Protein AF-A0A6H5K2M9-F1 (afdb_monomer)

Mean predicted aligned error: 20.46 Å

Nearest PDB structures (foldseek):
  9gaw-assembly1_K  TM=9.039E-01  e=2.861E-03  Homo sapiens
  6qdl-assembly1_A  TM=3.894E-01  e=7.149E-05  Caenorhabditis elegans
  7rqf-assembly1_A  TM=7.660E-01  e=2.054E-01  Pseudomonas aeruginosa PAO1
  5gap-assembly1_J  TM=7.281E-01  e=2.248E-01  Saccharomyces cerevisiae
  4hnw-assembly1_A  TM=2.781E-01  e=7.299E-02  Saccharomyces cerevisiae S288C

Secondary structure (DSSP, 8-state):
--HHHHHHHHHHHHHHHHHHHHHHHHHHHHHHHHHHHTT-HHHHHHHHHHHHHH-TT-HHHHHHHHHHHHHHSTTHHHHHHHHHHHHHH-TT-HHHHHHHHHHHHHTT-HHHHHHHHHHHHHH-TT-HHHHHHHHHHHHHHHHHHHHHHHHHHHHHHHHHHHHHHHHHHHHHHHHHHHHHHHHHHHHHHTT--------HHHHHHHHHHT------HHHHHHHHHHHHHS-----HHHHHHHHTSTTHHHHTTSHHHHHT--TT--HHHHHHHHHHHHHHS-GGG-TT-TTHHHHHHHHHHHHHHHHSHHHHHHHHHHHHHHHHHHHHHHHHHHHTT--HHHHHHHH-SHHHHHHHHHHHHHHHHHHHHHHHHHHHHHHHHHHHHHHHHHHHHHHHHHHHHHHHHHHS-HHHHS--HHHHSS----------THHHHHHHTTSPPTT---TTGGGTS--

Solvent-accessible surface area (backbone atoms only — not comparable to full-atom values): 25141 Å² total; per-residue (Å²): 124,72,69,67,50,56,55,52,51,49,55,50,49,56,53,49,54,57,49,50,53,50,54,50,23,50,49,27,39,48,53,10,50,54,26,47,75,72,68,37,31,66,59,13,36,51,22,19,46,57,15,32,76,68,42,80,76,50,39,66,40,32,46,51,32,18,53,27,24,51,74,60,62,84,34,35,72,59,11,30,53,27,11,50,50,13,32,73,67,34,78,84,42,40,66,25,25,49,44,30,17,52,23,29,44,75,67,69,37,23,72,60,14,36,53,33,22,52,54,18,35,72,70,39,75,84,41,65,70,41,53,54,48,31,53,54,26,49,54,52,37,52,51,54,51,52,50,52,52,53,51,52,50,53,52,49,54,53,49,53,51,50,51,52,54,52,51,51,51,52,52,49,55,51,49,55,52,48,52,54,48,50,55,52,52,53,56,53,65,78,68,56,91,80,91,80,79,87,67,71,62,61,61,53,57,54,57,59,66,71,67,70,73,77,72,57,66,77,56,55,56,53,55,57,49,54,63,66,69,73,53,84,75,76,50,51,66,59,46,41,55,61,55,63,33,91,63,26,86,42,56,49,64,43,32,44,67,61,63,71,48,63,84,85,57,48,76,65,53,52,52,52,41,44,54,54,53,43,62,55,31,27,39,89,82,33,76,92,41,86,63,22,50,61,38,30,48,52,54,49,51,25,49,58,48,56,70,38,64,68,54,34,51,53,50,42,51,50,47,50,53,43,41,52,49,50,51,52,56,50,49,53,41,44,77,69,67,47,53,67,70,58,51,35,70,75,54,40,54,73,67,56,36,38,52,53,50,40,36,51,52,49,41,52,53,53,52,53,50,52,50,53,51,52,52,51,51,52,47,52,53,50,53,53,52,50,52,50,52,48,52,50,48,52,50,51,50,54,51,49,51,51,52,45,54,65,64,62,36,73,77,68,71,53,64,60,76,74,57,67,74,56,84,71,90,73,84,85,80,80,77,60,70,69,65,61,54,56,68,62,69,68,62,74,58,92,88,62,74,61,83,73,59,76,66,66,82,73,119

Radius of gyration: 38.92 Å; Cα contacts (8 Å, |Δi|>4): 322; chains: 1; bounding box: 116×56×134 Å

pLDDT: mean 80.07, std 18.25, range [35.28, 97.56]

Structure (mmCIF, N/CA/C/O backbone):
data_AF-A0A6H5K2M9-F1
#
_entry.id   AF-A0A6H5K2M9-F1
#
loop_
_atom_site.group_PDB
_atom_site.id
_atom_site.type_symbol
_atom_site.label_atom_id
_atom_site.label_alt_id
_atom_site.label_comp_id
_atom_site.label_asym_id
_atom_site.label_entity_id
_atom_site.label_seq_id
_atom_site.pdbx_PDB_ins_code
_atom_site.Cartn_x
_atom_site.Cartn_y
_atom_site.Cartn_z
_atom_site.occupancy
_atom_site.B_iso_or_equiv
_atom_site.auth_seq_id
_atom_site.auth_comp_id
_atom_site.auth_asym_id
_atom_site.auth_atom_id
_atom_site.pdbx_PDB_model_num
ATOM 1 N N . MET A 1 1 ? 2.531 6.004 -72.373 1.00 50.94 1 MET A N 1
ATOM 2 C CA . MET A 1 1 ? 3.819 5.418 -71.935 1.00 50.94 1 MET A CA 1
ATOM 3 C C . MET A 1 1 ? 4.512 6.198 -70.810 1.00 50.94 1 MET A C 1
ATOM 5 O O . MET A 1 1 ? 5.384 5.616 -70.188 1.00 50.94 1 MET A O 1
ATOM 9 N N . ALA A 1 2 ? 4.120 7.441 -70.482 1.00 52.97 2 ALA A N 1
ATOM 10 C CA . ALA A 1 2 ? 4.729 8.203 -69.376 1.00 52.97 2 ALA A CA 1
ATOM 11 C C . ALA A 1 2 ? 4.325 7.725 -67.958 1.00 52.97 2 ALA A C 1
ATOM 13 O O . ALA A 1 2 ? 5.111 7.839 -67.027 1.00 52.97 2 ALA A O 1
ATOM 14 N N . ASP A 1 3 ? 3.137 7.133 -67.802 1.00 53.03 3 ASP A N 1
ATOM 15 C CA . ASP A 1 3 ? 2.572 6.749 -66.493 1.00 53.03 3 ASP A CA 1
ATOM 16 C C . ASP A 1 3 ? 3.224 5.487 -65.875 1.00 53.03 3 ASP A C 1
ATOM 18 O O . ASP A 1 3 ? 3.414 5.373 -64.669 1.00 53.03 3 ASP A O 1
ATOM 22 N N . ALA A 1 4 ? 3.691 4.557 -66.717 1.00 50.91 4 ALA A N 1
ATOM 23 C C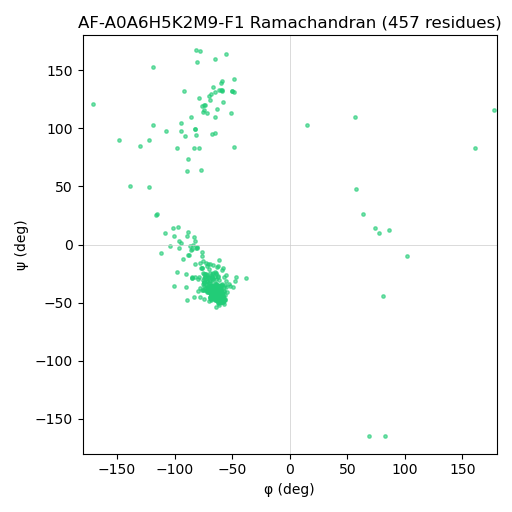A . ALA A 1 4 ? 4.359 3.330 -66.266 1.00 50.91 4 ALA A CA 1
ATOM 24 C C . ALA A 1 4 ? 5.821 3.544 -65.812 1.00 50.91 4 ALA A C 1
ATOM 26 O O . ALA A 1 4 ? 6.365 2.703 -65.097 1.00 50.91 4 ALA A O 1
ATOM 27 N N . GLY A 1 5 ? 6.460 4.644 -66.232 1.00 51.28 5 GLY A N 1
ATOM 28 C CA . GLY A 1 5 ? 7.820 5.017 -65.818 1.00 51.28 5 GLY A CA 1
ATOM 29 C C . GLY A 1 5 ? 7.846 5.634 -64.420 1.00 51.28 5 GLY A C 1
ATOM 30 O O . GLY A 1 5 ? 8.619 5.191 -63.577 1.00 51.28 5 GLY A O 1
ATOM 31 N N . ALA A 1 6 ? 6.916 6.555 -64.142 1.00 53.44 6 ALA A N 1
ATOM 32 C CA . ALA A 1 6 ? 6.783 7.205 -62.837 1.00 53.44 6 ALA A CA 1
ATOM 33 C C . ALA A 1 6 ? 6.387 6.219 -61.722 1.00 53.44 6 ALA A C 1
ATOM 35 O O . ALA A 1 6 ? 6.895 6.311 -60.609 1.00 53.44 6 ALA A O 1
ATOM 36 N N . ALA A 1 7 ? 5.535 5.230 -62.021 1.00 49.75 7 ALA A N 1
ATOM 37 C CA . ALA A 1 7 ? 5.186 4.180 -61.064 1.00 49.75 7 ALA A CA 1
ATOM 38 C C . ALA A 1 7 ? 6.372 3.248 -60.742 1.00 49.75 7 ALA A C 1
ATOM 40 O O . ALA A 1 7 ? 6.510 2.821 -59.601 1.00 49.75 7 ALA A O 1
ATOM 41 N N . LYS A 1 8 ? 7.251 2.954 -61.713 1.00 52.47 8 LYS A N 1
ATOM 42 C CA . LYS A 1 8 ? 8.466 2.146 -61.492 1.00 52.47 8 LYS A CA 1
ATOM 43 C C . LYS A 1 8 ? 9.564 2.907 -60.746 1.00 52.47 8 LYS A C 1
ATOM 45 O O . LYS A 1 8 ? 10.218 2.307 -59.901 1.00 52.47 8 LYS A O 1
ATOM 50 N N . GLU A 1 9 ? 9.757 4.194 -61.033 1.00 53.84 9 GLU A N 1
ATOM 51 C CA . GLU A 1 9 ? 10.714 5.043 -60.305 1.00 53.84 9 GLU A CA 1
ATOM 52 C C . GLU A 1 9 ? 10.271 5.285 -58.862 1.00 53.84 9 GLU A C 1
ATOM 54 O O . GLU A 1 9 ? 11.082 5.133 -57.954 1.00 53.84 9 GLU A O 1
ATOM 59 N N . LYS A 1 10 ? 8.980 5.556 -58.632 1.00 51.28 10 LYS A N 1
ATOM 60 C CA . LYS A 1 10 ? 8.435 5.724 -57.282 1.00 51.28 10 LYS A CA 1
ATOM 61 C C . LYS A 1 10 ? 8.529 4.436 -56.460 1.00 51.28 10 LYS A C 1
ATOM 63 O O . LYS A 1 10 ? 8.989 4.471 -55.331 1.00 51.28 10 LYS A O 1
ATOM 68 N N . HIS A 1 11 ? 8.208 3.282 -57.052 1.00 50.12 11 HIS A N 1
ATOM 69 C CA . HIS A 1 11 ? 8.329 1.995 -56.359 1.00 50.12 11 HIS A CA 1
ATOM 70 C C . HIS A 1 11 ? 9.792 1.607 -56.070 1.00 50.12 11 HIS A C 1
ATOM 72 O O . HIS A 1 11 ? 10.055 0.916 -55.089 1.00 50.12 11 HIS A O 1
ATOM 78 N N . GLY A 1 12 ? 10.739 2.058 -56.904 1.00 52.81 12 GLY A N 1
ATOM 79 C CA . GLY A 1 12 ? 12.177 1.917 -56.667 1.00 52.81 12 GLY A CA 1
ATOM 80 C C . GLY A 1 12 ? 12.707 2.848 -55.572 1.00 52.81 12 GLY A C 1
ATOM 81 O O . GLY A 1 12 ? 13.534 2.416 -54.781 1.00 52.81 12 GLY A O 1
ATOM 82 N N . GLN A 1 13 ? 12.202 4.083 -55.487 1.00 52.25 13 GLN A N 1
ATOM 83 C CA . GLN A 1 13 ? 12.522 5.031 -54.411 1.00 52.25 13 GLN A CA 1
ATOM 84 C C . GLN A 1 13 ? 11.943 4.579 -53.066 1.00 52.25 13 GLN A C 1
ATOM 86 O O . GLN A 1 13 ? 12.682 4.534 -52.090 1.00 52.25 13 GLN A O 1
ATOM 91 N N . ASP A 1 14 ? 10.683 4.138 -53.036 1.00 54.62 14 ASP A N 1
ATOM 92 C CA . ASP A 1 14 ? 10.033 3.610 -51.830 1.00 54.62 14 ASP A CA 1
ATOM 93 C C . ASP A 1 14 ? 10.766 2.353 -51.305 1.00 54.62 14 ASP A C 1
ATOM 95 O O . ASP A 1 14 ? 10.969 2.202 -50.104 1.00 54.62 14 ASP A O 1
ATOM 99 N N . ALA A 1 15 ? 11.245 1.473 -52.198 1.00 61.53 15 ALA A N 1
ATOM 100 C CA . ALA A 1 15 ? 12.040 0.300 -51.817 1.00 61.53 15 ALA A CA 1
ATOM 101 C C . ALA A 1 15 ? 13.441 0.662 -51.288 1.00 61.53 15 ALA A C 1
ATOM 103 O O . ALA A 1 15 ? 13.988 -0.040 -50.441 1.00 61.53 15 ALA A O 1
ATOM 104 N N . GLN A 1 16 ? 14.029 1.748 -51.787 1.00 60.28 16 GLN A N 1
ATOM 105 C CA . GLN A 1 16 ? 15.359 2.205 -51.390 1.00 60.28 16 GLN A CA 1
ATOM 106 C C . GLN A 1 16 ? 15.312 2.960 -50.052 1.00 60.28 16 GLN A C 1
ATOM 108 O O . GLN A 1 16 ? 16.133 2.698 -49.176 1.00 60.28 16 GLN A O 1
ATOM 113 N N . GLU A 1 17 ? 14.282 3.783 -49.837 1.00 61.97 17 GLU A N 1
ATOM 114 C CA . GLU A 1 17 ? 13.967 4.370 -48.530 1.00 61.97 17 GLU A CA 1
ATOM 115 C C . GLU A 1 17 ? 13.640 3.285 -47.490 1.00 61.97 17 GLU A C 1
ATOM 117 O O . GLU A 1 17 ? 14.037 3.406 -46.329 1.00 61.97 17 GLU A O 1
ATOM 122 N N . GLU A 1 18 ? 12.982 2.190 -47.902 1.00 62.75 18 GLU A N 1
ATOM 123 C CA . GLU A 1 18 ? 12.722 1.033 -47.039 1.00 62.75 18 GLU A CA 1
ATOM 124 C C . GLU A 1 18 ? 13.985 0.280 -46.583 1.00 62.75 18 GLU A C 1
ATOM 126 O O . GLU A 1 18 ? 14.025 -0.289 -45.485 1.00 62.75 18 GLU A O 1
ATOM 131 N N . GLU A 1 19 ? 15.013 0.243 -47.425 1.00 73.38 19 GLU A N 1
ATOM 132 C CA . GLU A 1 19 ? 16.305 -0.370 -47.114 1.00 73.38 19 GLU A CA 1
ATOM 133 C C . GLU A 1 19 ? 17.124 0.544 -46.179 1.00 73.38 19 GLU A C 1
ATOM 135 O O . GLU A 1 19 ? 17.738 0.075 -45.215 1.00 73.38 19 GLU A O 1
ATOM 140 N N . ASP A 1 20 ? 17.064 1.860 -46.402 1.00 80.19 20 ASP A N 1
ATOM 141 C CA . ASP A 1 20 ? 17.838 2.862 -45.665 1.00 80.19 20 ASP A CA 1
ATOM 142 C C . ASP A 1 20 ? 17.450 2.943 -44.177 1.00 80.19 20 ASP A C 1
ATOM 144 O O . ASP A 1 20 ? 18.329 2.985 -43.306 1.00 80.19 20 ASP A O 1
ATOM 148 N N . TRP A 1 21 ? 16.153 2.892 -43.839 1.00 82.38 21 TRP A N 1
ATOM 149 C CA . TRP A 1 21 ? 15.736 2.910 -42.427 1.00 82.38 21 TRP A CA 1
ATOM 150 C C . TRP A 1 21 ? 16.118 1.623 -41.688 1.00 82.38 21 TRP A C 1
ATOM 152 O O . TRP A 1 21 ? 16.478 1.672 -40.508 1.00 82.38 21 TRP A O 1
ATOM 162 N N . LYS A 1 22 ? 16.111 0.467 -42.368 1.00 87.44 22 LYS A N 1
ATOM 163 C CA . LYS A 1 22 ? 16.558 -0.807 -41.779 1.00 87.44 22 LYS A CA 1
ATOM 164 C C . LYS A 1 22 ? 18.046 -0.762 -41.468 1.00 87.44 22 LYS A C 1
ATOM 166 O O . LYS A 1 22 ? 18.442 -1.121 -40.359 1.00 87.44 22 LYS A O 1
ATOM 171 N N . ILE A 1 23 ? 18.861 -0.262 -42.399 1.00 90.50 23 ILE A N 1
ATOM 172 C CA . ILE A 1 23 ? 20.302 -0.055 -42.190 1.00 90.50 23 ILE A CA 1
ATOM 173 C C . ILE A 1 23 ? 20.536 0.874 -40.991 1.00 90.50 23 ILE A C 1
ATOM 175 O O . ILE A 1 23 ? 21.396 0.605 -40.147 1.00 90.50 23 ILE A O 1
ATOM 179 N N . GLN A 1 24 ? 19.739 1.936 -40.866 1.00 89.31 24 GLN A N 1
ATOM 180 C CA . GLN A 1 24 ? 19.823 2.858 -39.739 1.00 89.31 24 GLN A CA 1
ATOM 181 C C . GLN A 1 24 ? 19.464 2.189 -38.398 1.00 89.31 24 GLN A C 1
ATOM 183 O O . GLN A 1 24 ? 20.194 2.347 -37.415 1.00 89.31 24 GLN A O 1
ATOM 188 N N . ALA A 1 25 ? 18.388 1.400 -38.345 1.00 91.19 25 ALA A N 1
ATOM 189 C CA . ALA A 1 25 ? 18.011 0.640 -37.151 1.00 91.19 25 ALA A CA 1
ATOM 190 C C . ALA A 1 25 ? 19.091 -0.388 -36.760 1.00 91.19 25 ALA A C 1
ATOM 192 O O . ALA A 1 25 ? 19.443 -0.534 -35.583 1.00 91.19 25 ALA A O 1
ATOM 193 N N . GLU A 1 26 ? 19.690 -1.056 -37.749 1.00 92.38 26 GLU A N 1
ATOM 194 C CA . GLU A 1 26 ? 20.808 -1.975 -37.546 1.00 92.38 26 GLU A CA 1
ATOM 195 C C . GLU A 1 26 ? 22.058 -1.279 -36.997 1.00 92.38 26 GLU A C 1
ATOM 197 O O . GLU A 1 26 ? 22.736 -1.839 -36.127 1.00 92.38 26 GLU A O 1
ATOM 202 N N . ALA A 1 27 ? 22.354 -0.063 -37.462 1.00 93.44 27 ALA A N 1
ATOM 203 C CA . ALA A 1 27 ? 23.459 0.742 -36.956 1.00 93.44 27 ALA A CA 1
ATOM 204 C C . ALA A 1 27 ? 23.268 1.076 -35.467 1.00 93.44 27 ALA A C 1
ATOM 206 O O . ALA A 1 27 ? 24.182 0.851 -34.671 1.00 93.44 27 ALA A O 1
ATOM 207 N N . PHE A 1 28 ? 22.063 1.494 -35.060 1.00 94.94 28 PHE A N 1
ATOM 208 C CA . PHE A 1 28 ? 21.746 1.752 -33.649 1.00 94.94 28 PHE A CA 1
ATOM 209 C C . PHE A 1 28 ? 21.779 0.485 -32.782 1.00 94.94 28 PHE A C 1
ATOM 211 O O . PHE A 1 28 ? 22.274 0.513 -31.652 1.00 94.94 28 PHE A O 1
ATOM 218 N N . LYS A 1 29 ? 21.334 -0.664 -33.313 1.00 95.56 29 LYS A N 1
ATOM 219 C CA . LYS A 1 29 ? 21.529 -1.973 -32.662 1.00 95.56 29 LYS A CA 1
ATOM 220 C C . LYS A 1 29 ? 23.018 -2.252 -32.436 1.00 95.56 29 LYS A C 1
ATOM 222 O O . LYS A 1 29 ? 23.388 -2.728 -31.363 1.00 95.56 29 LYS A O 1
ATOM 227 N N . ASN A 1 30 ? 23.867 -2.000 -33.430 1.00 95.75 30 ASN A N 1
ATOM 228 C CA . ASN A 1 30 ? 25.304 -2.257 -33.333 1.00 95.75 30 ASN A CA 1
ATOM 229 C C . ASN A 1 30 ? 25.984 -1.322 -32.325 1.00 95.75 30 ASN A C 1
ATOM 231 O O . ASN A 1 30 ? 26.759 -1.803 -31.501 1.00 95.75 30 ASN A O 1
ATOM 235 N N . GLU A 1 31 ? 25.625 -0.037 -32.308 1.00 94.12 31 GLU A N 1
ATOM 236 C CA . GLU A 1 31 ? 26.043 0.912 -31.267 1.00 94.12 31 GLU A CA 1
ATOM 237 C C . GLU A 1 31 ? 25.650 0.403 -29.870 1.00 94.12 31 GLU A C 1
ATOM 239 O O . GLU A 1 31 ? 26.486 0.317 -28.966 1.00 94.12 31 GLU A O 1
ATOM 244 N N . GLY A 1 32 ? 24.399 -0.046 -29.716 1.00 95.75 32 GLY A N 1
ATOM 245 C CA . GLY A 1 32 ? 23.910 -0.641 -28.475 1.00 95.75 32 GLY A CA 1
ATOM 246 C C . GLY A 1 32 ? 24.673 -1.908 -28.065 1.00 95.75 32 GLY A C 1
ATOM 247 O O . GLY A 1 32 ? 24.964 -2.102 -26.883 1.00 95.75 32 GLY A O 1
ATOM 248 N N . ASN A 1 33 ? 25.049 -2.757 -29.027 1.00 96.81 33 ASN A N 1
ATOM 249 C CA . ASN A 1 33 ? 25.846 -3.964 -28.785 1.00 96.81 33 ASN A CA 1
ATOM 250 C C . ASN A 1 33 ? 27.268 -3.624 -28.308 1.00 96.81 33 ASN A C 1
ATOM 252 O O . ASN A 1 33 ? 27.768 -4.274 -27.388 1.00 96.81 33 ASN A O 1
ATOM 256 N N . GLU A 1 34 ? 27.918 -2.619 -28.896 1.00 97.12 34 GLU A N 1
ATOM 257 C CA . GLU A 1 34 ? 29.253 -2.170 -28.475 1.00 97.12 34 GLU A CA 1
ATOM 258 C C . GLU A 1 34 ? 29.221 -1.540 -27.074 1.00 97.12 34 GLU A C 1
ATOM 260 O O . GLU A 1 34 ? 30.037 -1.878 -26.207 1.00 97.12 34 GLU A O 1
ATOM 265 N N . ALA A 1 35 ? 28.211 -0.714 -26.789 1.00 95.69 35 ALA A N 1
ATOM 266 C CA . ALA A 1 35 ? 27.967 -0.198 -25.444 1.00 95.69 35 ALA A CA 1
ATOM 267 C C . ALA A 1 35 ? 27.703 -1.333 -24.433 1.00 95.69 35 ALA A C 1
ATOM 269 O O . ALA A 1 35 ? 28.209 -1.315 -23.309 1.00 95.69 35 ALA A O 1
ATOM 270 N N . PHE A 1 36 ? 26.969 -2.376 -24.835 1.00 95.62 36 PHE A N 1
ATOM 271 C CA . PHE A 1 36 ? 26.707 -3.540 -23.989 1.00 95.62 36 PHE A CA 1
ATOM 272 C C . PHE A 1 36 ? 27.989 -4.330 -23.685 1.00 95.62 36 PHE A C 1
ATOM 274 O O . PHE A 1 36 ? 28.224 -4.698 -22.535 1.00 95.62 36 PHE A O 1
ATOM 281 N N . LYS A 1 37 ? 28.852 -4.563 -24.682 1.00 96.12 37 LYS A N 1
ATOM 282 C CA . LYS A 1 37 ? 30.144 -5.250 -24.487 1.00 96.12 37 LYS A CA 1
ATOM 283 C C . LYS A 1 37 ? 31.078 -4.478 -23.556 1.00 96.12 37 LYS A C 1
ATOM 285 O O . LYS A 1 37 ? 31.783 -5.087 -22.758 1.00 96.12 37 LYS A O 1
ATOM 290 N N . THR A 1 38 ? 31.058 -3.149 -23.634 1.00 95.56 38 THR A N 1
ATOM 291 C CA . THR A 1 38 ? 31.886 -2.260 -22.800 1.00 95.56 38 THR A CA 1
ATOM 292 C C . THR A 1 38 ? 31.300 -2.001 -21.406 1.00 95.56 38 THR A C 1
ATOM 294 O O . THR A 1 38 ? 31.877 -1.248 -20.625 1.00 95.56 38 THR A O 1
ATOM 297 N N . GLY A 1 39 ? 30.174 -2.635 -21.056 1.00 93.50 39 GLY A N 1
ATOM 298 C CA . GLY A 1 39 ? 29.541 -2.512 -19.739 1.00 93.50 39 GLY A CA 1
ATOM 299 C C . GLY A 1 39 ? 28.745 -1.222 -19.534 1.00 93.50 39 GLY A C 1
ATOM 300 O O . GLY A 1 39 ? 28.301 -0.925 -18.424 1.00 93.50 39 GLY A O 1
ATOM 301 N N . LYS A 1 40 ? 28.531 -0.445 -20.596 1.00 95.50 40 LYS A N 1
ATOM 302 C CA . LYS A 1 40 ? 27.784 0.810 -20.566 1.00 95.50 40 LYS A CA 1
ATOM 303 C C . LYS A 1 40 ? 26.296 0.558 -20.798 1.00 95.50 40 LYS A C 1
ATOM 305 O O . LYS A 1 40 ? 25.734 0.837 -21.854 1.00 95.50 40 LYS A O 1
ATOM 310 N N . TRP A 1 41 ? 25.632 0.018 -19.779 1.00 95.06 41 TRP A N 1
ATOM 311 C CA . TRP A 1 41 ? 24.258 -0.486 -19.903 1.00 95.06 41 TRP A CA 1
ATOM 312 C C . TRP A 1 41 ? 23.230 0.580 -20.303 1.00 95.06 41 TRP A C 1
ATOM 314 O O . TRP A 1 41 ? 22.305 0.272 -21.047 1.00 95.06 41 TRP A O 1
ATOM 324 N N . LYS A 1 42 ? 23.382 1.828 -19.837 1.00 94.94 42 LYS A N 1
ATOM 325 C CA . LYS A 1 42 ? 22.472 2.937 -20.183 1.00 94.94 42 LYS A CA 1
ATOM 326 C C . LYS A 1 42 ? 22.589 3.337 -21.656 1.00 94.94 42 LYS A C 1
ATOM 328 O O . LYS A 1 42 ? 21.572 3.390 -22.335 1.00 94.94 42 LYS A O 1
ATOM 333 N N . GLU A 1 43 ? 23.815 3.513 -22.149 1.00 94.62 43 GLU A N 1
ATOM 334 C CA . GLU A 1 43 ? 24.091 3.787 -23.569 1.00 94.62 43 GLU A CA 1
ATOM 335 C C . GLU A 1 43 ? 23.574 2.636 -24.452 1.00 94.62 43 GLU A C 1
ATOM 337 O O . GLU A 1 43 ? 22.939 2.870 -25.476 1.00 94.62 43 GLU A O 1
ATOM 342 N N . ALA A 1 44 ? 23.730 1.382 -24.005 1.00 96.38 44 ALA A N 1
ATOM 343 C CA . ALA A 1 44 ? 23.176 0.227 -24.707 1.00 96.38 44 ALA A CA 1
ATOM 344 C C . ALA A 1 44 ? 21.643 0.292 -24.827 1.00 96.38 44 ALA A C 1
ATOM 346 O O . ALA A 1 44 ? 21.087 0.052 -25.896 1.00 96.38 44 ALA A O 1
ATOM 347 N N . ILE A 1 45 ? 20.953 0.643 -23.737 1.00 96.50 45 ILE A N 1
ATOM 348 C CA . ILE A 1 45 ? 19.493 0.813 -23.721 1.00 96.50 45 ILE A CA 1
ATOM 349 C C . ILE A 1 45 ? 19.056 1.922 -24.681 1.00 96.50 45 ILE A C 1
ATOM 351 O O . ILE A 1 45 ? 18.050 1.751 -25.369 1.00 96.50 45 ILE A O 1
ATOM 355 N N . GLU A 1 46 ? 19.783 3.038 -24.731 1.00 95.69 46 GLU A N 1
ATOM 356 C CA . GLU A 1 46 ? 19.494 4.147 -25.644 1.00 95.69 46 GLU A CA 1
ATOM 357 C C . GLU A 1 46 ? 19.647 3.720 -27.106 1.00 95.69 46 GLU A C 1
ATOM 359 O O . GLU A 1 46 ? 18.718 3.925 -27.886 1.00 95.69 46 GLU A O 1
ATOM 364 N N . GLY A 1 47 ? 20.745 3.040 -27.455 1.00 94.56 47 GLY A N 1
ATOM 365 C CA . GLY A 1 47 ? 20.963 2.500 -28.801 1.00 94.56 47 GLY A CA 1
ATOM 366 C C . GLY A 1 47 ? 19.847 1.545 -29.235 1.00 94.56 47 GLY A C 1
ATOM 367 O O . GLY A 1 47 ? 19.254 1.717 -30.297 1.00 94.56 47 GLY A O 1
ATOM 368 N N . TYR A 1 48 ? 19.458 0.595 -28.377 1.00 96.81 48 TYR A N 1
ATOM 369 C CA . TYR A 1 48 ? 18.335 -0.294 -28.699 1.00 96.81 48 TYR A CA 1
ATOM 370 C C . TYR A 1 48 ? 16.985 0.423 -28.743 1.00 96.81 48 TYR A C 1
ATOM 372 O O . TYR A 1 48 ? 16.111 0.006 -29.491 1.00 96.81 48 TYR A O 1
ATOM 380 N N . THR A 1 49 ? 16.788 1.480 -27.954 1.00 96.19 49 THR A N 1
ATOM 381 C CA . THR A 1 49 ? 15.540 2.256 -27.990 1.00 96.19 49 THR A CA 1
ATOM 382 C C . THR A 1 49 ? 15.405 2.993 -29.313 1.00 96.19 49 THR A C 1
ATOM 384 O O . THR A 1 49 ? 14.365 2.866 -29.940 1.00 96.19 49 THR A O 1
ATOM 387 N N . ARG A 1 50 ? 16.477 3.628 -29.803 1.00 93.25 50 ARG A N 1
ATOM 388 C CA . ARG A 1 50 ? 16.484 4.242 -31.140 1.00 93.25 50 ARG A CA 1
ATOM 389 C C . ARG A 1 50 ? 16.231 3.220 -32.246 1.00 93.25 50 ARG A C 1
ATOM 391 O O . ARG A 1 50 ? 15.507 3.514 -33.185 1.00 93.25 50 ARG A O 1
ATOM 398 N N . ALA A 1 51 ? 16.787 2.013 -32.122 1.00 93.38 51 ALA A N 1
ATOM 399 C CA . ALA A 1 51 ? 16.516 0.935 -33.071 1.00 93.38 51 ALA A CA 1
ATOM 400 C C . ALA A 1 51 ? 15.032 0.511 -33.062 1.00 93.38 51 ALA A C 1
ATOM 402 O O . ALA A 1 51 ? 14.464 0.278 -34.122 1.00 93.38 51 ALA A O 1
ATOM 403 N N . ILE A 1 52 ? 14.398 0.455 -31.885 1.00 95.12 52 ILE A N 1
ATOM 404 C CA . ILE A 1 52 ? 12.967 0.129 -31.720 1.00 95.12 52 ILE A CA 1
ATOM 405 C C . ILE A 1 52 ? 12.058 1.252 -32.228 1.00 95.12 52 ILE A C 1
ATOM 407 O O . ILE A 1 52 ? 10.999 0.965 -32.775 1.00 95.12 52 ILE A O 1
ATOM 411 N N . ASP A 1 53 ? 12.452 2.514 -32.052 1.00 92.50 53 ASP A N 1
ATOM 412 C CA . ASP A 1 53 ? 11.682 3.661 -32.546 1.00 92.50 53 ASP A CA 1
ATOM 413 C C . ASP A 1 53 ? 11.606 3.676 -34.084 1.00 92.50 53 ASP A C 1
ATOM 415 O O . ASP A 1 53 ? 10.656 4.217 -34.646 1.00 92.50 53 ASP A O 1
ATOM 419 N N . ILE A 1 54 ? 12.591 3.066 -34.755 1.00 91.31 54 ILE A N 1
ATOM 420 C CA . ILE A 1 54 ? 12.629 2.906 -36.212 1.00 91.31 54 ILE A CA 1
ATOM 421 C C . ILE A 1 54 ? 11.938 1.603 -36.645 1.00 91.31 54 ILE A C 1
ATOM 423 O O . ILE A 1 54 ? 11.107 1.632 -37.547 1.00 91.31 54 ILE A O 1
ATOM 427 N N . ASP A 1 55 ? 12.255 0.475 -36.000 1.00 90.62 55 ASP A N 1
ATOM 428 C CA . ASP A 1 55 ? 11.663 -0.842 -36.276 1.00 90.62 55 ASP A CA 1
ATOM 429 C C . ASP A 1 55 ? 11.010 -1.432 -35.008 1.00 90.62 55 ASP A C 1
ATOM 431 O O . ASP A 1 55 ? 11.660 -2.146 -34.223 1.00 90.62 55 ASP A O 1
ATOM 435 N N . PRO A 1 56 ? 9.717 -1.153 -34.772 1.00 90.12 56 PRO A N 1
ATOM 436 C CA . PRO A 1 56 ? 9.020 -1.594 -33.566 1.00 90.12 56 PRO A CA 1
ATOM 437 C C . PRO A 1 56 ? 8.635 -3.081 -33.579 1.00 90.12 56 PRO A C 1
ATOM 439 O O . PRO A 1 56 ? 8.177 -3.593 -32.551 1.00 90.12 56 PRO A O 1
ATOM 442 N N . ASP A 1 57 ? 8.830 -3.788 -34.696 1.00 91.69 57 ASP A N 1
ATOM 443 C CA . ASP A 1 57 ? 8.441 -5.193 -34.859 1.00 91.69 57 ASP A CA 1
ATOM 444 C C . ASP A 1 57 ? 9.641 -6.153 -34.782 1.00 91.69 57 ASP A C 1
ATOM 446 O O . ASP A 1 57 ? 9.497 -7.383 -34.780 1.00 91.69 57 ASP A O 1
ATOM 450 N N . ASN A 1 58 ? 10.853 -5.619 -34.610 1.00 92.81 58 ASN A N 1
ATOM 451 C CA . ASN A 1 58 ? 12.050 -6.434 -34.477 1.00 92.81 58 ASN A CA 1
ATOM 452 C C . ASN A 1 58 ? 12.269 -6.966 -33.055 1.00 92.81 58 ASN A C 1
ATOM 454 O O . ASN A 1 58 ? 12.879 -6.335 -32.184 1.00 92.81 58 ASN A O 1
ATOM 458 N N . LYS A 1 59 ? 11.877 -8.224 -32.847 1.00 94.75 59 LYS A N 1
ATOM 459 C CA . LYS A 1 59 ? 12.113 -8.996 -31.611 1.00 94.75 59 LYS A CA 1
ATOM 460 C C . LYS A 1 59 ? 13.547 -8.942 -31.061 1.00 94.75 59 LYS A C 1
ATOM 462 O O . LYS A 1 59 ? 13.744 -9.044 -29.849 1.00 94.75 59 LYS A O 1
ATOM 467 N N . VAL A 1 60 ? 14.571 -8.814 -31.913 1.00 95.50 60 VAL A N 1
ATOM 468 C CA . VAL A 1 60 ? 15.977 -8.852 -31.474 1.00 95.50 60 VAL A CA 1
ATOM 469 C C . VAL A 1 60 ? 16.308 -7.627 -30.628 1.00 95.50 60 VAL A C 1
ATOM 471 O O . VAL A 1 60 ? 17.031 -7.750 -29.635 1.00 95.50 60 VAL A O 1
ATOM 474 N N . TYR A 1 61 ? 15.750 -6.467 -30.977 1.00 95.62 61 TYR A N 1
ATOM 475 C CA . TYR A 1 61 ? 16.041 -5.210 -30.294 1.00 95.62 61 TYR A CA 1
ATOM 476 C C . TYR A 1 61 ? 15.462 -5.219 -28.880 1.00 95.62 61 TYR A C 1
ATOM 478 O O . TYR A 1 61 ? 16.183 -4.945 -27.919 1.00 95.62 61 TYR A O 1
ATOM 486 N N . PHE A 1 62 ? 14.216 -5.674 -28.730 1.00 96.62 62 PHE A N 1
ATOM 487 C CA . PHE A 1 62 ? 13.605 -5.908 -27.420 1.00 96.62 62 PHE A CA 1
ATOM 488 C C . PHE A 1 62 ? 14.391 -6.940 -26.598 1.00 96.62 62 PHE A C 1
ATOM 490 O O . PHE A 1 62 ? 14.648 -6.720 -25.415 1.00 96.62 62 PHE A O 1
ATOM 497 N N . SER A 1 63 ? 14.865 -8.032 -27.212 1.00 96.94 63 SER A N 1
ATOM 498 C CA . SER A 1 63 ? 15.647 -9.062 -26.506 1.00 96.94 63 SER A CA 1
ATOM 499 C C . SER A 1 63 ? 16.957 -8.495 -25.952 1.00 96.94 63 SER A C 1
ATOM 501 O O . SER A 1 63 ? 17.372 -8.833 -24.836 1.00 96.94 63 SER A O 1
ATOM 503 N N . ASN A 1 64 ? 17.633 -7.648 -26.728 1.00 96.38 64 ASN A N 1
ATOM 504 C CA . ASN A 1 64 ? 18.903 -7.054 -26.329 1.00 96.38 64 ASN A CA 1
ATOM 505 C C . ASN A 1 64 ? 18.706 -5.934 -25.297 1.00 96.38 64 ASN A C 1
ATOM 507 O O . ASN A 1 64 ? 19.449 -5.880 -24.312 1.00 96.38 64 ASN A O 1
ATOM 511 N N . ARG A 1 65 ? 17.656 -5.115 -25.444 1.00 96.69 65 ARG A N 1
ATOM 512 C CA . ARG A 1 65 ? 17.289 -4.092 -24.454 1.00 96.69 65 ARG A CA 1
ATOM 513 C C . ARG A 1 65 ? 16.858 -4.707 -23.125 1.00 96.69 65 ARG A C 1
ATOM 515 O O . ARG A 1 65 ? 17.319 -4.260 -22.076 1.00 96.69 65 ARG A O 1
ATOM 522 N N . SER A 1 66 ? 16.097 -5.802 -23.160 1.00 96.62 66 SER A N 1
ATOM 523 C CA . SER A 1 66 ? 15.749 -6.592 -21.973 1.00 96.62 66 SER A CA 1
ATOM 524 C C . SER A 1 66 ? 16.999 -7.074 -21.229 1.00 96.62 66 SER A C 1
ATOM 526 O O . SER A 1 66 ? 17.125 -6.881 -20.017 1.00 96.62 66 SER A O 1
ATOM 528 N N . ALA A 1 67 ? 17.985 -7.620 -21.949 1.00 95.75 67 ALA A N 1
ATOM 529 C CA . ALA A 1 67 ? 19.250 -8.041 -21.349 1.00 95.75 67 ALA A CA 1
ATOM 530 C C . ALA A 1 67 ? 20.030 -6.867 -20.730 1.00 95.75 67 ALA A C 1
ATOM 532 O O . ALA A 1 67 ? 20.583 -7.010 -19.637 1.00 95.75 67 ALA A O 1
ATOM 533 N N . ALA A 1 68 ? 20.052 -5.706 -21.392 1.00 96.19 68 ALA A N 1
ATOM 534 C CA . ALA A 1 68 ? 20.689 -4.496 -20.872 1.00 96.19 68 ALA A CA 1
ATOM 535 C C . ALA A 1 68 ? 20.001 -3.986 -19.596 1.00 96.19 68 ALA A C 1
ATOM 537 O O . ALA A 1 68 ? 20.678 -3.670 -18.616 1.00 96.19 68 ALA A O 1
ATOM 538 N N . TYR A 1 69 ? 18.665 -4.005 -19.547 1.00 96.44 69 TYR A N 1
ATOM 539 C CA . TYR A 1 69 ? 17.905 -3.666 -18.344 1.00 96.44 69 TYR A CA 1
ATOM 540 C C . TYR A 1 69 ? 18.176 -4.618 -17.173 1.00 96.44 69 TYR A C 1
ATOM 542 O O . TYR A 1 69 ? 18.250 -4.162 -16.030 1.00 96.44 69 TYR A O 1
ATOM 550 N N . LEU A 1 70 ? 18.370 -5.916 -17.430 1.00 94.81 70 LEU A N 1
ATOM 551 C CA . LEU A 1 70 ? 18.744 -6.873 -16.381 1.00 94.81 70 LEU A CA 1
ATOM 552 C C . LEU A 1 70 ? 20.145 -6.611 -15.829 1.00 94.81 70 LEU A C 1
ATOM 554 O O . LEU A 1 70 ? 20.345 -6.705 -14.620 1.00 94.81 70 LEU A O 1
ATOM 558 N N . LYS A 1 71 ? 21.103 -6.245 -16.689 1.00 94.81 71 LYS A N 1
ATOM 559 C CA . LYS A 1 71 ? 22.466 -5.888 -16.264 1.00 94.81 71 LYS A CA 1
ATOM 560 C C . LYS A 1 71 ? 22.531 -4.564 -15.507 1.00 94.81 71 LYS A C 1
ATOM 562 O O . LYS A 1 71 ? 23.378 -4.421 -14.633 1.00 94.81 71 LYS A O 1
ATOM 567 N N . LEU A 1 72 ? 21.612 -3.639 -15.785 1.00 92.12 72 LEU A N 1
ATOM 568 C CA . LEU A 1 72 ? 21.490 -2.381 -15.048 1.00 92.12 72 LEU A CA 1
ATOM 569 C C . LEU A 1 72 ? 20.974 -2.572 -13.604 1.00 92.12 72 LEU A C 1
ATOM 571 O O . LEU A 1 72 ? 21.187 -1.700 -12.771 1.00 92.12 72 LEU A O 1
ATOM 575 N N . GLY A 1 73 ? 20.309 -3.690 -13.288 1.00 80.38 73 GLY A N 1
ATOM 576 C CA . GLY A 1 73 ? 19.879 -4.050 -11.927 1.00 80.38 73 GLY A CA 1
ATOM 577 C C . GLY A 1 73 ? 18.586 -3.374 -11.449 1.00 80.38 73 GLY A C 1
ATOM 578 O O . GLY A 1 73 ? 17.694 -4.064 -10.955 1.00 80.38 73 GLY A O 1
ATOM 579 N N . ASP A 1 74 ? 18.432 -2.068 -11.680 1.00 79.94 74 ASP A N 1
ATOM 580 C CA . ASP A 1 74 ? 17.277 -1.273 -11.210 1.00 79.94 74 ASP A CA 1
ATOM 581 C C . ASP A 1 74 ? 16.063 -1.301 -12.158 1.00 79.94 74 ASP A C 1
ATOM 583 O O . ASP A 1 74 ? 14.999 -0.761 -11.856 1.00 79.94 74 ASP A O 1
ATOM 587 N N . ALA A 1 75 ? 16.189 -1.939 -13.325 1.00 82.50 75 ALA A N 1
ATOM 588 C CA . ALA A 1 75 ? 15.192 -1.883 -14.398 1.00 82.50 75 ALA A CA 1
ATOM 589 C C . ALA A 1 75 ? 14.531 -3.238 -14.713 1.00 82.50 75 ALA A C 1
ATOM 591 O O . ALA A 1 75 ? 14.027 -3.452 -15.816 1.00 82.50 75 ALA A O 1
ATOM 592 N N . LYS A 1 76 ? 14.484 -4.156 -13.743 1.00 88.31 76 LYS A N 1
ATOM 593 C CA . LYS A 1 76 ? 13.956 -5.525 -13.918 1.00 88.31 76 LYS A CA 1
ATOM 594 C C . LYS A 1 76 ? 12.511 -5.575 -14.439 1.00 88.31 76 LYS A C 1
ATOM 596 O O . LYS A 1 76 ? 12.168 -6.449 -15.227 1.00 88.31 76 LYS A O 1
ATOM 601 N N . SER A 1 77 ? 11.663 -4.621 -14.050 1.00 92.00 77 SER A N 1
ATOM 602 C CA . SER A 1 77 ? 10.282 -4.519 -14.547 1.00 92.00 77 SER A CA 1
ATOM 603 C C . SER A 1 77 ? 10.201 -4.081 -16.013 1.00 92.00 77 SER A C 1
ATOM 605 O O . SER A 1 77 ? 9.314 -4.532 -16.732 1.00 92.00 77 SER A O 1
ATOM 607 N N . LYS A 1 78 ? 11.134 -3.239 -16.478 1.00 94.19 78 LYS A N 1
ATOM 608 C CA . LYS A 1 78 ? 11.249 -2.861 -17.895 1.00 94.19 78 LYS A CA 1
ATOM 609 C C . LYS A 1 78 ? 11.793 -4.023 -18.725 1.00 94.19 78 LYS A C 1
ATOM 611 O O . LYS A 1 78 ? 11.259 -4.296 -19.793 1.00 94.19 78 LYS A O 1
ATOM 616 N N . ALA A 1 79 ? 12.771 -4.758 -18.188 1.00 95.69 79 ALA A N 1
ATOM 617 C CA . ALA A 1 79 ? 13.272 -5.981 -18.812 1.00 95.69 79 ALA A CA 1
ATOM 618 C C . ALA A 1 79 ? 12.169 -7.017 -19.048 1.00 95.69 79 ALA A C 1
ATOM 620 O O . ALA A 1 79 ? 12.162 -7.659 -20.097 1.00 95.69 79 ALA A O 1
ATOM 621 N N . LEU A 1 80 ? 11.248 -7.165 -18.087 1.00 96.50 80 LEU A N 1
ATOM 622 C CA . LEU A 1 80 ? 10.107 -8.067 -18.213 1.00 96.50 80 LEU A CA 1
ATOM 623 C C . LEU A 1 80 ? 9.208 -7.673 -19.388 1.00 96.50 80 LEU A C 1
ATOM 625 O O . LEU A 1 80 ? 8.946 -8.519 -20.231 1.00 96.50 80 LEU A O 1
ATOM 629 N N . LYS A 1 81 ? 8.811 -6.398 -19.483 1.00 96.44 81 LYS A N 1
ATOM 630 C CA . LYS A 1 81 ? 7.955 -5.907 -20.577 1.00 96.44 81 LYS A CA 1
ATOM 631 C C . LYS A 1 81 ? 8.578 -6.138 -21.953 1.00 96.44 81 LYS A C 1
ATOM 633 O O . LYS A 1 81 ? 7.908 -6.605 -22.865 1.00 96.44 81 LYS A O 1
ATOM 638 N N . ASP A 1 82 ? 9.870 -5.845 -22.093 1.00 95.81 82 ASP A N 1
ATOM 639 C CA . ASP A 1 82 ? 10.582 -6.083 -23.352 1.00 95.81 82 ASP A CA 1
ATOM 640 C C . ASP A 1 82 ? 10.671 -7.582 -23.677 1.00 95.81 82 ASP A C 1
ATOM 642 O O . ASP A 1 82 ? 10.559 -7.978 -24.834 1.00 95.81 82 ASP A O 1
ATOM 646 N N . ALA A 1 83 ? 10.850 -8.435 -22.666 1.00 96.00 83 ALA A N 1
ATOM 647 C CA . ALA A 1 83 ? 10.882 -9.878 -22.868 1.00 96.00 83 ALA A CA 1
ATOM 648 C C . ALA A 1 83 ? 9.502 -10.464 -23.216 1.00 96.00 83 ALA A C 1
ATOM 650 O O . ALA A 1 83 ? 9.427 -11.355 -24.058 1.00 96.00 83 ALA A O 1
ATOM 651 N N . GLU A 1 84 ? 8.421 -9.953 -22.621 1.00 96.94 84 GLU A N 1
ATOM 652 C CA . GLU A 1 84 ? 7.037 -10.285 -22.995 1.00 96.94 84 GLU A CA 1
ATOM 653 C C . GLU A 1 84 ? 6.784 -9.900 -24.457 1.00 96.94 84 GLU A C 1
ATOM 655 O O . GLU A 1 84 ? 6.357 -10.742 -25.246 1.00 96.94 84 GLU A O 1
ATOM 660 N N . ARG A 1 85 ? 7.199 -8.692 -24.863 1.00 95.62 85 ARG A N 1
ATOM 661 C CA . ARG A 1 85 ? 7.103 -8.246 -26.258 1.00 95.62 85 ARG A CA 1
ATOM 662 C C . ARG A 1 85 ? 7.890 -9.136 -27.227 1.00 95.62 85 ARG A C 1
ATOM 664 O O . ARG A 1 85 ? 7.431 -9.381 -28.337 1.00 95.62 85 ARG A O 1
ATOM 671 N N . CYS A 1 86 ? 9.044 -9.674 -26.823 1.00 94.06 86 CYS A N 1
ATOM 672 C CA . CYS A 1 86 ? 9.786 -10.641 -27.647 1.00 94.06 86 CYS A CA 1
ATOM 673 C C . CYS A 1 86 ? 9.002 -11.933 -27.896 1.00 94.06 86 CYS A C 1
ATOM 675 O O . CYS A 1 86 ? 9.077 -12.488 -28.991 1.00 94.06 86 CYS A O 1
ATOM 677 N N . VAL A 1 87 ? 8.303 -12.434 -26.873 1.00 95.69 87 VAL A N 1
ATOM 678 C CA . VAL A 1 87 ? 7.483 -13.648 -26.980 1.00 95.69 87 VAL A CA 1
ATOM 679 C C . VAL A 1 87 ? 6.247 -13.379 -27.839 1.00 95.69 87 VAL A C 1
ATOM 681 O O . VAL A 1 87 ? 5.903 -14.221 -28.660 1.00 95.69 87 VAL A O 1
ATOM 684 N N . GLU A 1 88 ? 5.633 -12.198 -27.719 1.00 95.56 88 GLU A N 1
ATOM 685 C CA . GLU A 1 88 ? 4.530 -11.770 -28.593 1.00 95.56 88 GLU A CA 1
ATOM 686 C C . GLU A 1 88 ? 4.950 -11.695 -30.069 1.00 95.56 88 GLU A C 1
ATOM 688 O O . GLU A 1 88 ? 4.239 -12.192 -30.936 1.00 95.56 88 GLU A O 1
ATOM 693 N N . LEU A 1 89 ? 6.110 -11.090 -30.355 1.00 93.81 89 LEU A N 1
ATOM 694 C CA . LEU A 1 89 ? 6.613 -10.907 -31.722 1.00 93.81 89 LEU A CA 1
ATOM 695 C C . LEU A 1 89 ? 7.145 -12.205 -32.349 1.00 93.81 89 LEU A C 1
ATOM 697 O O . LEU A 1 89 ? 7.144 -12.346 -33.570 1.00 93.81 89 LEU A O 1
ATOM 701 N N . ALA A 1 90 ? 7.642 -13.147 -31.544 1.00 92.88 90 ALA A N 1
ATOM 702 C CA . ALA A 1 90 ? 8.083 -14.454 -32.025 1.00 92.88 90 ALA A CA 1
ATOM 703 C C . ALA A 1 90 ? 7.863 -15.558 -30.983 1.00 92.88 90 ALA A C 1
ATOM 705 O O . ALA A 1 90 ? 8.779 -15.869 -30.207 1.00 92.88 90 ALA A O 1
ATOM 706 N N . PRO A 1 91 ? 6.686 -16.202 -31.015 1.00 92.88 91 PRO A N 1
ATOM 707 C CA . PRO A 1 91 ? 6.338 -17.269 -30.082 1.00 92.88 91 PRO A CA 1
ATOM 708 C C . PRO A 1 91 ? 7.113 -18.571 -30.327 1.00 92.88 91 PRO A C 1
ATOM 710 O O . PRO A 1 91 ? 7.176 -19.408 -29.438 1.00 92.88 91 PRO A O 1
ATOM 713 N N . GLU A 1 92 ? 7.739 -18.741 -31.494 1.00 93.50 92 GLU A N 1
ATOM 714 C CA . GLU A 1 92 ? 8.556 -19.921 -31.829 1.00 93.50 92 GLU A CA 1
ATOM 715 C C . GLU A 1 92 ? 10.058 -19.701 -31.582 1.00 93.50 92 GLU A C 1
ATOM 717 O O . GLU A 1 92 ? 10.887 -20.561 -31.871 1.00 93.50 92 GLU A O 1
ATOM 722 N N . TRP A 1 93 ? 10.453 -18.540 -31.048 1.00 94.25 93 TRP A N 1
ATOM 723 C CA . TRP A 1 93 ? 11.862 -18.239 -30.811 1.00 94.25 93 TRP A CA 1
ATOM 724 C C . TRP A 1 93 ? 12.268 -18.583 -29.377 1.00 94.25 93 TRP A C 1
ATOM 726 O O . TRP A 1 93 ? 11.990 -17.834 -28.439 1.00 94.25 93 TRP A O 1
ATOM 736 N N . SER A 1 94 ? 12.992 -19.693 -29.198 1.00 93.19 94 SER A N 1
ATOM 737 C CA . SER A 1 94 ? 13.414 -20.195 -27.875 1.00 93.19 94 SER A CA 1
ATOM 738 C C . SER A 1 94 ? 14.144 -19.143 -27.020 1.00 93.19 94 SER A C 1
ATOM 740 O O . SER A 1 94 ? 13.937 -19.060 -25.806 1.00 93.19 94 SER A O 1
ATOM 742 N N . LYS A 1 95 ? 14.924 -18.253 -27.652 1.00 93.44 95 LYS A N 1
ATOM 743 C CA . LYS A 1 95 ? 15.640 -17.159 -26.974 1.00 93.44 95 LYS A CA 1
ATOM 744 C C . LYS A 1 95 ? 14.706 -16.129 -26.324 1.00 93.44 95 LYS A C 1
ATOM 746 O O . LYS A 1 95 ? 15.085 -15.561 -25.297 1.00 93.44 95 LYS A O 1
ATOM 751 N N . SER A 1 96 ? 13.497 -15.910 -26.854 1.00 94.31 96 SER A N 1
ATOM 752 C CA . SER A 1 96 ? 12.485 -15.048 -26.220 1.00 94.31 96 SER A CA 1
ATOM 753 C C . SER A 1 96 ? 12.104 -15.581 -24.838 1.00 94.31 96 SER A C 1
ATOM 755 O O . SER A 1 96 ? 12.100 -14.832 -23.861 1.00 94.31 96 SER A O 1
ATOM 757 N N . PHE A 1 97 ? 11.891 -16.895 -24.724 1.00 96.38 97 PHE A N 1
ATOM 758 C CA . PHE A 1 97 ? 11.588 -17.555 -23.451 1.00 96.38 97 PHE A CA 1
ATOM 759 C C . PHE A 1 97 ? 12.776 -17.517 -22.492 1.00 96.38 97 PHE A C 1
ATOM 761 O O . PHE A 1 97 ? 12.585 -17.305 -21.295 1.00 96.38 97 PHE A O 1
ATOM 768 N N . SER A 1 98 ? 14.012 -17.625 -22.998 1.00 95.56 98 SER A N 1
ATOM 769 C CA . SER A 1 98 ? 15.203 -17.423 -22.163 1.00 95.56 98 SER A CA 1
ATOM 770 C C . SER A 1 98 ? 15.233 -16.019 -21.547 1.00 95.56 98 SER A C 1
ATOM 772 O O . SER A 1 98 ? 15.574 -15.868 -20.375 1.00 95.56 98 SER A O 1
ATOM 774 N N . ARG A 1 99 ? 14.866 -14.980 -22.314 1.00 95.81 99 ARG A N 1
ATOM 775 C CA . ARG A 1 99 ? 14.800 -13.592 -21.820 1.00 95.81 99 ARG A CA 1
ATOM 776 C C . ARG A 1 99 ? 13.670 -13.395 -20.817 1.00 95.81 99 ARG A C 1
ATOM 778 O O . ARG A 1 99 ? 13.907 -12.807 -19.763 1.00 95.81 99 ARG A O 1
ATOM 785 N N . LEU A 1 100 ? 12.483 -13.922 -21.110 1.00 96.69 100 LEU A N 1
ATOM 786 C CA . LEU A 1 100 ? 11.318 -13.795 -20.237 1.00 96.69 100 LEU A CA 1
ATOM 787 C C . LEU A 1 100 ? 11.543 -14.509 -18.902 1.00 96.69 100 LEU A C 1
ATOM 789 O O . LEU A 1 100 ? 11.355 -13.906 -17.844 1.00 96.69 100 LEU A O 1
ATOM 793 N N . GLY A 1 101 ? 12.039 -15.746 -18.941 1.00 96.50 101 GLY A N 1
ATOM 794 C CA . GLY A 1 101 ? 12.361 -16.506 -17.738 1.00 96.50 101 GLY A CA 1
ATOM 795 C C . GLY A 1 101 ? 13.460 -15.833 -16.914 1.00 96.50 101 GLY A C 1
ATOM 796 O O . GLY A 1 101 ? 13.328 -15.724 -15.697 1.00 96.50 101 GLY A O 1
ATOM 797 N N . ALA A 1 102 ? 14.501 -15.284 -17.554 1.00 95.56 102 ALA A N 1
ATOM 798 C CA . ALA A 1 102 ? 15.555 -14.545 -16.853 1.00 95.56 102 ALA A CA 1
ATOM 799 C C . ALA A 1 102 ? 15.027 -13.269 -16.172 1.00 95.56 102 ALA A C 1
ATOM 801 O O . ALA A 1 102 ? 15.422 -12.961 -15.045 1.00 95.56 102 ALA A O 1
ATOM 802 N N . ALA A 1 103 ? 14.110 -12.541 -16.816 1.00 96.44 103 ALA A N 1
ATOM 803 C CA . ALA A 1 103 ? 13.492 -11.356 -16.229 1.00 96.44 103 ALA A CA 1
ATOM 804 C C . ALA A 1 103 ? 12.561 -11.700 -15.055 1.00 96.44 103 ALA A C 1
ATOM 806 O O . ALA A 1 103 ? 12.615 -11.045 -14.012 1.00 96.44 103 ALA A O 1
ATOM 807 N N . GLN A 1 104 ? 11.757 -12.759 -15.183 1.00 96.75 104 GLN A N 1
ATOM 808 C CA . GLN A 1 104 ? 10.917 -13.276 -14.099 1.00 96.75 104 GLN A CA 1
ATOM 809 C C . GLN A 1 104 ? 11.762 -13.759 -12.913 1.00 96.75 104 GLN A C 1
ATOM 811 O O . GLN A 1 104 ? 11.468 -13.408 -11.770 1.00 96.75 104 GLN A O 1
ATOM 816 N N . HIS A 1 105 ? 12.854 -14.478 -13.184 1.00 95.12 105 HIS A N 1
ATOM 817 C CA . HIS A 1 105 ? 13.807 -14.925 -12.171 1.00 95.12 105 HIS A CA 1
ATOM 818 C C . HIS A 1 105 ? 14.440 -13.740 -11.429 1.00 95.12 105 HIS A C 1
ATOM 820 O O . HIS A 1 105 ? 14.465 -13.712 -10.202 1.00 95.12 105 HIS A O 1
ATOM 826 N N . ALA A 1 106 ? 14.894 -12.709 -12.150 1.00 94.56 106 ALA A N 1
ATOM 827 C CA . ALA A 1 106 ? 15.477 -11.514 -11.538 1.00 94.56 106 ALA A CA 1
ATOM 828 C C . ALA A 1 106 ? 14.485 -10.737 -10.649 1.00 94.56 106 ALA A C 1
ATOM 830 O O . ALA A 1 106 ? 14.913 -10.059 -9.708 1.00 94.56 106 ALA A O 1
ATOM 831 N N . LEU A 1 107 ? 13.182 -10.829 -10.941 1.00 94.12 107 LEU A N 1
ATOM 832 C CA . LEU A 1 107 ? 12.081 -10.253 -10.160 1.00 94.12 107 LEU A CA 1
ATOM 833 C C . LEU A 1 107 ? 11.629 -11.128 -8.975 1.00 94.12 107 LEU A C 1
ATOM 835 O O . LEU A 1 107 ? 10.694 -10.735 -8.280 1.00 94.12 107 LEU A O 1
ATOM 839 N N . GLY A 1 108 ? 12.237 -12.298 -8.753 1.00 93.38 108 GLY A N 1
ATOM 840 C CA . GLY A 1 108 ? 11.819 -13.242 -7.708 1.00 93.38 108 GLY A CA 1
ATOM 841 C C . GLY A 1 108 ? 10.526 -14.001 -8.030 1.00 93.38 108 GLY A C 1
ATOM 842 O O . GLY A 1 108 ? 9.914 -14.602 -7.152 1.00 93.38 108 GLY A O 1
ATOM 843 N N . ARG A 1 109 ? 10.071 -13.977 -9.289 1.00 95.25 109 ARG A N 1
ATOM 844 C CA . ARG A 1 109 ? 8.871 -14.695 -9.753 1.00 95.25 109 ARG A CA 1
ATOM 845 C C . ARG A 1 109 ? 9.251 -16.102 -10.217 1.00 95.25 109 ARG A C 1
ATOM 847 O O . ARG A 1 109 ? 9.130 -16.426 -11.399 1.00 95.25 109 ARG A O 1
ATOM 854 N N . PHE A 1 110 ? 9.748 -16.919 -9.291 1.00 95.19 110 PHE A N 1
ATOM 855 C CA . PHE A 1 110 ? 10.364 -18.211 -9.609 1.00 95.19 110 PHE A CA 1
ATOM 856 C C . PHE A 1 110 ? 9.385 -19.222 -10.223 1.00 95.19 110 PHE A C 1
ATOM 858 O O . PHE A 1 110 ? 9.739 -19.880 -11.198 1.00 95.19 110 PHE A O 1
ATOM 865 N N . ASP A 1 111 ? 8.134 -19.281 -9.748 1.00 94.19 111 ASP A N 1
ATOM 866 C CA . ASP A 1 111 ? 7.102 -20.164 -10.322 1.00 94.19 111 ASP A CA 1
ATOM 867 C C . ASP A 1 111 ? 6.871 -19.886 -11.816 1.00 94.19 111 ASP A C 1
ATOM 869 O O . ASP A 1 111 ? 6.852 -20.804 -12.639 1.00 94.19 111 ASP A O 1
ATOM 873 N N . GLY A 1 112 ? 6.743 -18.601 -12.168 1.00 94.56 112 GLY A N 1
ATOM 874 C CA . GLY A 1 112 ? 6.585 -18.159 -13.552 1.00 94.56 112 GLY A CA 1
ATOM 875 C C . GLY A 1 112 ? 7.827 -18.459 -14.387 1.00 94.56 112 GLY A C 1
ATOM 876 O O . GLY A 1 112 ? 7.707 -19.003 -15.482 1.00 94.56 112 GLY A O 1
ATOM 877 N N . ALA A 1 113 ? 9.022 -18.197 -13.845 1.00 96.69 113 ALA A N 1
ATOM 878 C CA . ALA A 1 113 ? 10.282 -18.466 -14.537 1.00 96.69 113 ALA A CA 1
ATOM 879 C C . ALA A 1 113 ? 10.432 -19.954 -14.900 1.00 96.69 113 ALA A C 1
ATOM 881 O O . ALA A 1 113 ? 10.781 -20.278 -16.035 1.00 96.69 113 ALA A O 1
ATOM 882 N N . VAL A 1 114 ? 10.101 -20.864 -13.976 1.00 97.56 114 VAL A N 1
ATOM 883 C CA . VAL A 1 114 ? 10.125 -22.317 -14.214 1.00 97.56 114 VAL A CA 1
ATOM 884 C C . VAL A 1 114 ? 9.185 -22.715 -15.355 1.00 97.56 114 VAL A C 1
ATOM 886 O O . VAL A 1 114 ? 9.568 -23.518 -16.207 1.00 97.56 114 VAL A O 1
ATOM 889 N N . GLN A 1 115 ? 7.966 -22.171 -15.397 1.00 97.06 115 GLN A N 1
ATOM 890 C CA . GLN A 1 115 ? 7.014 -22.453 -16.478 1.00 97.06 115 GLN A CA 1
ATOM 891 C C . GLN A 1 115 ? 7.512 -21.914 -17.822 1.00 97.06 115 GLN A C 1
ATOM 893 O O . GLN A 1 115 ? 7.492 -22.634 -18.819 1.00 97.06 115 GLN A O 1
ATOM 898 N N . THR A 1 116 ? 8.031 -20.688 -17.837 1.00 96.69 116 THR A N 1
ATOM 899 C CA . THR A 1 116 ? 8.562 -20.049 -19.044 1.00 96.69 116 THR A CA 1
ATOM 900 C C . THR A 1 116 ? 9.760 -20.808 -19.614 1.00 96.69 116 THR A C 1
ATOM 902 O O . THR A 1 116 ? 9.812 -21.054 -20.817 1.00 96.69 116 THR A O 1
ATOM 905 N N . PHE A 1 117 ? 10.713 -21.231 -18.777 1.00 97.31 117 PHE A N 1
ATOM 906 C CA . PHE A 1 117 ? 11.859 -22.012 -19.251 1.00 97.31 117 PHE A CA 1
ATOM 907 C C . PHE A 1 117 ? 11.444 -23.390 -19.776 1.00 97.31 117 PHE A C 1
ATOM 909 O O . PHE A 1 117 ? 11.979 -23.832 -20.790 1.00 97.31 117 PHE A O 1
ATOM 916 N N . LYS A 1 118 ? 10.449 -24.043 -19.155 1.00 97.19 118 LYS A N 1
ATOM 917 C CA . LYS A 1 118 ? 9.859 -25.282 -19.691 1.00 97.19 118 LYS A CA 1
ATOM 918 C C . LYS A 1 118 ? 9.208 -25.065 -21.058 1.00 97.19 118 LYS A C 1
ATOM 920 O O . LYS A 1 118 ? 9.395 -25.897 -21.937 1.00 97.19 118 LYS A O 1
ATOM 925 N N . ALA A 1 119 ? 8.484 -23.962 -21.247 1.00 95.50 119 ALA A N 1
ATOM 926 C CA . ALA A 1 119 ? 7.905 -23.614 -22.544 1.00 95.50 119 ALA A CA 1
ATOM 927 C C . ALA A 1 119 ? 8.995 -23.371 -23.605 1.00 95.50 119 ALA A C 1
ATOM 929 O O . ALA A 1 119 ? 8.887 -23.872 -24.718 1.00 95.50 119 ALA A O 1
ATOM 930 N N . GLY A 1 120 ? 10.091 -22.697 -23.241 1.00 95.19 120 GLY A N 1
ATOM 931 C CA . GLY A 1 120 ? 11.250 -22.533 -24.123 1.00 95.19 120 GLY A CA 1
ATOM 932 C C . GLY A 1 120 ? 11.906 -23.862 -24.518 1.00 95.19 120 GLY A C 1
ATOM 933 O O . GLY A 1 120 ? 12.242 -24.048 -25.684 1.00 95.19 120 GLY A O 1
ATOM 934 N N . LEU A 1 121 ? 12.050 -24.800 -23.574 1.00 96.12 121 LEU A N 1
ATOM 935 C CA . LEU A 1 121 ? 12.574 -26.147 -23.844 1.00 96.12 121 LEU A CA 1
ATOM 936 C C . LEU A 1 121 ? 11.612 -27.010 -24.667 1.00 96.12 121 LEU A C 1
ATOM 938 O O . LEU A 1 121 ? 12.056 -27.922 -25.350 1.00 96.12 121 LEU A O 1
ATOM 942 N N . ALA A 1 122 ? 10.305 -26.740 -24.634 1.00 96.06 122 ALA A N 1
ATOM 943 C CA . ALA A 1 122 ? 9.362 -27.416 -25.523 1.00 96.06 122 ALA A CA 1
ATOM 944 C C . ALA A 1 122 ? 9.581 -27.026 -26.997 1.00 96.06 122 ALA A C 1
ATOM 946 O O . ALA A 1 122 ? 9.305 -27.827 -27.884 1.00 96.06 122 ALA A O 1
ATOM 947 N N . ILE A 1 123 ? 10.095 -25.816 -27.246 1.00 94.44 123 ILE A N 1
ATOM 948 C CA . ILE A 1 123 ? 10.443 -25.317 -28.584 1.00 94.44 123 ILE A CA 1
ATOM 949 C C . ILE A 1 123 ? 11.835 -25.804 -29.001 1.00 94.44 123 ILE A C 1
ATOM 951 O O . ILE A 1 123 ? 12.022 -26.253 -30.127 1.00 94.44 123 ILE A O 1
ATOM 955 N N . ASP A 1 124 ? 12.814 -25.719 -28.097 1.00 94.06 124 ASP A N 1
ATOM 956 C CA . ASP A 1 124 ? 14.203 -26.119 -28.340 1.00 94.06 124 ASP A CA 1
ATOM 957 C C . ASP A 1 124 ? 14.703 -27.041 -27.210 1.00 94.06 124 ASP A C 1
ATOM 959 O O . ASP A 1 124 ? 15.306 -26.567 -26.237 1.00 94.06 124 ASP A O 1
ATOM 963 N N . PRO A 1 125 ? 14.436 -28.361 -27.306 1.00 94.25 125 PRO A N 1
ATOM 964 C CA . PRO A 1 125 ? 14.725 -29.316 -26.233 1.00 94.25 125 PRO A CA 1
ATOM 965 C C . PRO A 1 125 ? 16.209 -29.489 -25.906 1.00 94.25 125 PRO A C 1
ATOM 967 O O . PRO A 1 125 ? 16.540 -29.870 -24.788 1.00 94.25 125 PRO A O 1
ATOM 970 N N . ASN A 1 126 ? 17.105 -29.195 -26.853 1.00 93.75 126 ASN A N 1
ATOM 971 C CA . ASN A 1 126 ? 18.550 -29.401 -26.704 1.00 93.75 126 ASN A CA 1
ATOM 972 C C . ASN A 1 126 ? 19.292 -28.123 -26.273 1.00 93.75 126 ASN A C 1
ATOM 974 O O . ASN A 1 126 ? 20.519 -28.033 -26.369 1.00 93.75 126 ASN A O 1
ATOM 978 N N . ASN A 1 127 ? 18.563 -27.113 -25.797 1.00 94.00 127 ASN A N 1
ATOM 979 C CA . ASN A 1 127 ? 19.142 -25.846 -25.384 1.00 94.00 127 ASN A CA 1
ATOM 980 C C . ASN A 1 127 ? 19.723 -25.914 -23.962 1.00 94.00 127 ASN A C 1
ATOM 982 O O . ASN A 1 127 ? 19.038 -25.642 -22.973 1.00 94.00 127 ASN A O 1
ATOM 986 N N . ALA A 1 128 ? 21.025 -26.192 -23.863 1.00 94.44 128 ALA A N 1
ATOM 987 C CA . ALA A 1 128 ? 21.741 -26.274 -22.585 1.00 94.44 128 ALA A CA 1
ATOM 988 C C . ALA A 1 128 ? 21.615 -24.999 -21.719 1.00 94.44 128 ALA A C 1
ATOM 990 O O . ALA A 1 128 ? 21.601 -25.068 -20.489 1.00 94.44 128 ALA A O 1
ATOM 991 N N . GLY A 1 129 ? 21.492 -23.820 -22.342 1.00 93.31 129 GLY A N 1
ATOM 992 C CA . GLY A 1 129 ? 21.315 -22.556 -21.623 1.00 93.31 129 GLY A CA 1
ATOM 993 C C . GLY A 1 129 ? 19.955 -22.456 -20.926 1.00 93.31 129 GLY A C 1
ATOM 994 O O . GLY A 1 129 ? 19.876 -22.008 -19.779 1.00 93.31 129 GLY A O 1
ATOM 995 N N . LEU A 1 130 ? 18.888 -22.900 -21.596 1.00 94.19 130 LEU A N 1
ATOM 996 C CA . LEU A 1 130 ? 17.546 -22.979 -21.014 1.00 94.19 130 LEU A CA 1
ATOM 997 C C . LEU A 1 130 ? 17.457 -24.054 -19.929 1.00 94.19 130 LEU A C 1
ATOM 999 O O . LEU A 1 130 ? 16.842 -23.806 -18.894 1.00 94.19 130 LEU A O 1
ATOM 1003 N N . GLU A 1 131 ? 18.096 -25.207 -20.126 1.00 96.19 131 GLU A N 1
ATOM 1004 C CA . GLU A 1 131 ? 18.139 -26.279 -19.127 1.00 96.19 131 GLU A CA 1
ATOM 1005 C C . GLU A 1 131 ? 18.839 -25.823 -17.839 1.00 96.19 131 GLU A C 1
ATOM 1007 O O . GLU A 1 131 ? 18.283 -25.949 -16.745 1.00 96.19 131 GLU A O 1
ATOM 1012 N N . SER A 1 132 ? 20.010 -25.191 -17.969 1.00 96.75 132 SER A N 1
ATOM 1013 C CA . SER A 1 132 ? 20.731 -24.601 -16.836 1.00 96.75 132 SER A CA 1
ATOM 1014 C C . SER A 1 132 ? 19.900 -23.521 -16.131 1.00 96.75 132 SER A C 1
ATOM 1016 O O . SER A 1 132 ? 19.817 -23.499 -14.901 1.00 96.75 132 SER A O 1
ATOM 1018 N N . SER A 1 133 ? 19.210 -22.667 -16.895 1.00 95.44 133 SER A N 1
ATOM 1019 C CA . SER A 1 133 ? 18.344 -21.620 -16.335 1.00 95.44 133 SER A CA 1
ATOM 1020 C C . SER A 1 133 ? 17.114 -22.193 -15.618 1.00 95.44 133 SER A C 1
ATOM 1022 O O . SER A 1 133 ? 16.698 -21.662 -14.589 1.00 95.44 133 SER A O 1
ATOM 1024 N N . LEU A 1 134 ? 16.549 -23.296 -16.119 1.00 96.75 134 LEU A N 1
ATOM 1025 C CA . LEU A 1 134 ? 15.457 -24.018 -15.468 1.00 96.75 134 LEU A CA 1
ATOM 1026 C C . LEU A 1 134 ? 15.908 -24.640 -14.142 1.00 96.75 134 LEU A C 1
ATOM 1028 O O . LEU A 1 134 ? 15.164 -24.573 -13.164 1.00 96.75 134 LEU A O 1
ATOM 1032 N N . ALA A 1 135 ? 17.100 -25.240 -14.102 1.00 96.62 135 ALA A N 1
ATOM 1033 C CA . ALA A 1 135 ? 17.668 -25.795 -12.876 1.00 96.62 135 ALA A CA 1
ATOM 1034 C C . ALA A 1 135 ? 17.865 -24.701 -11.814 1.00 96.62 135 ALA A C 1
ATOM 1036 O O . ALA A 1 135 ? 17.353 -24.837 -10.704 1.00 96.62 135 ALA A O 1
ATOM 1037 N N . ALA A 1 136 ? 18.484 -23.576 -12.192 1.00 95.56 136 ALA A N 1
ATOM 1038 C CA . ALA A 1 136 ? 18.661 -22.424 -11.308 1.00 95.56 136 ALA A CA 1
ATOM 1039 C C . ALA A 1 136 ? 17.319 -21.864 -10.801 1.00 95.56 136 ALA A C 1
ATOM 1041 O O . ALA A 1 136 ? 17.170 -21.565 -9.618 1.00 95.56 136 ALA A O 1
ATOM 1042 N N . ALA A 1 137 ? 16.307 -21.780 -11.672 1.00 96.00 137 ALA A N 1
ATOM 1043 C CA . ALA A 1 137 ? 14.982 -21.303 -11.286 1.00 96.00 137 ALA A CA 1
ATOM 1044 C C . ALA A 1 137 ? 14.257 -22.242 -10.312 1.00 96.00 137 ALA A C 1
ATOM 1046 O O . ALA A 1 137 ? 13.557 -21.757 -9.427 1.00 96.00 137 ALA A O 1
ATOM 1047 N N . LYS A 1 138 ? 14.418 -23.565 -10.453 1.00 97.19 138 LYS A N 1
ATOM 1048 C CA . LYS A 1 13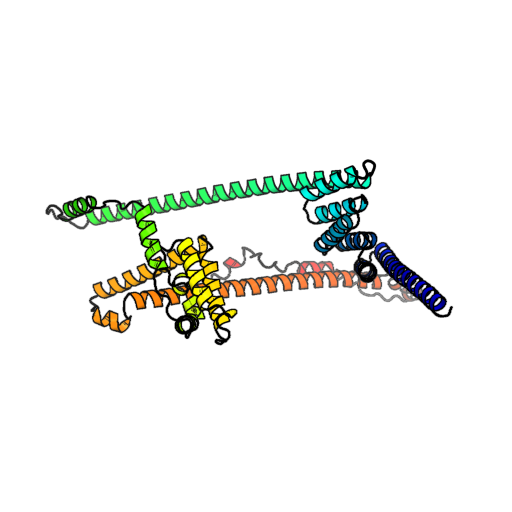8 ? 13.860 -24.546 -9.507 1.00 97.19 138 LYS A CA 1
ATOM 1049 C C . LYS A 1 138 ? 14.544 -24.468 -8.146 1.00 97.19 138 LYS A C 1
ATOM 1051 O O . LYS A 1 138 ? 13.857 -24.468 -7.133 1.00 97.19 138 LYS A O 1
ATOM 1056 N N . GLU A 1 139 ? 15.869 -24.349 -8.121 1.00 96.50 139 GLU A N 1
ATOM 1057 C CA . GLU A 1 139 ? 16.612 -24.170 -6.872 1.00 96.50 139 GLU A CA 1
ATOM 1058 C C . GLU A 1 139 ? 16.158 -22.892 -6.150 1.00 96.50 139 GLU A C 1
ATOM 1060 O O . GLU A 1 139 ? 15.803 -22.938 -4.974 1.00 96.50 139 GLU A O 1
ATOM 1065 N N . ALA A 1 140 ? 16.056 -21.773 -6.875 1.00 94.38 140 ALA A N 1
ATOM 1066 C CA . ALA A 1 140 ? 15.571 -20.509 -6.324 1.00 94.38 140 ALA A CA 1
ATOM 1067 C C . ALA A 1 140 ? 14.099 -20.569 -5.860 1.00 94.38 140 ALA A C 1
ATOM 1069 O O . ALA A 1 140 ? 13.721 -19.951 -4.866 1.00 94.38 140 ALA A O 1
ATOM 1070 N N . GLN A 1 141 ? 13.255 -21.339 -6.553 1.00 95.44 141 GLN A N 1
ATOM 1071 C CA . GLN A 1 141 ? 11.870 -21.594 -6.148 1.00 95.44 141 GLN A CA 1
ATOM 1072 C C . GLN A 1 141 ? 11.800 -22.374 -4.826 1.00 95.44 141 GLN A C 1
ATOM 1074 O O . GLN A 1 141 ? 10.965 -22.081 -3.968 1.00 95.44 141 GLN A O 1
ATOM 1079 N N . GLU A 1 142 ? 12.648 -23.388 -4.657 1.00 94.56 142 GLU A N 1
ATOM 1080 C CA . GLU A 1 142 ? 12.700 -24.194 -3.438 1.00 94.56 142 GLU A CA 1
ATOM 1081 C C . GLU A 1 142 ? 13.250 -23.403 -2.249 1.00 94.56 142 GLU A C 1
ATOM 1083 O O . GLU A 1 142 ? 12.714 -23.521 -1.142 1.00 94.56 142 GLU A O 1
ATOM 1088 N N . THR A 1 143 ? 14.269 -22.565 -2.463 1.00 94.69 143 THR A N 1
ATOM 1089 C CA . THR A 1 143 ? 14.808 -21.690 -1.414 1.00 94.69 143 THR A CA 1
ATOM 1090 C C . THR A 1 143 ? 13.784 -20.646 -0.971 1.00 94.69 143 THR A C 1
ATOM 1092 O O . THR A 1 143 ? 13.518 -20.569 0.228 1.00 94.69 143 THR A O 1
ATOM 1095 N N . ASP A 1 144 ? 13.118 -19.943 -1.896 1.00 93.19 144 ASP A N 1
ATOM 1096 C CA . ASP A 1 144 ? 12.033 -18.995 -1.574 1.00 93.19 144 ASP A CA 1
ATOM 1097 C C . ASP A 1 144 ? 10.883 -19.685 -0.827 1.00 93.19 144 ASP A C 1
ATOM 1099 O O . ASP A 1 144 ? 10.418 -19.195 0.204 1.00 93.19 144 ASP A O 1
ATOM 1103 N N . ARG A 1 145 ? 10.468 -20.884 -1.260 1.00 93.56 145 ARG A N 1
ATOM 1104 C CA . ARG A 1 145 ? 9.438 -21.664 -0.552 1.00 93.56 145 ARG A CA 1
ATOM 1105 C C . ARG A 1 145 ? 9.866 -22.014 0.873 1.00 93.56 145 ARG A C 1
ATOM 1107 O O . ARG A 1 145 ? 9.058 -21.922 1.799 1.00 93.56 145 ARG A O 1
ATOM 1114 N N . ARG A 1 146 ? 11.122 -22.426 1.059 1.00 94.38 146 ARG A N 1
ATOM 1115 C CA . ARG A 1 146 ? 11.676 -22.780 2.372 1.00 94.38 146 ARG A CA 1
ATOM 1116 C C . ARG A 1 146 ? 11.765 -21.564 3.289 1.00 94.38 146 ARG A C 1
ATOM 1118 O O . ARG A 1 146 ? 11.448 -21.684 4.471 1.00 94.38 146 ARG A O 1
ATOM 1125 N N . GLU A 1 147 ? 12.178 -20.415 2.767 1.00 93.12 147 GLU A N 1
ATOM 1126 C CA . GLU A 1 147 ? 12.238 -19.157 3.514 1.00 93.12 147 GLU A CA 1
ATOM 1127 C C . GLU A 1 147 ? 10.845 -18.680 3.921 1.00 93.12 147 GLU A C 1
ATOM 1129 O O . GLU A 1 147 ? 10.627 -18.401 5.099 1.00 93.12 147 GLU A O 1
ATOM 1134 N N . ARG A 1 148 ? 9.870 -18.708 3.006 1.00 91.94 148 ARG A N 1
ATOM 1135 C CA . ARG A 1 148 ? 8.469 -18.390 3.325 1.00 91.94 148 ARG A CA 1
ATOM 1136 C C . ARG A 1 148 ? 7.898 -19.303 4.401 1.00 91.94 148 ARG A C 1
ATOM 1138 O O . ARG A 1 148 ? 7.225 -18.826 5.307 1.00 91.94 148 ARG A O 1
ATOM 1145 N N . TRP A 1 149 ? 8.186 -20.603 4.333 1.00 90.56 149 TRP A N 1
ATOM 1146 C CA . TRP A 1 149 ? 7.747 -21.552 5.355 1.00 90.56 149 TRP A CA 1
ATOM 1147 C C . TRP A 1 149 ? 8.379 -21.266 6.725 1.00 90.56 149 TRP A C 1
ATOM 1149 O O . TRP A 1 149 ? 7.674 -21.260 7.732 1.00 90.56 149 TRP A O 1
ATOM 1159 N N . ARG A 1 150 ? 9.685 -20.958 6.770 1.00 94.44 150 ARG A N 1
ATOM 1160 C CA . ARG A 1 150 ? 10.364 -20.534 8.008 1.00 94.44 150 ARG A CA 1
ATOM 1161 C C . ARG A 1 150 ? 9.758 -19.253 8.576 1.00 94.44 150 ARG A C 1
ATOM 1163 O O . ARG A 1 150 ? 9.533 -19.173 9.778 1.00 94.44 150 ARG A O 1
ATOM 1170 N N . GLN A 1 151 ? 9.486 -18.268 7.726 1.00 91.62 151 GLN A N 1
ATOM 1171 C CA . GLN A 1 151 ? 8.945 -16.984 8.155 1.00 91.62 151 GLN A CA 1
ATOM 1172 C C . GLN A 1 151 ? 7.513 -17.116 8.685 1.00 91.62 151 GLN A C 1
ATOM 1174 O O . GLN A 1 151 ? 7.213 -16.588 9.750 1.00 91.62 151 GLN A O 1
ATOM 1179 N N . ALA A 1 152 ? 6.674 -17.916 8.023 1.00 92.94 152 ALA A N 1
ATOM 1180 C CA . ALA A 1 152 ? 5.332 -18.240 8.502 1.00 92.94 152 ALA A CA 1
ATOM 1181 C C . ALA A 1 152 ? 5.341 -18.994 9.846 1.00 92.94 152 ALA A C 1
ATOM 1183 O O . ALA A 1 152 ? 4.466 -18.768 10.679 1.00 92.94 152 ALA A O 1
ATOM 1184 N N . ALA A 1 153 ? 6.329 -19.865 10.086 1.00 94.62 153 ALA A N 1
ATOM 1185 C CA . ALA A 1 153 ? 6.487 -20.528 11.380 1.00 94.62 153 ALA A CA 1
ATOM 1186 C C . ALA A 1 153 ? 6.812 -19.521 12.498 1.00 94.62 153 ALA A C 1
ATOM 1188 O O . A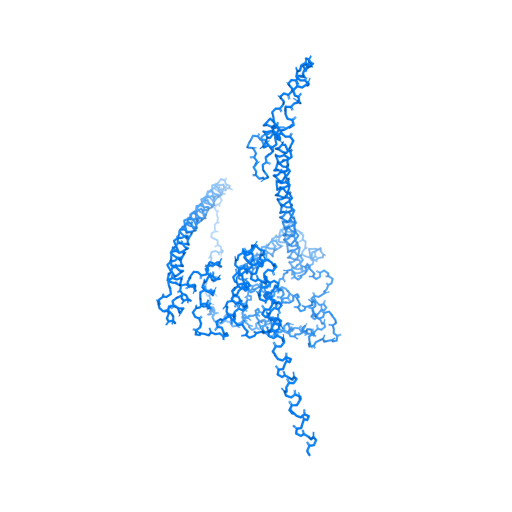LA A 1 153 ? 6.150 -19.531 13.531 1.00 94.62 153 ALA A O 1
ATOM 1189 N N . ILE A 1 154 ? 7.752 -18.597 12.258 1.00 92.94 154 ILE A N 1
ATOM 1190 C CA . ILE A 1 154 ? 8.089 -17.523 13.209 1.00 92.94 154 ILE A CA 1
ATOM 1191 C C . ILE A 1 154 ? 6.867 -16.640 13.495 1.00 92.94 154 ILE A C 1
ATOM 1193 O O . ILE A 1 154 ? 6.597 -16.308 14.646 1.00 92.94 154 ILE A O 1
ATOM 1197 N N . GLU A 1 155 ? 6.111 -16.260 12.462 1.00 92.19 155 GLU A N 1
ATOM 1198 C CA . GLU A 1 155 ? 4.898 -15.450 12.623 1.00 92.19 155 GLU A CA 1
ATOM 1199 C C . GLU A 1 155 ? 3.829 -16.161 13.458 1.00 92.19 155 GLU A C 1
ATOM 1201 O O . GLU A 1 155 ? 3.195 -15.528 14.303 1.00 92.19 155 GLU A O 1
ATOM 1206 N N . ARG A 1 156 ? 3.659 -17.475 13.271 1.00 93.56 156 ARG A N 1
ATOM 1207 C CA . ARG A 1 156 ? 2.747 -18.282 14.086 1.00 93.56 156 ARG A CA 1
ATOM 1208 C C . ARG A 1 156 ? 3.176 -18.293 15.552 1.00 93.56 156 ARG A C 1
ATOM 1210 O O . ARG A 1 156 ? 2.340 -18.039 16.413 1.00 93.56 156 ARG A O 1
ATOM 1217 N N . ASP A 1 157 ? 4.457 -18.522 15.826 1.00 94.31 157 ASP A N 1
ATOM 1218 C CA . ASP A 1 157 ? 4.981 -18.563 17.194 1.00 94.31 157 ASP A CA 1
ATOM 1219 C C . ASP A 1 157 ? 4.834 -17.186 17.888 1.00 94.31 157 ASP A C 1
ATOM 1221 O O . ASP A 1 157 ? 4.425 -17.099 19.048 1.00 94.31 157 ASP A O 1
ATOM 1225 N N . ILE A 1 158 ? 5.067 -16.083 17.159 1.00 92.50 158 ILE A N 1
ATOM 1226 C CA . ILE A 1 158 ? 4.815 -14.714 17.649 1.00 92.50 158 ILE A CA 1
ATOM 1227 C C . ILE A 1 158 ? 3.333 -14.510 17.986 1.00 92.50 158 ILE A C 1
ATOM 1229 O O . ILE A 1 158 ? 3.008 -13.894 19.004 1.00 92.50 158 ILE A O 1
ATOM 1233 N N . GLU A 1 159 ? 2.420 -14.979 17.139 1.00 93.12 159 GLU A N 1
ATOM 1234 C CA . GLU A 1 159 ? 0.986 -14.805 17.369 1.00 93.12 159 GLU A CA 1
ATOM 1235 C C . GLU A 1 159 ? 0.485 -15.663 18.542 1.00 93.12 159 GLU A C 1
ATOM 1237 O O . GLU A 1 159 ? -0.302 -15.177 19.357 1.00 93.12 159 GLU A O 1
ATOM 1242 N N . GLU A 1 160 ? 1.006 -16.883 18.705 1.00 93.81 160 GLU A N 1
ATOM 1243 C CA . GLU A 1 160 ? 0.757 -17.730 19.879 1.00 93.81 160 GLU A CA 1
ATOM 1244 C C . GLU A 1 160 ? 1.203 -17.034 21.176 1.00 93.81 160 GLU A C 1
ATOM 1246 O O . GLU A 1 160 ? 0.435 -16.958 22.143 1.00 93.81 160 GLU A O 1
ATOM 1251 N N . GLU A 1 161 ? 2.393 -16.422 21.193 1.00 93.31 161 GLU A N 1
ATOM 1252 C CA . GLU A 1 161 ? 2.841 -15.616 22.332 1.00 93.31 161 GLU A CA 1
ATOM 1253 C C . GLU A 1 161 ? 1.938 -14.405 22.602 1.00 93.31 161 GLU A C 1
ATOM 1255 O O . GLU A 1 161 ? 1.678 -14.063 23.761 1.00 93.31 161 GLU A O 1
ATOM 1260 N N . ARG A 1 162 ? 1.476 -13.710 21.554 1.00 93.12 162 ARG A N 1
ATOM 1261 C CA . ARG A 1 162 ? 0.585 -12.546 21.698 1.00 93.12 162 ARG A CA 1
ATOM 1262 C C . ARG A 1 162 ? -0.762 -12.951 22.276 1.00 93.12 162 ARG A C 1
ATOM 1264 O O . ARG A 1 162 ? -1.278 -12.238 23.142 1.00 93.12 162 ARG A O 1
ATOM 1271 N N . LEU A 1 163 ? -1.311 -14.081 21.835 1.00 91.75 163 LEU A N 1
ATOM 1272 C CA . LEU A 1 163 ? -2.561 -14.620 22.357 1.00 91.75 163 LEU A CA 1
ATOM 1273 C C . LEU A 1 163 ? -2.402 -15.029 23.827 1.00 91.75 163 LEU A C 1
ATOM 1275 O O . LEU A 1 163 ? -3.186 -14.588 24.666 1.00 91.75 163 LEU A O 1
ATOM 1279 N N . SER A 1 164 ? -1.317 -15.735 24.158 1.00 94.56 164 SER A N 1
ATOM 1280 C CA . SER A 1 164 ? -0.966 -16.100 25.536 1.00 94.56 164 SER A CA 1
ATOM 1281 C C . SER A 1 164 ? -0.836 -14.872 26.452 1.00 94.56 164 SER A C 1
ATOM 1283 O O . SER A 1 164 ? -1.466 -14.801 27.509 1.00 94.56 164 SER A O 1
ATOM 1285 N N . LYS A 1 165 ? -0.113 -13.829 26.017 1.00 93.38 165 LYS A N 1
ATOM 1286 C CA . LYS A 1 165 ? 0.009 -12.554 26.754 1.00 93.38 165 LYS A CA 1
ATOM 1287 C C . LYS A 1 165 ? -1.349 -11.867 26.942 1.00 93.38 165 LYS A C 1
ATOM 1289 O O . LYS A 1 165 ? -1.626 -11.332 28.016 1.00 93.38 165 LYS A O 1
ATOM 1294 N N . LYS A 1 166 ? -2.210 -11.880 25.920 1.00 93.00 166 LYS A N 1
ATOM 1295 C CA . LYS A 1 166 ? -3.562 -11.303 25.984 1.00 93.00 166 LYS A CA 1
ATOM 1296 C C . LYS A 1 166 ? -4.442 -12.038 26.994 1.00 93.00 166 LYS A C 1
ATOM 1298 O O . LYS A 1 166 ? -5.166 -11.385 27.747 1.00 93.00 166 LYS A O 1
ATOM 1303 N N . ASP A 1 167 ? -4.372 -13.363 27.033 1.00 92.81 167 ASP A N 1
ATOM 1304 C CA . ASP A 1 167 ? -5.147 -14.171 27.972 1.00 92.81 167 ASP A CA 1
ATOM 1305 C C . ASP A 1 167 ? -4.621 -14.038 29.409 1.00 92.81 167 ASP A C 1
ATOM 1307 O O . ASP A 1 167 ? -5.423 -13.890 30.334 1.00 92.81 167 ASP A O 1
ATOM 1311 N N . ALA A 1 168 ? -3.302 -13.929 29.601 1.00 90.50 168 ALA A N 1
ATOM 1312 C CA . ALA A 1 168 ? -2.699 -13.615 30.898 1.00 90.50 168 ALA A CA 1
ATOM 1313 C C . ALA A 1 168 ? -3.146 -12.242 31.439 1.00 90.50 168 ALA A C 1
ATOM 1315 O O . ALA A 1 168 ? -3.509 -12.121 32.610 1.00 90.50 168 ALA A O 1
ATOM 1316 N N . LEU A 1 169 ? -3.190 -11.208 30.589 1.00 91.25 169 LEU A N 1
ATOM 1317 C CA . LEU A 1 169 ? -3.679 -9.878 30.978 1.00 91.25 169 LEU A CA 1
ATOM 1318 C C . LEU A 1 169 ? -5.166 -9.889 31.350 1.00 91.25 169 LEU A C 1
ATOM 1320 O O . LEU A 1 169 ? -5.555 -9.254 32.329 1.00 91.25 169 LEU A O 1
ATOM 1324 N N . LYS A 1 170 ? -6.000 -10.629 30.607 1.00 91.88 170 LYS A N 1
ATOM 1325 C CA . LYS A 1 170 ? -7.419 -10.808 30.956 1.00 91.88 170 LYS A CA 1
ATOM 1326 C C . LYS A 1 170 ? -7.589 -11.528 32.292 1.00 91.88 170 LYS A C 1
ATOM 1328 O O . LYS A 1 170 ? -8.428 -11.117 33.089 1.00 91.88 170 LYS A O 1
ATOM 1333 N N . ALA A 1 171 ? -6.812 -12.583 32.538 1.00 90.62 171 ALA A N 1
ATOM 1334 C CA . ALA A 1 171 ? -6.844 -13.311 33.803 1.00 90.62 171 ALA A CA 1
ATOM 1335 C C . ALA A 1 171 ? -6.432 -12.406 34.972 1.00 90.62 171 ALA A C 1
ATOM 1337 O O . ALA A 1 171 ? -7.120 -12.380 35.991 1.00 90.62 171 ALA A O 1
ATOM 1338 N N . LYS A 1 172 ? -5.382 -11.596 34.787 1.00 90.94 172 LYS A N 1
ATOM 1339 C CA . LYS A 1 172 ? -4.938 -10.612 35.779 1.00 90.94 172 LYS A CA 1
ATOM 1340 C C . LYS A 1 172 ? -6.018 -9.570 36.080 1.00 90.94 172 LYS A C 1
ATOM 1342 O O . LYS A 1 172 ? -6.359 -9.375 37.238 1.00 90.94 172 LYS A O 1
ATOM 1347 N N . ALA A 1 173 ? -6.622 -8.976 35.050 1.00 90.62 173 ALA A N 1
ATOM 1348 C CA . ALA A 1 173 ? -7.707 -8.009 35.223 1.00 90.62 173 ALA A CA 1
ATOM 1349 C C . ALA A 1 173 ? -8.934 -8.621 35.925 1.00 90.62 173 ALA A C 1
ATOM 1351 O O . ALA A 1 173 ? -9.588 -7.962 36.730 1.00 90.62 173 ALA A O 1
ATOM 1352 N N . LYS A 1 174 ? -9.245 -9.895 35.644 1.00 90.75 174 LYS A N 1
ATOM 1353 C CA . LYS A 1 174 ? -10.324 -10.624 36.323 1.00 90.75 174 LYS A CA 1
ATOM 1354 C C . LYS A 1 174 ? -10.010 -10.860 37.805 1.00 90.75 174 LYS A C 1
ATOM 1356 O O . LYS A 1 174 ? -10.915 -10.731 38.623 1.00 90.75 174 LYS A O 1
ATOM 1361 N N . ALA A 1 175 ? -8.763 -11.190 38.143 1.00 87.12 175 ALA A N 1
ATOM 1362 C CA . ALA A 1 175 ? -8.324 -11.363 39.527 1.00 87.12 175 ALA A CA 1
ATOM 1363 C C . ALA A 1 175 ? -8.375 -10.039 40.308 1.00 87.12 175 ALA A C 1
ATOM 1365 O O . ALA A 1 175 ? -8.987 -9.992 41.369 1.00 87.12 175 ALA A O 1
ATOM 1366 N N . GLU A 1 176 ? -7.848 -8.950 39.735 1.00 89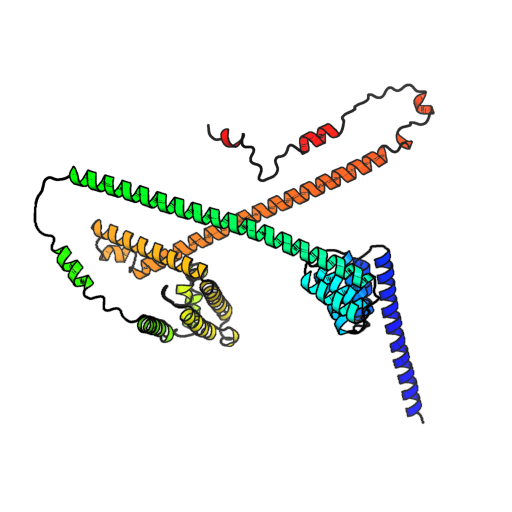.00 176 GLU A N 1
ATOM 1367 C CA . GLU A 1 176 ? -7.901 -7.606 40.337 1.00 89.00 176 GLU A CA 1
ATOM 1368 C C . GLU A 1 176 ? -9.354 -7.138 40.563 1.00 89.00 176 GLU A C 1
ATOM 1370 O O . GLU A 1 176 ? -9.675 -6.544 41.591 1.00 89.00 176 GLU A O 1
ATOM 1375 N N . ALA A 1 177 ? -10.268 -7.442 39.634 1.00 83.25 177 ALA A N 1
ATOM 1376 C CA . ALA A 1 177 ? -11.687 -7.128 39.792 1.00 83.25 177 ALA A CA 1
ATOM 1377 C C . ALA A 1 177 ? -12.372 -7.955 40.896 1.00 83.25 177 ALA A C 1
ATOM 1379 O O . ALA A 1 177 ? -13.260 -7.438 41.575 1.00 83.25 177 ALA A O 1
ATOM 1380 N N . ALA A 1 178 ? -11.981 -9.222 41.071 1.00 83.44 178 ALA A N 1
ATOM 1381 C CA . ALA A 1 178 ? -12.500 -10.079 42.135 1.00 83.44 178 ALA A CA 1
ATOM 1382 C C . ALA A 1 178 ? -12.027 -9.600 43.516 1.00 83.44 178 ALA A C 1
ATOM 1384 O O . ALA A 1 178 ? -12.847 -9.448 44.416 1.00 83.44 178 ALA A O 1
ATOM 1385 N N . GLU A 1 179 ? -10.743 -9.262 43.647 1.00 85.00 179 GLU A N 1
ATOM 1386 C CA . GLU A 1 179 ? -10.166 -8.712 44.880 1.00 85.00 179 GLU A CA 1
ATOM 1387 C C . GLU A 1 179 ? -10.806 -7.363 45.249 1.00 85.00 179 GLU A C 1
ATOM 1389 O O . GLU A 1 179 ? -11.197 -7.138 46.394 1.00 85.00 179 GLU A O 1
ATOM 1394 N N . ALA A 1 180 ? -11.025 -6.484 44.265 1.00 78.44 180 ALA A N 1
ATOM 1395 C CA . ALA A 1 180 ? -11.730 -5.222 44.483 1.00 78.44 180 ALA A CA 1
ATOM 1396 C C . ALA A 1 180 ? -13.197 -5.423 44.911 1.00 78.44 180 ALA A C 1
ATOM 1398 O O . ALA A 1 180 ? -13.727 -4.624 45.686 1.00 78.44 180 ALA A O 1
ATOM 1399 N N . ALA A 1 181 ? -13.869 -6.465 44.410 1.00 78.00 181 ALA A N 1
ATOM 1400 C CA . ALA A 1 181 ? -15.232 -6.800 44.812 1.00 78.00 181 ALA A CA 1
ATOM 1401 C C . ALA A 1 181 ? -15.284 -7.353 46.244 1.00 78.00 181 ALA A C 1
ATOM 1403 O O . ALA A 1 181 ? -16.167 -6.966 47.009 1.00 78.00 181 ALA A O 1
ATOM 1404 N N . GLU A 1 182 ? -14.322 -8.195 46.620 1.00 78.25 182 GLU A N 1
ATOM 1405 C CA . GLU A 1 182 ? -14.201 -8.754 47.967 1.00 78.25 182 GLU A CA 1
ATOM 1406 C C . GLU A 1 182 ? -13.870 -7.670 49.003 1.00 78.25 182 GLU A C 1
ATOM 1408 O O . GLU A 1 182 ? -14.558 -7.562 50.016 1.00 78.25 182 GLU A O 1
ATOM 1413 N N . ALA A 1 183 ? -12.925 -6.772 48.705 1.00 76.19 183 ALA A N 1
ATOM 1414 C CA . ALA A 1 183 ? -12.621 -5.619 49.556 1.00 76.19 183 ALA A CA 1
ATOM 1415 C C . ALA A 1 183 ? -13.840 -4.699 49.749 1.00 76.19 183 ALA A C 1
ATOM 1417 O O . ALA A 1 183 ? -14.076 -4.168 50.835 1.00 76.19 183 ALA A O 1
ATOM 1418 N N . LYS A 1 184 ? -14.657 -4.532 48.701 1.00 75.44 184 LYS A N 1
ATOM 1419 C CA . LYS A 1 184 ? -15.886 -3.734 48.761 1.00 75.44 184 LYS A CA 1
ATOM 1420 C C . LYS A 1 184 ? -16.995 -4.426 49.560 1.00 75.44 184 LYS A C 1
ATOM 1422 O O . LYS A 1 184 ? -17.753 -3.741 50.239 1.00 75.44 184 LYS A O 1
ATOM 1427 N N . ALA A 1 185 ? -17.081 -5.755 49.498 1.00 69.62 185 ALA A N 1
ATOM 1428 C CA . ALA A 1 185 ? -17.995 -6.543 50.321 1.00 69.62 185 ALA A CA 1
ATOM 1429 C C . ALA A 1 185 ? -17.588 -6.506 51.803 1.00 69.62 185 ALA A C 1
ATOM 1431 O O . ALA A 1 185 ? -18.442 -6.281 52.654 1.00 69.62 185 ALA A O 1
ATOM 1432 N N . ALA A 1 186 ? -16.293 -6.621 52.112 1.00 69.44 186 ALA A N 1
ATOM 1433 C CA . ALA A 1 186 ? -15.775 -6.494 53.475 1.00 69.44 186 ALA A CA 1
ATOM 1434 C C . ALA A 1 186 ? -16.046 -5.098 54.072 1.00 69.44 186 ALA A C 1
ATOM 1436 O O . ALA A 1 186 ? -16.551 -4.992 55.188 1.00 69.44 186 ALA A O 1
ATOM 1437 N N . ALA A 1 187 ? -15.827 -4.030 53.297 1.00 63.38 187 ALA A N 1
ATOM 1438 C CA . ALA A 1 187 ? -16.141 -2.662 53.719 1.00 63.38 187 ALA A CA 1
ATOM 1439 C C . ALA A 1 187 ? -17.650 -2.415 53.929 1.00 63.38 187 ALA A C 1
ATOM 1441 O O . ALA A 1 187 ? -18.029 -1.570 54.735 1.00 63.38 187 ALA A O 1
ATOM 1442 N N . ALA A 1 188 ? -18.522 -3.143 53.222 1.00 56.62 188 ALA A N 1
ATOM 1443 C CA . ALA A 1 188 ? -19.969 -3.069 53.428 1.00 56.62 188 ALA A CA 1
ATOM 1444 C C . ALA A 1 188 ? -20.419 -3.781 54.717 1.00 56.62 188 ALA A C 1
ATOM 1446 O O . ALA A 1 188 ? -21.399 -3.361 55.325 1.00 56.62 188 ALA A O 1
ATOM 1447 N N . VAL A 1 189 ? -19.693 -4.817 55.155 1.00 57.91 189 VAL A N 1
ATOM 1448 C CA . VAL A 1 189 ? -19.959 -5.535 56.414 1.00 57.91 189 VAL A CA 1
ATOM 1449 C C . VAL A 1 189 ? -19.523 -4.716 57.637 1.00 57.91 189 VAL A C 1
ATOM 1451 O O . VAL A 1 189 ? -20.194 -4.763 58.662 1.00 57.91 189 VAL A O 1
ATOM 1454 N N . GLU A 1 190 ? -18.471 -3.898 57.530 1.00 55.62 190 GLU A N 1
ATOM 1455 C CA . GLU A 1 190 ? -18.085 -2.950 58.594 1.00 55.62 190 GLU A CA 1
ATOM 1456 C C . GLU A 1 190 ? -18.998 -1.707 58.686 1.00 55.62 190 GLU A C 1
ATOM 1458 O O . GLU A 1 190 ? -18.963 -0.997 59.689 1.00 55.62 190 GLU A O 1
ATOM 1463 N N . ALA A 1 191 ? -19.834 -1.436 57.675 1.00 47.72 191 ALA A N 1
ATOM 1464 C CA . ALA A 1 191 ? -20.603 -0.193 57.560 1.00 47.72 191 ALA A CA 1
ATOM 1465 C C . ALA A 1 191 ? -22.087 -0.266 57.988 1.00 47.72 191 ALA A C 1
ATOM 1467 O O . ALA A 1 191 ? -22.795 0.728 57.816 1.00 47.72 191 ALA A O 1
ATOM 1468 N N . GLY A 1 192 ? -22.592 -1.365 58.567 1.00 39.59 192 GLY A N 1
ATOM 1469 C CA . GLY A 1 192 ? -23.959 -1.336 59.109 1.00 39.59 192 GLY A CA 1
ATOM 1470 C C . GLY A 1 192 ? -24.519 -2.625 59.712 1.00 39.59 192 GLY A C 1
ATOM 1471 O O . GLY A 1 192 ? -24.838 -3.572 58.997 1.00 39.59 192 GLY A O 1
ATOM 1472 N N . GLU A 1 193 ? -24.785 -2.581 61.022 1.00 43.12 193 GLU A N 1
ATOM 1473 C CA . GLU A 1 193 ? -25.987 -3.180 61.615 1.00 43.12 193 GLU A CA 1
ATOM 1474 C C . GLU A 1 193 ? -27.234 -2.523 60.988 1.00 43.12 193 GLU A C 1
ATOM 1476 O O . GLU A 1 193 ? -27.311 -1.297 60.906 1.00 43.12 193 GLU A O 1
ATOM 1481 N N . GLY A 1 194 ? -28.230 -3.307 60.559 1.00 35.28 194 GLY A N 1
ATOM 1482 C CA . GLY A 1 194 ? -29.490 -2.741 60.059 1.00 35.28 194 GLY A CA 1
ATOM 1483 C C . GLY A 1 194 ? -30.320 -3.689 59.202 1.00 35.28 194 GLY A C 1
ATOM 1484 O O . GLY A 1 194 ? -30.278 -3.650 57.979 1.00 35.28 194 GLY A O 1
ATOM 1485 N N . ASN A 1 195 ? -31.098 -4.536 59.865 1.00 43.31 195 ASN A N 1
ATOM 1486 C CA . ASN A 1 195 ? -32.106 -5.416 59.282 1.00 43.31 195 ASN A CA 1
ATOM 1487 C C . ASN A 1 195 ? -33.301 -4.598 58.741 1.00 43.31 195 ASN A C 1
ATOM 1489 O O . ASN A 1 195 ? -33.904 -3.879 59.533 1.00 43.31 195 ASN A O 1
ATOM 1493 N N . ALA A 1 196 ? -33.687 -4.731 57.462 1.00 35.84 196 ALA A N 1
ATOM 1494 C CA . ALA A 1 196 ? -35.059 -4.456 56.999 1.00 35.84 196 ALA A CA 1
ATOM 1495 C C . ALA A 1 196 ? -35.326 -4.897 55.543 1.00 35.84 196 ALA A C 1
ATOM 1497 O O . ALA A 1 196 ? -34.737 -4.386 54.597 1.00 35.84 196 ALA A O 1
ATOM 1498 N N . SER A 1 197 ? -36.317 -5.785 55.418 1.00 40.81 197 SER A N 1
ATOM 1499 C CA . SER A 1 197 ? -37.346 -5.869 54.367 1.00 40.81 197 SER A CA 1
ATOM 1500 C C . SER A 1 197 ? -36.948 -5.989 52.887 1.00 40.81 197 SER A C 1
ATOM 1502 O O . SER A 1 197 ? -36.573 -5.018 52.240 1.00 40.81 197 SER A O 1
ATOM 1504 N N . GLY A 1 198 ? -37.221 -7.192 52.363 1.00 50.38 198 GLY A N 1
ATOM 1505 C CA . GLY A 1 198 ? -37.739 -7.511 51.025 1.00 50.38 198 GLY A CA 1
ATOM 1506 C C . GLY A 1 198 ? -37.686 -6.413 49.966 1.00 50.38 198 GLY A C 1
ATOM 1507 O O . GLY A 1 198 ? -38.548 -5.539 49.923 1.00 50.38 198 GLY A O 1
ATOM 1508 N N . ASP A 1 199 ? -36.704 -6.544 49.080 1.00 50.03 199 ASP A N 1
ATOM 1509 C CA . ASP A 1 199 ? -36.425 -5.638 47.974 1.00 50.03 199 ASP A CA 1
ATOM 1510 C C . ASP A 1 199 ? -37.488 -5.745 46.849 1.00 50.03 199 ASP A C 1
ATOM 1512 O O . ASP A 1 199 ? -37.549 -6.774 46.154 1.00 50.03 199 ASP A O 1
ATOM 1516 N N . PRO A 1 200 ? -38.308 -4.695 46.618 1.00 54.50 200 PRO A N 1
ATOM 1517 C CA . PRO A 1 200 ? -39.312 -4.655 45.551 1.00 54.50 200 PRO A CA 1
ATOM 1518 C C . PRO A 1 200 ? -38.696 -4.721 44.144 1.00 54.50 200 PRO A C 1
ATOM 1520 O O . PRO A 1 200 ? -39.386 -5.082 43.187 1.00 54.50 200 PRO A O 1
ATOM 1523 N N . LEU A 1 201 ? -37.397 -4.420 44.002 1.00 52.72 201 LEU A N 1
ATOM 1524 C CA . LEU A 1 201 ? -36.693 -4.427 42.718 1.00 52.72 201 LEU A CA 1
ATOM 1525 C C . LEU A 1 201 ? -36.465 -5.840 42.171 1.00 52.72 201 LEU A C 1
ATOM 1527 O O . LEU A 1 201 ? -36.397 -6.012 40.956 1.00 52.72 201 LEU A O 1
ATOM 1531 N N . SER A 1 202 ? -36.401 -6.864 43.026 1.00 53.22 202 SER A N 1
ATOM 1532 C CA . SER A 1 202 ? -36.214 -8.253 42.577 1.00 53.22 202 SER A CA 1
ATOM 1533 C C . SER A 1 202 ? -37.431 -8.793 41.811 1.00 53.22 202 SER A C 1
ATOM 1535 O O . SER A 1 202 ? -37.270 -9.474 40.796 1.00 53.22 202 SER A O 1
ATOM 1537 N N . SER A 1 203 ? -38.645 -8.413 42.230 1.00 50.69 203 SER A N 1
ATOM 1538 C CA . SER A 1 203 ? -39.884 -8.732 41.508 1.00 50.69 203 SER A CA 1
ATOM 1539 C C . SER A 1 203 ? -39.988 -7.959 40.188 1.00 50.69 203 SER A C 1
ATOM 1541 O O . SER A 1 203 ? -40.339 -8.533 39.160 1.00 50.69 203 SER A O 1
ATOM 1543 N N . PHE A 1 204 ? -39.537 -6.700 40.177 1.00 50.69 204 PHE A N 1
ATOM 1544 C CA . PHE A 1 204 ? -39.517 -5.847 38.989 1.00 50.69 204 PHE A CA 1
ATOM 1545 C C . PHE A 1 204 ? -38.520 -6.333 37.920 1.00 50.69 204 PHE A C 1
ATOM 1547 O O . PHE A 1 204 ? -38.836 -6.357 36.732 1.00 50.69 204 PHE A O 1
ATOM 1554 N N . PHE A 1 205 ? -37.328 -6.795 38.318 1.00 47.06 205 PHE A N 1
ATOM 1555 C CA . PHE A 1 205 ? -36.349 -7.363 37.381 1.00 47.06 205 PHE A CA 1
ATOM 1556 C C . PHE A 1 205 ? -36.746 -8.749 36.851 1.00 47.06 205 PHE A C 1
ATOM 1558 O O . PHE A 1 205 ? -36.344 -9.102 35.741 1.00 47.06 205 PHE A O 1
ATOM 1565 N N . SER A 1 206 ? -37.561 -9.512 37.588 1.00 53.09 206 SER A N 1
ATOM 1566 C CA . SER A 1 206 ? -38.111 -10.785 37.105 1.00 53.09 206 SER A CA 1
ATOM 1567 C C . SER A 1 206 ? -39.243 -10.573 36.088 1.00 53.09 206 SER A C 1
ATOM 1569 O O . SER A 1 206 ? -39.323 -11.299 35.098 1.00 53.09 206 SER A O 1
ATOM 1571 N N . GLU A 1 207 ? -40.042 -9.514 36.250 1.00 41.38 207 GLU A N 1
ATOM 1572 C CA . GLU A 1 207 ? -41.118 -9.145 35.320 1.00 41.38 207 GLU A CA 1
ATOM 1573 C C . GLU A 1 207 ? -40.584 -8.527 34.010 1.00 41.38 207 GLU A C 1
ATOM 1575 O O . GLU A 1 207 ? -41.091 -8.822 32.929 1.00 41.38 207 GLU A O 1
ATOM 1580 N N . ILE A 1 208 ? -39.456 -7.804 34.056 1.00 50.56 208 ILE A N 1
ATOM 1581 C CA . ILE A 1 208 ? -38.760 -7.309 32.848 1.00 50.56 208 ILE A CA 1
ATOM 1582 C C . ILE A 1 208 ? -38.074 -8.439 32.057 1.00 50.56 208 ILE A C 1
ATOM 1584 O O . ILE A 1 208 ? -37.949 -8.358 30.831 1.00 50.56 208 ILE A O 1
ATOM 1588 N N . GLN A 1 209 ? -37.657 -9.526 32.716 1.00 37.69 209 GLN A N 1
ATOM 1589 C CA . GLN A 1 209 ? -37.112 -10.702 32.025 1.00 37.69 209 GLN A CA 1
ATOM 1590 C C . GLN A 1 209 ? -38.187 -11.503 31.265 1.00 37.69 209 GLN A C 1
ATOM 1592 O O . GLN A 1 209 ? -37.844 -12.232 30.333 1.00 37.69 209 GLN A O 1
ATOM 1597 N N . GLY A 1 210 ? -39.474 -11.319 31.588 1.00 39.78 210 GLY A N 1
ATOM 1598 C CA . GLY A 1 210 ? -40.608 -11.946 30.897 1.00 39.78 210 GLY A CA 1
ATOM 1599 C C . GLY A 1 210 ? -41.002 -11.302 29.559 1.00 39.78 210 GLY A C 1
ATOM 1600 O O . GLY A 1 210 ? -41.687 -11.939 28.758 1.00 39.78 210 GLY A O 1
ATOM 1601 N N . GLU A 1 211 ? -40.548 -10.078 29.262 1.00 37.06 211 GLU A N 1
ATOM 1602 C CA . GLU A 1 211 ? -40.978 -9.317 28.072 1.00 37.06 211 GLU A CA 1
ATOM 1603 C C . GLU A 1 211 ? -39.926 -9.170 26.960 1.00 37.06 211 GLU A C 1
ATOM 1605 O O . GLU A 1 211 ? -40.162 -8.499 25.953 1.00 37.06 211 GLU A O 1
ATOM 1610 N N . GLN A 1 212 ? -38.798 -9.880 27.033 1.00 38.56 212 GLN A N 1
ATOM 1611 C CA . GLN A 1 212 ? -37.878 -10.015 25.895 1.00 38.56 212 GLN A CA 1
ATOM 1612 C C . GLN A 1 212 ? -38.431 -11.027 24.871 1.00 38.56 212 GLN A C 1
ATOM 1614 O O . GLN A 1 212 ? -37.844 -12.078 24.605 1.00 38.56 212 GLN A O 1
ATOM 1619 N N . LYS A 1 213 ? -39.576 -10.712 24.250 1.00 41.38 213 LYS A N 1
ATOM 1620 C CA . LYS A 1 213 ? -39.999 -11.371 23.006 1.00 41.38 213 LYS A CA 1
ATOM 1621 C C . LYS A 1 213 ? -38.987 -11.010 21.924 1.00 41.38 213 LYS A C 1
ATOM 1623 O O . LYS A 1 213 ? -39.060 -9.947 21.311 1.00 41.38 213 LYS A O 1
ATOM 1628 N N . SER A 1 214 ? -38.024 -11.906 21.721 1.00 44.41 214 SER A N 1
ATOM 1629 C CA . SER A 1 214 ? -37.015 -11.800 20.671 1.00 44.41 214 SER A CA 1
ATOM 1630 C C . SER A 1 214 ? -37.677 -11.546 19.312 1.00 44.41 214 SER A C 1
ATOM 1632 O O . SER A 1 214 ? -38.404 -12.373 18.760 1.00 44.41 214 SER A O 1
ATOM 1634 N N . VAL A 1 215 ? -37.447 -10.354 18.763 1.00 44.38 215 VAL A N 1
ATOM 1635 C CA . VAL A 1 215 ? -37.764 -10.070 17.365 1.00 44.38 215 VAL A CA 1
ATOM 1636 C C . VAL A 1 215 ? -36.763 -10.874 16.527 1.00 44.38 215 VAL A C 1
ATOM 1638 O O . VAL A 1 215 ? -35.560 -10.763 16.766 1.00 44.38 215 VAL A O 1
ATOM 1641 N N . PRO A 1 216 ? -37.200 -11.693 15.553 1.00 45.25 216 PRO A N 1
ATOM 1642 C CA . PRO A 1 216 ? -36.276 -12.497 14.760 1.00 45.25 216 PRO A CA 1
ATOM 1643 C C . PRO A 1 216 ? -35.266 -11.587 14.045 1.00 45.25 216 PRO A C 1
ATOM 1645 O O . PRO A 1 216 ? -35.665 -10.604 13.420 1.00 45.25 216 PRO A O 1
ATOM 1648 N N . ALA A 1 217 ? -33.971 -11.916 14.106 1.00 49.50 217 ALA A N 1
ATOM 1649 C CA . ALA A 1 217 ? -32.865 -11.082 13.607 1.00 49.50 217 ALA A CA 1
ATOM 1650 C C . ALA A 1 217 ? -33.069 -10.567 12.164 1.00 49.50 217 ALA A C 1
ATOM 1652 O O . ALA A 1 217 ? -32.809 -9.404 11.873 1.00 49.50 217 ALA A O 1
ATOM 1653 N N . LYS A 1 218 ? -33.678 -11.381 11.286 1.00 44.06 218 LYS A N 1
ATOM 1654 C CA . LYS A 1 218 ? -34.037 -11.012 9.897 1.00 44.06 218 LYS A CA 1
ATOM 1655 C C . LYS A 1 218 ? -35.117 -9.927 9.765 1.00 44.06 218 LYS A C 1
ATOM 1657 O O . LYS A 1 218 ? -35.319 -9.397 8.671 1.00 44.06 218 LYS A O 1
ATOM 1662 N N . LYS A 1 219 ? -35.888 -9.658 10.821 1.00 43.53 219 LYS A N 1
ATOM 1663 C CA . LYS A 1 219 ? -36.881 -8.575 10.885 1.00 43.53 219 LYS A CA 1
ATOM 1664 C C . LYS A 1 219 ? -36.234 -7.294 11.419 1.00 43.53 219 LYS A C 1
ATOM 1666 O O . LYS A 1 219 ? -36.531 -6.234 10.890 1.00 43.53 219 LYS A O 1
ATOM 1671 N N . VAL A 1 220 ? -35.298 -7.396 12.368 1.00 53.03 220 VAL A N 1
ATOM 1672 C CA . VAL A 1 220 ? -34.507 -6.253 12.868 1.00 53.03 220 VAL A CA 1
ATOM 1673 C C . VAL A 1 220 ? -33.583 -5.700 11.778 1.00 53.03 220 VAL A C 1
ATOM 1675 O O . VAL A 1 220 ? -33.579 -4.500 11.535 1.00 53.03 220 VAL A O 1
ATOM 1678 N N . GLU A 1 221 ? -32.881 -6.572 11.051 1.00 50.09 221 GLU A N 1
ATOM 1679 C CA . GLU A 1 221 ? -31.991 -6.183 9.947 1.00 50.09 221 GLU A CA 1
ATOM 1680 C C . GLU A 1 221 ? -32.760 -5.519 8.786 1.00 50.09 221 GLU A C 1
ATOM 1682 O O . GLU A 1 221 ? -32.312 -4.513 8.241 1.00 50.09 221 GLU A O 1
ATOM 1687 N N . ARG A 1 222 ? -33.979 -5.997 8.476 1.00 50.53 222 ARG A N 1
ATOM 1688 C CA . ARG A 1 222 ? -34.881 -5.352 7.499 1.00 50.53 222 ARG A CA 1
ATOM 1689 C C . ARG A 1 222 ? -35.390 -3.982 7.957 1.00 50.53 222 ARG A C 1
ATOM 1691 O O . ARG A 1 222 ? -35.425 -3.059 7.155 1.00 50.53 222 ARG A O 1
ATOM 1698 N N . VAL A 1 223 ? -35.746 -3.832 9.234 1.00 54.88 223 VAL A N 1
ATOM 1699 C CA . VAL A 1 223 ? -36.217 -2.551 9.798 1.00 54.88 223 VAL A CA 1
ATOM 1700 C C . VAL A 1 223 ? -35.092 -1.507 9.849 1.00 54.88 223 VAL A C 1
ATOM 1702 O O . VAL A 1 223 ? -35.339 -0.327 9.608 1.00 54.88 223 VAL A O 1
ATOM 1705 N N . LEU A 1 224 ? -33.851 -1.924 10.117 1.00 53.66 224 LEU A N 1
ATOM 1706 C CA . LEU A 1 224 ? -32.676 -1.045 10.069 1.00 53.66 224 LEU A CA 1
ATOM 1707 C C . LEU A 1 224 ? -32.331 -0.614 8.635 1.00 53.66 224 LEU A C 1
ATOM 1709 O O . LEU A 1 224 ? -32.003 0.552 8.420 1.00 53.66 224 LEU A O 1
ATOM 1713 N N . HIS A 1 225 ? -32.474 -1.513 7.656 1.00 56.16 225 HIS A N 1
ATOM 1714 C CA . HIS A 1 225 ? -32.263 -1.202 6.240 1.00 56.16 225 HIS A CA 1
ATOM 1715 C C . HIS A 1 225 ? -33.241 -0.126 5.724 1.00 56.16 225 HIS A C 1
ATOM 1717 O O . HIS A 1 225 ? -32.833 0.811 5.035 1.00 56.16 225 HIS A O 1
ATOM 1723 N N . ASP A 1 226 ? -34.519 -0.179 6.118 1.00 61.47 226 ASP A N 1
ATOM 1724 C CA . ASP A 1 226 ? -35.540 0.804 5.706 1.00 61.47 226 ASP A CA 1
ATOM 1725 C C . ASP A 1 226 ? -35.310 2.215 6.285 1.00 61.47 226 ASP A C 1
ATOM 1727 O O . ASP A 1 226 ? -35.689 3.219 5.670 1.00 61.47 226 ASP A O 1
ATOM 1731 N N . LYS A 1 227 ? -34.640 2.312 7.443 1.00 70.50 227 LYS A N 1
ATOM 1732 C CA . LYS A 1 227 ? -34.355 3.575 8.148 1.00 70.50 227 LYS A CA 1
ATOM 1733 C C . LYS A 1 227 ? -33.464 4.516 7.332 1.00 70.50 227 LYS A C 1
ATOM 1735 O O . LYS A 1 227 ? -33.692 5.723 7.321 1.00 70.50 227 LYS A O 1
ATOM 1740 N N . TYR A 1 228 ? -32.454 3.973 6.650 1.00 71.88 228 TYR A N 1
ATOM 1741 C CA . TYR A 1 228 ? -31.444 4.761 5.926 1.00 71.88 228 TYR A CA 1
ATOM 1742 C C . TYR A 1 228 ? -31.729 4.889 4.427 1.00 71.88 228 TYR A C 1
ATOM 1744 O O . TYR A 1 228 ? -31.275 5.837 3.771 1.00 71.88 228 TYR A O 1
ATOM 1752 N N . THR A 1 229 ? -32.491 3.948 3.872 1.00 65.12 229 THR A N 1
ATOM 1753 C CA . THR A 1 229 ? -32.803 3.892 2.442 1.00 65.12 229 THR A CA 1
ATOM 1754 C C . THR A 1 229 ? -33.875 4.890 2.031 1.00 65.12 229 THR A C 1
ATOM 1756 O O . THR A 1 229 ? -33.718 5.511 0.979 1.00 65.12 229 THR A O 1
ATOM 1759 N N . ASN A 1 230 ? -34.897 5.125 2.853 1.00 68.44 230 ASN A N 1
ATOM 1760 C CA . ASN A 1 230 ? -36.013 6.019 2.514 1.00 68.44 230 ASN A CA 1
ATOM 1761 C C . ASN A 1 230 ? -35.846 7.460 3.019 1.00 68.44 230 ASN A C 1
ATOM 1763 O O . ASN A 1 230 ? -36.716 8.299 2.800 1.00 68.44 230 ASN A O 1
ATOM 1767 N N . GLN A 1 231 ? -34.727 7.770 3.675 1.00 77.12 231 GLN A N 1
ATOM 1768 C CA . GLN A 1 231 ? -34.471 9.109 4.186 1.00 77.12 231 GLN A CA 1
ATOM 1769 C C . GLN A 1 231 ? -34.118 10.074 3.049 1.00 77.12 231 GLN A C 1
ATOM 1771 O O . GLN A 1 231 ? -33.105 9.877 2.363 1.00 77.12 231 GLN A O 1
ATOM 1776 N N . ASP A 1 232 ? -34.929 11.124 2.902 1.00 81.12 232 ASP A N 1
ATOM 1777 C CA . ASP A 1 232 ? -34.691 12.206 1.951 1.00 81.12 232 ASP A CA 1
ATOM 1778 C C . ASP A 1 232 ? -33.341 12.884 2.231 1.00 81.12 232 ASP A C 1
ATOM 1780 O O . ASP A 1 232 ? -32.976 13.175 3.373 1.00 81.12 232 ASP A O 1
ATOM 1784 N N . LEU A 1 233 ? -32.567 13.064 1.165 1.00 81.69 233 LEU A N 1
ATOM 1785 C CA . LEU A 1 233 ? -31.232 13.649 1.177 1.00 81.69 233 LEU A CA 1
ATOM 1786 C C . LEU A 1 233 ? -31.255 15.144 0.842 1.00 81.69 233 LEU A C 1
ATOM 1788 O O . LEU A 1 233 ? -30.204 15.781 0.891 1.00 81.69 233 LEU A O 1
ATOM 1792 N N . GLY A 1 234 ? -32.422 15.709 0.534 1.00 86.44 234 GLY A N 1
ATOM 1793 C CA . GLY A 1 234 ? -32.563 17.110 0.164 1.00 86.44 234 GLY A CA 1
ATOM 1794 C C . GLY A 1 234 ? -31.942 17.426 -1.195 1.00 86.44 234 GLY A C 1
ATOM 1795 O O . GLY A 1 234 ? -31.641 16.549 -2.013 1.00 86.44 234 GLY A O 1
ATOM 1796 N N . THR A 1 235 ? -31.754 18.715 -1.453 1.00 89.69 235 THR A N 1
ATOM 1797 C CA . THR A 1 235 ? -31.266 19.203 -2.744 1.00 89.69 235 THR A CA 1
ATOM 1798 C C . THR A 1 235 ? -29.739 19.087 -2.873 1.00 89.69 235 THR A C 1
ATOM 1800 O O . THR A 1 235 ? -29.012 19.095 -1.873 1.00 89.69 235 THR A O 1
ATOM 1803 N N . PRO A 1 236 ? -29.197 19.035 -4.108 1.00 88.88 236 PRO A N 1
ATOM 1804 C CA . PRO A 1 236 ? -27.750 19.039 -4.334 1.00 88.88 236 PRO A CA 1
ATOM 1805 C C . PRO A 1 236 ? -27.041 20.226 -3.672 1.00 88.88 236 PRO A C 1
ATOM 1807 O O . PRO A 1 236 ? -25.990 20.051 -3.062 1.00 88.88 236 PRO A O 1
ATOM 1810 N N . LYS A 1 237 ? -27.651 21.416 -3.741 1.00 88.50 237 LYS A N 1
ATOM 1811 C CA . LYS A 1 237 ? -27.101 22.643 -3.163 1.00 88.50 237 LYS A CA 1
ATOM 1812 C C . LYS A 1 237 ? -26.998 22.552 -1.642 1.00 88.50 237 LYS A C 1
ATOM 1814 O O . LYS A 1 237 ? -25.934 22.808 -1.096 1.00 88.50 237 LYS A O 1
ATOM 1819 N N . GLU A 1 238 ? -28.052 22.091 -0.970 1.00 90.31 238 GLU A N 1
ATOM 1820 C CA . GLU A 1 238 ? -28.039 21.888 0.485 1.00 90.31 238 GLU A CA 1
ATOM 1821 C C . GLU A 1 238 ? -26.980 20.868 0.914 1.00 90.31 238 GLU A C 1
ATOM 1823 O O . GLU A 1 238 ? -26.313 21.053 1.932 1.00 90.31 238 GLU A O 1
ATOM 1828 N N . GLN A 1 239 ? -26.784 19.800 0.132 1.00 90.56 239 GLN A N 1
ATOM 1829 C CA . GLN A 1 239 ? -25.744 18.817 0.428 1.00 90.56 239 GLN A CA 1
ATOM 1830 C C . GLN A 1 239 ? -24.336 19.383 0.259 1.00 90.56 239 GLN A C 1
ATOM 1832 O O . GLN A 1 239 ? -23.467 19.082 1.077 1.00 90.56 239 GLN A O 1
ATOM 1837 N N . MET A 1 240 ? -24.107 20.221 -0.747 1.00 87.69 240 MET A N 1
ATOM 1838 C CA . MET A 1 240 ? -22.825 20.897 -0.930 1.00 87.69 240 MET A CA 1
ATOM 1839 C C . MET A 1 240 ? -22.571 21.921 0.172 1.00 87.69 240 MET A C 1
ATOM 1841 O O . MET A 1 240 ? -21.509 21.886 0.794 1.00 87.69 240 MET A O 1
ATOM 1845 N N . ASP A 1 241 ? -23.570 22.745 0.488 1.00 89.00 241 ASP A N 1
ATOM 1846 C CA . ASP A 1 241 ? -23.499 23.715 1.577 1.00 89.00 241 ASP A CA 1
ATOM 1847 C C . ASP A 1 241 ? -23.239 23.017 2.914 1.00 89.00 241 ASP A C 1
ATOM 1849 O O . ASP A 1 241 ? -22.492 23.548 3.727 1.00 89.00 241 ASP A O 1
ATOM 1853 N N . ARG A 1 242 ? -23.782 21.806 3.133 1.00 90.75 242 ARG A N 1
ATOM 1854 C CA . ARG A 1 242 ? -23.520 20.957 4.310 1.00 90.75 242 ARG A CA 1
ATOM 1855 C C . ARG A 1 242 ? -22.109 20.370 4.333 1.00 90.75 242 ARG A C 1
ATOM 1857 O O . ARG A 1 242 ? -21.451 20.402 5.373 1.00 90.75 242 ARG A O 1
ATOM 1864 N N . LEU A 1 243 ? -21.664 19.788 3.225 1.00 90.69 243 LEU A N 1
ATOM 1865 C CA . LEU A 1 243 ? -20.374 19.099 3.144 1.00 90.69 243 LEU A CA 1
ATOM 1866 C C . LEU A 1 243 ? -19.195 20.068 3.132 1.00 90.69 243 LEU A C 1
ATOM 1868 O O . LEU A 1 243 ? -18.109 19.683 3.549 1.00 90.69 243 LEU A O 1
ATOM 1872 N N . LEU A 1 244 ? -19.408 21.305 2.685 1.00 90.50 244 LEU A N 1
ATOM 1873 C CA . LEU A 1 244 ? -18.385 22.343 2.566 1.00 90.50 244 LEU A CA 1
ATOM 1874 C C . LEU A 1 244 ? -18.647 23.533 3.499 1.00 90.50 244 LEU A C 1
ATOM 1876 O O . LEU A 1 244 ? -18.188 24.646 3.246 1.00 90.50 244 LEU A O 1
ATOM 1880 N N . GLN A 1 245 ? -19.346 23.299 4.615 1.00 85.06 245 GLN A N 1
ATOM 1881 C CA . GLN A 1 245 ? -19.536 24.313 5.656 1.00 85.06 245 GLN A CA 1
ATOM 1882 C C . GLN A 1 245 ? -18.204 24.874 6.166 1.00 85.06 245 GLN A C 1
ATOM 1884 O O . GLN A 1 245 ? -17.141 24.252 6.069 1.00 85.06 245 GLN A O 1
ATOM 1889 N N . HIS A 1 246 ? -18.278 26.013 6.861 1.00 77.69 246 HIS A N 1
ATOM 1890 C CA . HIS A 1 246 ? -17.174 26.465 7.701 1.00 77.69 246 HIS A CA 1
ATOM 1891 C C . HIS A 1 246 ? -16.688 25.301 8.592 1.00 77.69 246 HIS A C 1
ATOM 1893 O O . HIS A 1 246 ? -17.483 24.591 9.225 1.00 77.69 246 HIS A O 1
ATOM 1899 N N . ASN A 1 247 ? -15.371 25.088 8.608 1.00 82.81 247 ASN A N 1
ATOM 1900 C CA . ASN A 1 247 ? -14.703 23.988 9.308 1.00 82.81 247 ASN A CA 1
ATOM 1901 C C . ASN A 1 247 ? -15.055 22.571 8.810 1.00 82.81 247 ASN A C 1
ATOM 1903 O O . ASN A 1 247 ? -14.906 21.616 9.576 1.00 82.81 247 ASN A O 1
ATOM 1907 N N . TYR A 1 248 ? -15.458 22.399 7.543 1.00 83.50 248 TYR A N 1
ATOM 1908 C CA . TYR A 1 248 ? -15.768 21.076 6.977 1.00 83.50 248 TYR A CA 1
ATOM 1909 C C . TYR A 1 248 ? -14.647 20.050 7.179 1.00 83.50 248 TYR A C 1
ATOM 1911 O O . TYR A 1 248 ? -14.921 18.897 7.490 1.00 83.50 248 TYR A O 1
ATOM 1919 N N . LYS A 1 249 ? -13.380 20.486 7.127 1.00 83.44 249 LYS A N 1
ATOM 1920 C CA . LYS A 1 249 ? -12.201 19.635 7.370 1.00 83.44 249 LYS A CA 1
ATOM 1921 C C . LYS A 1 249 ? -12.227 18.916 8.721 1.00 83.44 249 LYS A C 1
ATOM 1923 O O . LYS A 1 249 ? -11.586 17.884 8.853 1.00 83.44 249 LYS A O 1
ATOM 1928 N N . TRP A 1 250 ? -12.917 19.476 9.714 1.00 84.38 250 TRP A N 1
ATOM 1929 C CA . TRP A 1 250 ? -13.043 18.901 11.054 1.00 84.38 250 TRP A CA 1
ATOM 1930 C C . TRP A 1 250 ? -14.382 18.192 11.254 1.00 84.38 250 TRP A C 1
ATOM 1932 O O . TRP A 1 250 ? -14.435 17.158 11.910 1.00 84.38 250 TRP A O 1
ATOM 1942 N N . LYS A 1 251 ? -15.458 18.718 10.657 1.00 82.25 251 LYS A N 1
ATOM 1943 C CA . LYS A 1 251 ? -16.793 18.099 10.695 1.00 82.25 251 LYS A CA 1
ATOM 1944 C C . LYS A 1 251 ? -16.828 16.767 9.942 1.00 82.25 251 LYS A C 1
ATOM 1946 O O . LYS A 1 251 ? -17.360 15.792 10.456 1.00 82.25 251 LYS A O 1
ATOM 1951 N N . ASN A 1 252 ? -16.191 16.704 8.776 1.00 87.50 252 ASN A N 1
ATOM 1952 C CA . ASN A 1 252 ? -16.235 15.534 7.899 1.00 87.50 252 ASN A CA 1
ATOM 1953 C C . ASN A 1 252 ? -15.276 14.408 8.321 1.00 87.50 252 ASN A C 1
ATOM 1955 O O . ASN A 1 252 ? -15.270 13.350 7.690 1.00 87.50 252 ASN A O 1
ATOM 1959 N N . LEU A 1 253 ? -14.480 14.605 9.384 1.00 88.31 2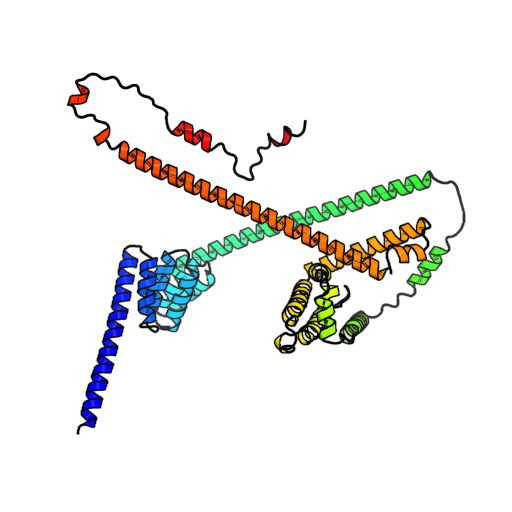53 LEU A N 1
ATOM 1960 C CA . LEU A 1 253 ? -13.632 13.547 9.948 1.00 88.31 253 LEU A CA 1
ATOM 1961 C C . LEU A 1 253 ? -14.464 12.361 10.446 1.00 88.31 253 LEU A C 1
ATOM 1963 O O . LEU A 1 253 ? -14.004 11.222 10.386 1.00 88.31 253 LEU A O 1
ATOM 1967 N N . ASN A 1 254 ? -15.692 12.618 10.905 1.00 91.94 254 ASN A N 1
ATOM 1968 C CA . ASN A 1 254 ? -16.641 11.570 11.240 1.00 91.94 254 ASN A CA 1
ATOM 1969 C C . ASN A 1 254 ? -17.355 11.079 9.969 1.00 91.94 254 ASN A C 1
ATOM 1971 O O . ASN A 1 254 ? -18.324 11.684 9.508 1.00 91.94 254 ASN A O 1
ATOM 1975 N N . ALA A 1 255 ? -16.908 9.950 9.416 1.00 92.25 255 ALA A N 1
ATOM 1976 C CA . ALA A 1 255 ? -17.452 9.444 8.156 1.00 92.25 255 ALA A CA 1
ATOM 1977 C C . ALA A 1 255 ? -18.927 8.997 8.246 1.00 92.25 255 ALA A C 1
ATOM 1979 O O . ALA A 1 255 ? -19.630 9.043 7.234 1.00 92.25 255 ALA A O 1
ATOM 1980 N N . PHE A 1 256 ? -19.418 8.620 9.435 1.00 92.44 256 PHE A N 1
ATOM 1981 C CA . PHE A 1 256 ? -20.837 8.306 9.643 1.00 92.44 256 PHE A CA 1
ATOM 1982 C C . PHE A 1 256 ? -21.712 9.559 9.490 1.00 92.44 256 PHE A C 1
ATOM 1984 O O . PHE A 1 256 ? -22.713 9.527 8.779 1.00 92.44 256 PHE A O 1
ATOM 1991 N N . GLU A 1 257 ? -21.299 10.696 10.057 1.00 89.88 257 GLU A N 1
ATOM 1992 C CA . GLU A 1 257 ? -22.014 11.973 9.893 1.00 89.88 257 GLU A CA 1
ATOM 1993 C C . GLU A 1 257 ? -21.933 12.506 8.453 1.00 89.88 257 GLU A C 1
ATOM 1995 O O . GLU A 1 257 ? -22.932 12.994 7.909 1.00 89.88 257 GLU A O 1
ATOM 2000 N N . THR A 1 258 ? -20.780 12.353 7.792 1.00 90.88 258 THR A N 1
ATOM 2001 C CA . THR A 1 258 ? -20.602 12.742 6.383 1.00 90.88 258 THR A CA 1
ATOM 2002 C C . THR A 1 258 ? -21.596 12.011 5.478 1.00 90.88 258 THR A C 1
ATOM 2004 O O . THR A 1 258 ? -22.262 12.645 4.652 1.00 90.88 258 THR A O 1
ATOM 2007 N N . LEU A 1 259 ? -21.777 10.701 5.682 1.00 91.88 259 LEU A N 1
ATOM 2008 C CA . LEU A 1 259 ? -22.741 9.889 4.933 1.00 91.88 259 LEU A CA 1
ATOM 2009 C C . LEU A 1 259 ? -24.171 9.930 5.497 1.00 91.88 259 LEU A C 1
ATOM 2011 O O . LEU A 1 259 ? -25.081 9.409 4.858 1.00 91.88 259 LEU A O 1
ATOM 2015 N N . GLN A 1 260 ? -24.401 10.604 6.626 1.00 90.19 260 GLN A N 1
ATOM 2016 C CA . GLN A 1 260 ? -25.692 10.648 7.323 1.00 90.19 260 GLN A CA 1
ATOM 2017 C C . GLN A 1 260 ? -26.200 9.250 7.719 1.00 90.19 260 GLN A C 1
ATOM 2019 O O . GLN A 1 260 ? -27.344 8.892 7.448 1.00 90.19 260 GLN A O 1
ATOM 2024 N N . LEU A 1 261 ? -25.326 8.450 8.325 1.00 91.06 261 LEU A N 1
ATOM 2025 C CA . LEU A 1 261 ? -25.615 7.099 8.804 1.00 91.06 261 LEU A CA 1
ATOM 2026 C C . LEU A 1 261 ? -25.416 7.011 10.319 1.00 91.06 261 LEU A C 1
ATOM 2028 O O . LEU A 1 261 ? -24.612 7.747 10.890 1.00 91.06 261 LEU A O 1
ATOM 2032 N N . GLY A 1 262 ? -26.140 6.095 10.962 1.00 87.69 262 GLY A N 1
ATOM 2033 C CA . GLY A 1 262 ? -25.868 5.694 12.342 1.00 87.69 262 GLY A CA 1
ATOM 2034 C C . GLY A 1 262 ? -24.731 4.674 12.433 1.00 87.69 262 GLY A C 1
ATOM 2035 O O . GLY A 1 262 ? -24.316 4.090 11.432 1.00 87.69 262 GLY A O 1
ATOM 2036 N N . GLN A 1 263 ? -24.228 4.445 13.648 1.00 88.06 263 GLN A N 1
ATOM 2037 C CA . GLN A 1 263 ? -23.176 3.449 13.913 1.00 88.06 263 GLN A CA 1
ATOM 2038 C C . GLN A 1 263 ? -23.672 2.000 13.736 1.00 88.06 263 GLN A C 1
ATOM 2040 O O . GLN A 1 263 ? -22.864 1.087 13.595 1.00 88.06 263 GLN A O 1
ATOM 2045 N N . ASP A 1 264 ? -24.992 1.801 13.726 1.00 86.19 264 ASP A N 1
ATOM 2046 C CA . ASP A 1 264 ? -25.711 0.547 13.469 1.00 86.19 264 ASP A CA 1
ATOM 2047 C C . ASP A 1 264 ? -25.853 0.218 11.969 1.00 86.19 264 ASP A C 1
ATOM 2049 O O . ASP A 1 264 ? -26.395 -0.830 11.624 1.00 86.19 264 ASP A O 1
ATOM 2053 N N . ALA A 1 265 ? -25.381 1.094 11.073 1.00 86.94 265 ALA A N 1
ATOM 2054 C CA . ALA A 1 265 ? -25.524 0.918 9.631 1.00 86.94 265 ALA A CA 1
ATOM 2055 C C . ALA A 1 265 ? -24.726 -0.284 9.094 1.00 86.94 265 ALA A C 1
ATOM 2057 O O . ALA A 1 265 ? -23.539 -0.468 9.391 1.00 86.94 265 ALA A O 1
ATOM 2058 N N . THR A 1 266 ? -25.367 -1.074 8.231 1.00 89.25 266 THR A N 1
ATOM 2059 C CA . THR A 1 266 ? -24.738 -2.219 7.564 1.00 89.25 266 THR A CA 1
ATOM 2060 C C . THR A 1 266 ? -23.842 -1.773 6.401 1.00 89.25 266 THR A C 1
ATOM 2062 O O . THR A 1 266 ? -23.905 -0.640 5.917 1.00 89.25 266 THR A O 1
ATOM 2065 N N . VAL A 1 267 ? -23.004 -2.686 5.891 1.00 88.38 267 VAL A N 1
ATOM 2066 C CA . VAL A 1 267 ? -22.177 -2.433 4.690 1.00 88.38 267 VAL A CA 1
ATOM 2067 C C . VAL A 1 267 ? -23.039 -2.044 3.488 1.00 88.38 267 VAL A C 1
ATOM 2069 O O . VAL A 1 267 ? -22.628 -1.214 2.677 1.00 88.38 267 VAL A O 1
ATOM 2072 N N . GLU A 1 268 ? -24.222 -2.643 3.359 1.00 87.94 268 GLU A N 1
ATOM 2073 C CA . GLU A 1 268 ? -25.111 -2.369 2.236 1.00 87.94 268 GLU A CA 1
ATOM 2074 C C . GLU A 1 268 ? -25.749 -0.983 2.360 1.00 87.94 268 GLU A C 1
ATOM 2076 O O . GLU A 1 268 ? -25.774 -0.240 1.378 1.00 87.94 268 GLU A O 1
ATOM 2081 N N . ASP A 1 269 ? -26.125 -0.568 3.574 1.00 89.19 269 ASP A N 1
ATOM 2082 C CA . ASP A 1 269 ? -26.605 0.795 3.841 1.00 89.19 269 ASP A CA 1
ATOM 2083 C C . ASP A 1 269 ? -25.543 1.834 3.468 1.00 89.19 269 ASP A C 1
ATOM 2085 O O . ASP A 1 269 ? -25.834 2.817 2.785 1.00 89.19 269 ASP A O 1
ATOM 2089 N N . ILE A 1 270 ? -24.282 1.577 3.834 1.00 91.75 270 ILE A N 1
ATOM 2090 C CA . ILE A 1 270 ? -23.136 2.432 3.493 1.00 91.75 270 ILE A CA 1
ATOM 2091 C C . ILE A 1 270 ? -22.977 2.558 1.973 1.00 91.75 270 ILE A C 1
ATOM 2093 O O . ILE A 1 270 ? -22.838 3.669 1.452 1.00 91.75 270 ILE A O 1
ATOM 2097 N N . LYS A 1 271 ? -23.033 1.439 1.240 1.00 92.38 271 LYS A N 1
ATOM 2098 C CA . LYS A 1 271 ? -22.927 1.427 -0.229 1.00 92.38 271 LYS A CA 1
ATOM 2099 C C . LYS A 1 271 ? -24.079 2.172 -0.889 1.00 92.38 271 LYS A C 1
ATOM 2101 O O . LYS A 1 271 ? -23.852 2.972 -1.797 1.00 92.38 271 LYS A O 1
ATOM 2106 N N . GLN A 1 272 ? -25.310 1.924 -0.455 1.00 90.19 272 GLN A N 1
ATOM 2107 C CA . GLN A 1 272 ? -26.488 2.566 -1.027 1.00 90.19 272 GLN A CA 1
ATOM 2108 C C . GLN A 1 272 ? -26.496 4.068 -0.742 1.00 90.19 272 GLN A C 1
ATOM 2110 O O . GLN A 1 272 ? -26.744 4.867 -1.650 1.00 90.19 272 GLN A O 1
ATOM 2115 N N . ARG A 1 273 ? -26.140 4.474 0.481 1.00 90.44 273 ARG A N 1
ATOM 2116 C CA . ARG A 1 273 ? -26.042 5.886 0.857 1.00 90.44 273 ARG A CA 1
ATOM 2117 C C . ARG A 1 273 ? -24.942 6.599 0.085 1.00 90.44 273 ARG A C 1
ATOM 2119 O O . ARG A 1 273 ? -25.175 7.694 -0.423 1.00 90.44 273 ARG A O 1
ATOM 2126 N N . TYR A 1 274 ? -23.791 5.950 -0.098 1.00 93.88 274 TYR A N 1
ATOM 2127 C CA . TYR A 1 274 ? -22.729 6.454 -0.963 1.00 93.88 274 TYR A CA 1
ATOM 2128 C C . TYR A 1 274 ? -23.210 6.640 -2.404 1.00 93.88 274 TYR A C 1
ATOM 2130 O O . TYR A 1 274 ? -23.007 7.713 -2.962 1.00 93.88 274 TYR A O 1
ATOM 2138 N N . ARG A 1 275 ? -23.898 5.661 -3.008 1.00 91.81 275 ARG A N 1
ATOM 2139 C CA . ARG A 1 275 ? -24.449 5.797 -4.373 1.00 91.81 275 ARG A CA 1
ATOM 2140 C C . ARG A 1 275 ? -25.382 7.007 -4.485 1.00 91.81 275 ARG A C 1
ATOM 2142 O O . ARG A 1 275 ? -25.223 7.818 -5.394 1.00 91.81 275 ARG A O 1
ATOM 2149 N N . LYS A 1 276 ? -26.309 7.184 -3.540 1.00 90.88 276 LYS A N 1
ATOM 2150 C CA . LYS A 1 276 ? -27.234 8.328 -3.549 1.00 90.88 276 LYS A CA 1
ATOM 2151 C C . LYS A 1 276 ? -26.495 9.660 -3.385 1.00 90.88 276 LYS A C 1
ATOM 2153 O O . LYS A 1 276 ? -26.609 10.520 -4.249 1.00 90.88 276 LYS A O 1
ATOM 2158 N N . LEU A 1 277 ? -25.670 9.810 -2.348 1.00 91.44 277 LEU A N 1
ATOM 2159 C CA . LEU A 1 277 ? -24.927 11.051 -2.097 1.00 91.44 277 LEU A CA 1
ATOM 2160 C C . LEU A 1 277 ? -23.946 11.389 -3.223 1.00 91.44 277 LEU A C 1
ATOM 2162 O O . LEU A 1 277 ? -23.938 12.514 -3.707 1.00 91.44 277 LEU A O 1
ATOM 2166 N N . SER A 1 278 ? -23.160 10.415 -3.682 1.00 92.12 278 SER A N 1
ATOM 2167 C CA . SER A 1 278 ? -22.169 10.615 -4.745 1.00 92.12 278 SER A CA 1
ATOM 2168 C C . SER A 1 278 ? -22.808 11.035 -6.065 1.00 92.12 278 SER A C 1
ATOM 2170 O O . SER A 1 278 ? -22.244 11.874 -6.756 1.00 92.12 278 SER A O 1
ATOM 2172 N N . THR A 1 279 ? -23.994 10.516 -6.405 1.00 90.38 279 THR A N 1
ATOM 2173 C CA . THR A 1 279 ? -24.725 10.961 -7.602 1.00 90.38 279 THR A CA 1
ATOM 2174 C C . THR A 1 279 ? -25.323 12.357 -7.453 1.00 90.38 279 THR A C 1
ATOM 2176 O O . THR A 1 279 ? -25.404 13.070 -8.453 1.00 90.38 279 THR A O 1
ATOM 2179 N N . LEU A 1 280 ? -25.708 12.759 -6.238 1.00 89.75 280 LEU A N 1
ATOM 2180 C CA . LEU A 1 280 ? -26.232 14.097 -5.957 1.00 89.75 280 LEU A CA 1
ATOM 2181 C C . LEU A 1 280 ? -25.158 15.181 -6.091 1.00 89.75 280 LEU A C 1
ATOM 2183 O O . LEU A 1 280 ? -25.451 16.236 -6.652 1.00 89.75 280 LEU A O 1
ATOM 2187 N N . VAL A 1 281 ? -23.937 14.906 -5.617 1.00 90.69 281 VAL A N 1
ATOM 2188 C CA . VAL A 1 281 ? -22.801 15.849 -5.644 1.00 90.69 281 VAL A CA 1
ATOM 2189 C C . VAL A 1 281 ? -21.791 15.563 -6.764 1.00 90.69 281 VAL A C 1
ATOM 2191 O O . VAL A 1 281 ? -20.673 16.062 -6.726 1.00 90.69 281 VAL A O 1
ATOM 2194 N N . HIS A 1 282 ? -22.143 14.737 -7.755 1.00 90.94 282 HIS A N 1
ATOM 2195 C CA . HIS A 1 282 ? -21.201 14.339 -8.805 1.00 90.94 282 HIS A CA 1
ATOM 2196 C C . HIS A 1 282 ? -20.775 15.543 -9.666 1.00 90.94 282 HIS A C 1
ATOM 2198 O O . HIS A 1 282 ? -21.663 16.224 -10.187 1.00 90.94 282 HIS A O 1
ATOM 2204 N N . PRO A 1 283 ? -19.467 15.756 -9.918 1.00 90.88 283 PRO A N 1
ATOM 2205 C CA . PRO A 1 283 ? -18.984 16.899 -10.698 1.00 90.88 283 PRO A CA 1
ATOM 2206 C C . PRO A 1 283 ? -19.581 16.944 -12.114 1.00 90.88 283 PRO A C 1
ATOM 2208 O O . PRO A 1 283 ? -20.123 17.966 -12.515 1.00 90.88 283 PRO A O 1
ATOM 2211 N N . ASP A 1 284 ? -19.612 15.817 -12.835 1.00 87.50 284 ASP A N 1
ATOM 2212 C CA . ASP A 1 284 ? -20.143 15.786 -14.213 1.00 87.50 284 ASP A CA 1
ATOM 2213 C C . ASP A 1 284 ? -21.657 16.037 -14.315 1.00 87.50 284 ASP A C 1
ATOM 2215 O O . ASP A 1 284 ? -22.143 16.496 -15.343 1.00 87.50 284 ASP A O 1
ATOM 2219 N N . LYS A 1 285 ? -22.431 15.750 -13.258 1.00 85.19 285 LYS A N 1
ATOM 2220 C CA . LYS A 1 285 ? -23.885 16.011 -13.236 1.00 85.19 285 LYS A CA 1
ATOM 2221 C C . LYS A 1 285 ? -24.216 17.430 -12.767 1.00 85.19 285 LYS A C 1
ATOM 2223 O O . LYS A 1 285 ? -25.389 17.814 -12.785 1.00 85.19 285 LYS A O 1
ATOM 2228 N N . ARG A 1 286 ? -23.208 18.158 -12.279 1.00 82.12 286 ARG A N 1
ATOM 2229 C CA . ARG A 1 286 ? -23.302 19.460 -11.610 1.00 82.12 286 ARG A CA 1
ATOM 2230 C C . ARG A 1 286 ? -22.174 20.378 -12.085 1.00 82.12 286 ARG A C 1
ATOM 2232 O O . ARG A 1 286 ? -21.443 20.960 -11.287 1.00 82.12 286 ARG A O 1
ATOM 2239 N N . LEU A 1 287 ? -22.032 20.478 -13.408 1.00 79.94 287 LEU A N 1
ATOM 2240 C CA . LEU A 1 287 ? -21.057 21.347 -14.082 1.00 79.94 287 LEU A CA 1
ATOM 2241 C C . LEU A 1 287 ? -21.245 22.833 -13.721 1.00 79.94 287 LEU A C 1
ATOM 2243 O O . LEU A 1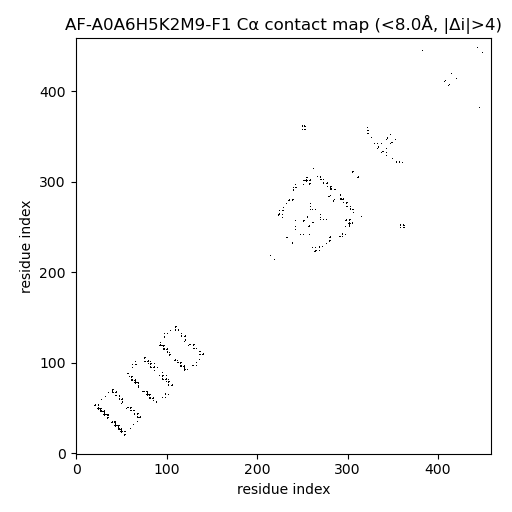 287 ? -20.310 23.619 -13.831 1.00 79.94 287 LEU A O 1
ATOM 2247 N N . ASP A 1 288 ? -22.444 23.205 -13.271 1.00 81.75 288 ASP A N 1
ATOM 2248 C CA . ASP A 1 288 ? -22.836 24.531 -12.795 1.00 81.75 288 ASP A CA 1
ATOM 2249 C C . ASP A 1 288 ? -22.255 24.893 -11.418 1.00 81.75 288 ASP A C 1
ATOM 2251 O O . ASP A 1 288 ? -22.235 26.068 -11.047 1.00 81.75 288 ASP A O 1
ATOM 2255 N N . MET A 1 289 ? -21.758 23.913 -10.656 1.00 81.62 289 MET A N 1
ATOM 2256 C CA . MET A 1 289 ? -21.275 24.120 -9.292 1.00 81.62 289 MET A CA 1
ATOM 2257 C C . MET A 1 289 ? -19.782 23.769 -9.166 1.00 81.62 289 MET A C 1
ATOM 2259 O O . MET A 1 289 ? -19.430 22.596 -9.026 1.00 81.62 289 MET A O 1
ATOM 2263 N N . PRO A 1 290 ? -18.868 24.761 -9.117 1.00 80.56 290 PRO A N 1
ATOM 2264 C CA . PRO A 1 290 ? -17.420 24.506 -9.115 1.00 80.56 290 PRO A CA 1
ATOM 2265 C C . PRO A 1 290 ? -16.936 23.742 -7.872 1.00 80.56 290 PRO A C 1
ATOM 2267 O O . PRO A 1 290 ? -15.928 23.042 -7.918 1.00 80.56 290 PRO A O 1
ATOM 2270 N N . LEU A 1 291 ? -17.682 23.827 -6.768 1.00 86.31 291 LEU A N 1
ATOM 2271 C CA . LEU A 1 291 ? -17.388 23.149 -5.505 1.00 86.31 291 LEU A CA 1
ATOM 2272 C C . LEU A 1 291 ? -17.844 21.673 -5.472 1.00 86.31 291 LEU A C 1
ATOM 2274 O O . LEU A 1 291 ? -17.616 20.980 -4.481 1.00 86.31 291 LEU A O 1
ATOM 2278 N N . ALA A 1 292 ? -18.500 21.167 -6.527 1.00 89.38 292 ALA A N 1
ATOM 2279 C CA . ALA A 1 292 ? -19.067 19.813 -6.542 1.00 89.38 292 ALA A CA 1
ATOM 2280 C C . ALA A 1 292 ? -17.978 18.740 -6.436 1.00 89.38 292 ALA A C 1
ATOM 2282 O O . ALA A 1 292 ? -18.155 17.728 -5.757 1.00 89.38 292 ALA A O 1
ATOM 2283 N N . ARG A 1 293 ? -16.811 18.999 -7.036 1.00 90.12 293 ARG A N 1
ATOM 2284 C CA . ARG A 1 293 ? -15.646 18.117 -6.950 1.00 90.12 293 ARG A CA 1
ATOM 2285 C C . ARG A 1 293 ? -15.184 17.912 -5.507 1.00 90.12 293 ARG A C 1
ATOM 2287 O O . ARG A 1 293 ? -15.025 16.769 -5.087 1.00 90.12 293 ARG A O 1
ATOM 2294 N N . ASP A 1 294 ? -15.025 18.992 -4.747 1.00 90.06 294 ASP A N 1
ATOM 2295 C CA . ASP A 1 294 ? -14.554 18.926 -3.360 1.00 90.06 294 ASP A CA 1
ATOM 2296 C C . ASP A 1 294 ? -15.566 18.187 -2.472 1.00 90.06 294 ASP A C 1
ATOM 2298 O O . ASP A 1 294 ? -15.197 17.303 -1.697 1.00 90.06 294 ASP A O 1
ATOM 2302 N N . ALA A 1 295 ? -16.864 18.472 -2.638 1.00 91.25 295 ALA A N 1
ATOM 2303 C CA . ALA A 1 295 ? -17.929 17.774 -1.916 1.00 91.25 295 ALA A CA 1
ATOM 2304 C C . ALA A 1 295 ? -17.963 16.268 -2.245 1.00 91.25 295 ALA A C 1
ATOM 2306 O O . ALA A 1 295 ? -18.108 15.429 -1.350 1.00 91.25 295 ALA A O 1
ATOM 2307 N N . PHE A 1 296 ? -17.789 15.909 -3.520 1.00 94.12 296 PHE A N 1
ATOM 2308 C CA . PHE A 1 296 ? -17.704 14.520 -3.963 1.00 94.12 296 PHE A CA 1
ATOM 2309 C C . PHE A 1 296 ? -16.494 13.795 -3.367 1.00 94.12 296 PHE A C 1
ATOM 2311 O O . PHE A 1 296 ? -16.610 12.643 -2.937 1.00 94.12 296 PHE A O 1
ATOM 2318 N N . GLU A 1 297 ? -15.339 14.457 -3.306 1.00 92.69 297 GLU A N 1
ATOM 2319 C CA . GLU A 1 297 ? -14.135 13.895 -2.699 1.00 92.69 297 GLU A CA 1
ATOM 2320 C C . GLU A 1 297 ? -14.329 13.600 -1.206 1.00 92.69 297 GLU A C 1
ATOM 2322 O O . GLU A 1 297 ? -13.924 12.530 -0.751 1.00 92.69 297 GLU A O 1
ATOM 2327 N N . GLU A 1 298 ? -14.993 14.475 -0.449 1.00 92.69 298 GLU A N 1
ATOM 2328 C CA . GLU A 1 298 ? -15.292 14.240 0.972 1.00 92.69 298 GLU A CA 1
ATOM 2329 C C . GLU A 1 298 ? -16.230 13.038 1.180 1.00 92.69 298 GLU A C 1
ATOM 2331 O O . GLU A 1 298 ? -15.963 12.170 2.017 1.00 92.69 298 GLU A O 1
ATOM 2336 N N . VAL A 1 299 ? -17.277 12.912 0.357 1.00 93.88 299 VAL A N 1
ATOM 2337 C CA . VAL A 1 299 ? -18.191 11.751 0.368 1.00 93.88 299 VAL A CA 1
ATOM 2338 C C . VAL A 1 299 ? -17.448 10.458 0.019 1.00 93.88 299 VAL A C 1
ATOM 2340 O O . VAL A 1 299 ? -17.654 9.420 0.653 1.00 93.88 299 VAL A O 1
ATOM 2343 N N . LYS A 1 300 ? -16.545 10.510 -0.967 1.00 95.62 300 LYS A N 1
ATOM 2344 C CA . LYS A 1 300 ? -15.721 9.367 -1.378 1.00 95.62 300 LYS A CA 1
ATOM 2345 C C . LYS A 1 300 ? -14.739 8.942 -0.286 1.00 95.62 300 LYS A C 1
ATOM 2347 O O . LYS A 1 300 ? -14.625 7.745 -0.026 1.00 95.62 300 LYS A O 1
ATOM 2352 N N . LYS A 1 301 ? -14.066 9.891 0.374 1.00 93.94 301 LYS A N 1
ATOM 2353 C CA . LYS A 1 301 ? -13.164 9.617 1.507 1.00 93.94 301 LYS A CA 1
ATOM 2354 C C . LYS A 1 301 ? -13.918 8.943 2.654 1.00 93.94 301 LYS A C 1
ATOM 2356 O O . LYS A 1 301 ? -13.461 7.919 3.15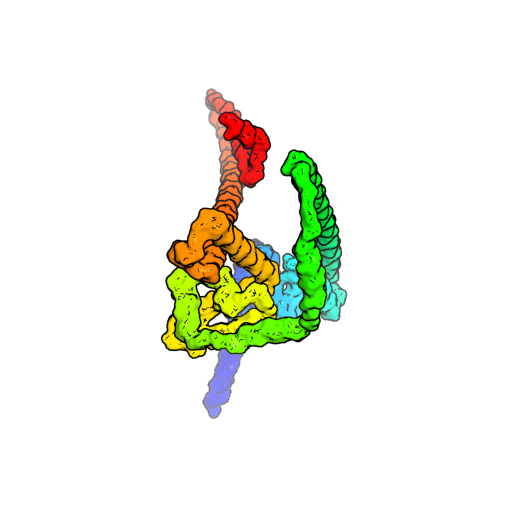7 1.00 93.94 301 LYS A O 1
ATOM 2361 N N . ALA A 1 302 ? -15.091 9.464 3.018 1.00 94.06 302 ALA A N 1
ATOM 2362 C CA . ALA A 1 302 ? -15.930 8.885 4.067 1.00 94.06 302 ALA A CA 1
ATOM 2363 C C . ALA A 1 302 ? -16.354 7.440 3.746 1.00 94.06 302 ALA A C 1
ATOM 2365 O O . ALA A 1 302 ? -16.231 6.553 4.590 1.00 94.06 302 ALA A O 1
ATOM 2366 N N . TYR A 1 303 ? -16.775 7.179 2.506 1.00 95.06 303 TYR A N 1
ATOM 2367 C CA . TYR A 1 303 ? -17.118 5.828 2.056 1.00 95.06 303 TYR A CA 1
ATOM 2368 C C . TYR A 1 303 ? -15.932 4.859 2.139 1.00 95.06 303 TYR A C 1
ATOM 2370 O O . TYR A 1 303 ? -16.074 3.759 2.670 1.00 95.06 303 TYR A O 1
ATOM 2378 N N . GLN A 1 304 ? -14.748 5.270 1.675 1.00 94.94 304 GLN A N 1
ATOM 2379 C CA . GLN A 1 304 ? -13.544 4.436 1.741 1.00 94.94 304 GLN A CA 1
ATOM 2380 C C . GLN A 1 304 ? -13.139 4.106 3.184 1.00 94.94 304 GLN A C 1
ATOM 2382 O O . GLN A 1 304 ? -12.705 2.988 3.448 1.00 94.94 304 GLN A O 1
ATOM 2387 N N . LEU A 1 305 ? -13.309 5.047 4.119 1.00 92.19 305 LEU A N 1
ATOM 2388 C CA . LEU A 1 305 ? -13.033 4.814 5.539 1.00 92.19 305 LEU A CA 1
ATOM 2389 C C . LEU A 1 305 ? -13.998 3.809 6.177 1.00 92.19 305 LEU A C 1
ATOM 2391 O O . LEU A 1 305 ? -13.565 3.022 7.011 1.00 92.19 305 LEU A O 1
ATOM 2395 N N . LEU A 1 306 ? -15.278 3.830 5.796 1.00 93.44 306 LEU A N 1
ATOM 2396 C CA . LEU A 1 306 ? -16.293 2.915 6.333 1.00 93.44 306 LEU A CA 1
ATOM 2397 C C . LEU A 1 306 ? -16.313 1.532 5.670 1.00 93.44 306 LEU A C 1
ATOM 2399 O O . LEU A 1 306 ? -16.917 0.606 6.217 1.00 93.44 306 LEU A O 1
ATOM 2403 N N . LEU A 1 307 ? -15.694 1.392 4.495 1.00 92.88 307 LEU A N 1
ATOM 2404 C CA . LEU A 1 307 ? -15.559 0.105 3.812 1.00 92.88 307 LEU A CA 1
ATOM 2405 C C . LEU A 1 307 ? -14.553 -0.814 4.524 1.00 92.88 307 LEU A C 1
ATOM 2407 O O . LEU A 1 307 ? -14.727 -2.030 4.514 1.00 92.88 307 LEU A O 1
ATOM 2411 N N . ASP A 1 308 ? -13.533 -0.226 5.149 1.00 92.31 308 ASP A N 1
ATOM 2412 C CA . ASP A 1 308 ? -12.584 -0.911 6.026 1.00 92.31 308 ASP A CA 1
ATOM 2413 C C . ASP A 1 308 ? -13.266 -1.231 7.369 1.00 92.31 308 ASP A C 1
ATOM 2415 O O . ASP A 1 308 ? -13.684 -0.340 8.115 1.00 92.31 308 ASP A O 1
ATOM 2419 N N . GLU A 1 309 ? -13.414 -2.524 7.661 1.00 91.94 309 GLU A N 1
ATOM 2420 C CA . GLU A 1 309 ? -14.138 -3.005 8.836 1.00 91.94 309 GLU A CA 1
ATOM 2421 C C . GLU A 1 309 ? -13.492 -2.565 10.158 1.00 91.94 309 GLU A C 1
ATOM 2423 O O . GLU A 1 309 ? -14.208 -2.192 11.094 1.00 91.94 309 GLU A O 1
ATOM 2428 N N . ASP A 1 310 ? -12.162 -2.552 10.234 1.00 92.44 310 ASP A N 1
ATOM 2429 C CA . ASP A 1 310 ? -11.430 -2.200 11.450 1.00 92.44 310 ASP A CA 1
ATOM 2430 C C . ASP A 1 310 ? -11.530 -0.703 11.728 1.00 92.44 310 ASP A C 1
ATOM 2432 O O . ASP A 1 310 ? -11.768 -0.280 12.867 1.00 92.44 310 ASP A O 1
ATOM 2436 N N . ARG A 1 311 ? -11.436 0.119 10.677 1.00 90.31 311 ARG A N 1
ATOM 2437 C CA . ARG A 1 311 ? -11.652 1.568 10.792 1.00 90.31 311 ARG A CA 1
ATOM 2438 C C . ARG A 1 311 ? -13.083 1.880 11.195 1.00 90.31 311 ARG A C 1
ATOM 2440 O O . ARG A 1 311 ? -13.291 2.699 12.091 1.00 90.31 311 ARG A O 1
ATOM 2447 N N . ARG A 1 312 ? -14.062 1.197 10.594 1.00 93.00 312 ARG A N 1
ATOM 2448 C CA . ARG A 1 312 ? -15.479 1.344 10.941 1.00 93.00 312 ARG A CA 1
ATOM 2449 C C . ARG A 1 312 ? -15.730 1.025 12.414 1.00 93.00 312 ARG A C 1
ATOM 2451 O O . ARG A 1 312 ? -16.348 1.834 13.102 1.00 93.00 312 ARG A O 1
ATOM 2458 N N . LYS A 1 313 ? -15.227 -0.112 12.910 1.00 92.12 313 LYS A N 1
ATOM 2459 C CA . LYS A 1 313 ? -15.360 -0.516 14.322 1.00 92.12 313 LYS A CA 1
ATOM 2460 C C . LYS A 1 313 ? -14.680 0.476 15.263 1.00 92.12 313 LYS A C 1
ATOM 2462 O O . LYS A 1 313 ? -15.285 0.895 16.244 1.00 92.12 313 LYS A O 1
ATOM 2467 N N . THR A 1 314 ? -13.456 0.895 14.943 1.00 92.19 314 THR A N 1
ATOM 2468 C CA . THR A 1 314 ? -12.695 1.862 15.753 1.00 92.19 314 THR A CA 1
ATOM 2469 C C . THR A 1 314 ? -13.424 3.202 15.856 1.00 92.19 314 THR A C 1
ATOM 2471 O O . THR A 1 314 ? -13.528 3.789 16.935 1.00 92.19 314 THR A O 1
ATOM 2474 N N . MET A 1 315 ? -13.964 3.684 14.737 1.00 92.00 315 MET A N 1
ATOM 2475 C CA . MET A 1 315 ? -14.701 4.940 14.686 1.00 92.00 315 MET A CA 1
ATOM 2476 C C . MET A 1 315 ? -16.033 4.851 15.436 1.00 92.00 315 MET A C 1
ATOM 2478 O O . MET A 1 315 ? -16.337 5.747 16.220 1.00 92.00 315 MET A O 1
ATOM 2482 N N . ALA A 1 316 ? -16.785 3.758 15.264 1.00 92.69 316 ALA A N 1
ATOM 2483 C CA . ALA A 1 316 ? -18.012 3.509 16.019 1.00 92.69 316 ALA A CA 1
ATOM 2484 C C . ALA A 1 316 ? -17.743 3.489 17.532 1.00 92.69 316 ALA A C 1
ATOM 2486 O O . ALA A 1 316 ? -18.394 4.226 18.269 1.00 92.69 316 ALA A O 1
ATOM 2487 N N . ALA A 1 317 ? -16.713 2.758 17.971 1.00 93.88 317 ALA A N 1
ATOM 2488 C CA . ALA A 1 317 ? -16.318 2.679 19.376 1.00 93.88 317 ALA A CA 1
ATOM 2489 C C . ALA A 1 317 ? -15.876 4.037 19.950 1.00 93.88 317 ALA A C 1
ATOM 2491 O O . ALA A 1 317 ? -16.176 4.352 21.100 1.00 93.88 317 ALA A O 1
ATOM 2492 N N . THR A 1 318 ? -15.190 4.863 19.153 1.00 93.50 318 THR A N 1
ATOM 2493 C CA . THR A 1 318 ? -14.789 6.217 19.566 1.00 93.50 318 THR A CA 1
ATOM 2494 C C . THR A 1 318 ? -16.016 7.103 19.776 1.00 93.50 318 THR A C 1
ATOM 2496 O O . THR A 1 318 ? -16.108 7.790 20.792 1.00 93.50 318 THR A O 1
ATOM 2499 N N . ILE A 1 319 ? -16.991 7.057 18.862 1.00 93.31 319 ILE A N 1
ATOM 2500 C CA . ILE A 1 319 ? -18.246 7.809 18.997 1.00 93.31 319 ILE A CA 1
ATOM 2501 C C . ILE A 1 319 ? -19.024 7.331 20.234 1.00 93.31 319 ILE A C 1
ATOM 2503 O O . ILE A 1 319 ? -19.463 8.166 21.023 1.00 93.31 319 ILE A O 1
ATOM 2507 N N . ASP A 1 320 ? -19.121 6.021 20.477 1.00 93.56 320 ASP A N 1
ATOM 2508 C CA . ASP A 1 320 ? -19.789 5.470 21.665 1.00 93.56 320 ASP A CA 1
ATOM 2509 C C . ASP A 1 320 ? -19.109 5.907 22.965 1.00 93.56 320 ASP A C 1
ATOM 2511 O O . ASP A 1 320 ? -19.766 6.361 23.909 1.00 93.56 320 ASP A O 1
ATOM 2515 N N . ALA A 1 321 ? -17.778 5.844 23.019 1.00 94.19 321 ALA A N 1
ATOM 2516 C CA . ALA A 1 321 ? -17.008 6.294 24.173 1.00 94.19 321 ALA A CA 1
ATOM 2517 C C . ALA A 1 321 ? -17.229 7.791 24.456 1.00 94.19 321 ALA A C 1
ATOM 2519 O O . ALA A 1 321 ? -17.416 8.194 25.607 1.00 94.19 321 ALA A O 1
ATOM 2520 N N . VAL A 1 322 ? -17.271 8.626 23.414 1.00 93.44 322 VAL A N 1
ATOM 2521 C CA . VAL A 1 322 ? -17.537 10.062 23.559 1.00 93.44 322 VAL A CA 1
ATOM 2522 C C . VAL A 1 322 ? -18.978 10.315 24.001 1.00 93.44 322 VAL A C 1
ATOM 2524 O O . VAL A 1 322 ? -19.195 11.072 24.948 1.00 93.44 322 VAL A O 1
ATOM 2527 N N . CYS A 1 323 ? -19.959 9.671 23.369 1.00 91.38 323 CYS A N 1
ATOM 2528 C CA . CYS A 1 323 ? -21.374 9.814 23.705 1.00 91.38 323 CYS A CA 1
ATOM 2529 C C . CYS A 1 323 ? -21.669 9.384 25.146 1.00 91.38 323 CYS A C 1
ATOM 2531 O O . CYS A 1 323 ? -22.375 10.097 25.864 1.00 91.38 323 CYS A O 1
ATOM 2533 N N . THR A 1 324 ? -21.097 8.265 25.597 1.00 92.69 324 THR A N 1
ATOM 2534 C CA . THR A 1 324 ? -21.236 7.794 26.983 1.00 92.69 324 THR A CA 1
ATOM 2535 C C . THR A 1 324 ? -20.531 8.711 27.980 1.00 92.69 324 THR A C 1
ATOM 2537 O O . THR A 1 324 ? -21.088 8.982 29.045 1.00 92.69 324 THR A O 1
ATOM 2540 N N . ARG A 1 325 ? -19.347 9.250 27.647 1.00 93.62 325 ARG A N 1
ATOM 2541 C CA . ARG A 1 325 ? -18.667 10.265 28.469 1.00 93.62 325 ARG A CA 1
ATOM 2542 C C . ARG A 1 325 ? -19.531 11.513 28.632 1.00 93.62 325 ARG A C 1
ATOM 2544 O O . ARG A 1 325 ? -19.763 11.932 29.761 1.00 93.62 325 ARG A O 1
ATOM 2551 N N . VAL A 1 326 ? -20.057 12.054 27.533 1.00 91.75 326 VAL A N 1
ATOM 2552 C CA . VAL A 1 326 ? -20.926 13.240 27.554 1.00 91.75 326 VAL A CA 1
ATOM 2553 C C . VAL A 1 326 ? -22.187 12.987 28.378 1.00 91.75 326 VAL A C 1
ATOM 2555 O O . VAL A 1 326 ? -22.551 13.823 29.202 1.00 91.75 326 VAL A O 1
ATOM 2558 N N . ALA A 1 327 ? -22.839 11.834 28.204 1.00 89.56 327 ALA A N 1
ATOM 2559 C CA . ALA A 1 327 ? -24.021 11.475 28.986 1.00 89.56 327 ALA A CA 1
ATOM 2560 C C . ALA A 1 327 ? -23.707 11.416 30.492 1.00 89.56 327 ALA A C 1
ATOM 2562 O O . ALA A 1 327 ? -24.410 12.028 31.293 1.00 89.56 327 ALA A O 1
ATOM 2563 N N . LYS A 1 328 ? -22.596 10.772 30.879 1.00 92.06 328 LYS A N 1
ATOM 2564 C CA . LYS A 1 328 ? -22.136 10.714 32.277 1.00 92.06 328 LYS A CA 1
ATOM 2565 C C . LYS A 1 328 ? -21.794 12.094 32.841 1.00 92.06 328 LYS A C 1
ATOM 2567 O O . LYS A 1 328 ? -22.111 12.372 33.991 1.00 92.06 328 LYS A O 1
ATOM 2572 N N . GLU A 1 329 ? -21.140 12.957 32.068 1.00 89.31 329 GLU A N 1
ATOM 2573 C CA . GLU A 1 329 ? -20.814 14.327 32.490 1.00 89.31 329 GLU A CA 1
ATOM 2574 C C . GLU A 1 329 ? -22.069 15.170 32.718 1.00 89.31 329 GLU A C 1
ATOM 2576 O O . GLU A 1 329 ? -22.147 15.905 33.703 1.00 89.31 329 GLU A O 1
ATOM 2581 N N . ARG A 1 330 ? -23.068 15.038 31.839 1.00 86.56 330 ARG A N 1
ATOM 2582 C CA . ARG A 1 330 ? -24.358 15.713 32.004 1.00 86.56 330 ARG A CA 1
ATOM 2583 C C . ARG A 1 330 ? -25.114 15.194 33.216 1.00 86.56 330 ARG A C 1
ATOM 2585 O O . ARG A 1 330 ? -25.558 16.013 34.014 1.00 86.56 330 ARG A O 1
ATOM 2592 N N . GLN A 1 331 ? -25.180 13.875 33.394 1.00 87.88 331 GLN A N 1
ATOM 2593 C CA . GLN A 1 331 ? -25.818 13.270 34.562 1.00 87.88 331 GLN A CA 1
ATOM 2594 C C . GLN A 1 331 ? -25.166 13.758 35.860 1.00 87.88 331 GLN A C 1
ATOM 2596 O O . GLN A 1 331 ? -25.852 14.274 36.728 1.00 87.88 331 GLN A O 1
ATOM 2601 N N . LYS A 1 332 ? -23.828 13.765 35.935 1.00 90.00 332 LYS A N 1
ATOM 2602 C CA . LYS A 1 332 ? -23.095 14.306 37.092 1.00 90.00 332 LYS A CA 1
ATOM 2603 C C . LYS A 1 332 ? -23.396 15.780 37.380 1.00 90.00 332 LYS A C 1
ATOM 2605 O O . LYS A 1 332 ? -23.328 16.186 38.535 1.00 90.00 332 LYS A O 1
ATOM 2610 N N . LYS A 1 333 ? -23.648 16.610 36.360 1.00 87.06 333 LYS A N 1
ATOM 2611 C CA . LYS A 1 333 ? -24.039 18.018 36.563 1.00 87.06 333 LYS A CA 1
ATOM 2612 C C . LYS A 1 333 ? -25.462 18.119 37.125 1.00 87.06 333 LYS A C 1
ATOM 2614 O O . LYS A 1 333 ? -25.686 18.933 38.015 1.00 87.06 333 LYS A O 1
ATOM 2619 N N . ILE A 1 334 ? -26.376 17.269 36.657 1.00 87.12 334 ILE A N 1
ATOM 2620 C CA . ILE A 1 334 ? -27.745 17.170 37.183 1.00 87.12 334 ILE A CA 1
ATOM 2621 C C . ILE A 1 334 ? -27.720 16.693 38.642 1.00 87.12 334 ILE A C 1
ATOM 2623 O O . ILE A 1 334 ? -28.321 17.337 39.496 1.00 87.12 334 ILE A O 1
ATOM 2627 N N . ASP A 1 335 ? -26.941 15.654 38.954 1.00 89.25 335 ASP A N 1
ATOM 2628 C CA . ASP A 1 335 ? -26.791 15.119 40.317 1.00 89.25 335 ASP A CA 1
ATOM 2629 C C . ASP A 1 335 ? -26.192 16.155 41.292 1.00 89.25 335 ASP A C 1
ATOM 2631 O O . ASP A 1 335 ? -26.460 16.128 42.489 1.00 89.25 335 ASP A O 1
ATOM 2635 N N . LYS A 1 336 ? -25.398 17.108 40.781 1.00 90.38 336 LYS A N 1
ATOM 2636 C CA . LYS A 1 336 ? -24.848 18.250 41.537 1.00 90.38 336 LYS A CA 1
ATOM 2637 C C . LYS A 1 336 ? -25.819 19.432 41.673 1.00 90.38 336 LYS A C 1
ATOM 2639 O O . LYS A 1 336 ? -25.414 20.488 42.150 1.00 90.38 336 LYS A O 1
ATOM 2644 N N . GLY A 1 337 ? -27.070 19.277 41.242 1.00 86.25 337 GLY A N 1
ATOM 2645 C CA . GLY A 1 337 ? -28.122 20.283 41.391 1.00 86.25 337 GLY A CA 1
ATOM 2646 C C . GLY A 1 337 ? -28.175 21.342 40.288 1.00 86.25 337 GLY A C 1
ATOM 2647 O O . GLY A 1 337 ? -28.879 22.336 40.446 1.00 86.25 337 GLY A O 1
ATOM 2648 N N . VAL A 1 338 ? -27.464 21.166 39.165 1.00 83.94 338 VAL A N 1
ATOM 2649 C CA . VAL A 1 338 ? -27.604 22.074 38.013 1.00 83.94 338 VAL A CA 1
ATOM 2650 C C . VAL A 1 338 ? -28.925 21.783 37.308 1.00 83.94 338 VAL A C 1
ATOM 2652 O O . VAL A 1 338 ? -29.139 20.677 36.806 1.00 83.94 338 VAL A O 1
ATOM 2655 N N . ALA A 1 339 ? -29.800 22.786 37.224 1.00 82.19 339 ALA A N 1
ATOM 2656 C CA . ALA A 1 339 ? -31.068 22.657 36.523 1.00 82.19 339 ALA A CA 1
ATOM 2657 C C . ALA A 1 339 ? -30.849 22.313 35.039 1.00 82.19 339 ALA A C 1
ATOM 2659 O O . ALA A 1 339 ? -29.997 22.894 34.359 1.00 82.19 339 ALA A O 1
ATOM 2660 N N . LEU A 1 340 ? -31.668 21.401 34.505 1.00 76.62 340 LEU A N 1
ATOM 2661 C CA . LEU A 1 340 ? -31.588 20.967 33.106 1.00 76.62 340 LEU A CA 1
ATOM 2662 C C . LEU A 1 340 ? -31.684 22.151 32.127 1.00 76.62 340 LEU A C 1
ATOM 2664 O O . LEU A 1 340 ? -30.976 22.168 31.123 1.00 76.62 340 LEU A O 1
ATOM 2668 N N . ALA A 1 341 ? -32.498 23.160 32.454 1.00 78.00 341 ALA A N 1
ATOM 2669 C CA . ALA A 1 341 ? -32.653 24.379 31.662 1.00 78.00 341 ALA A CA 1
ATOM 2670 C C . ALA A 1 341 ? -31.335 25.165 31.527 1.00 78.00 341 ALA A C 1
ATOM 2672 O O . ALA A 1 341 ? -30.987 25.614 30.432 1.00 78.00 341 ALA A O 1
ATOM 2673 N N . ASP A 1 342 ? -30.564 25.282 32.606 1.00 79.69 342 ASP A N 1
ATOM 2674 C CA . ASP A 1 342 ? -29.284 25.995 32.595 1.00 79.69 342 ASP A CA 1
ATOM 2675 C C . ASP A 1 342 ? -28.203 25.175 31.891 1.00 79.69 342 ASP A C 1
ATOM 2677 O O . ASP A 1 342 ? -27.431 25.709 31.094 1.00 79.69 342 ASP A O 1
ATOM 2681 N N . LEU A 1 343 ? -28.237 23.849 32.050 1.00 76.00 343 LEU A N 1
ATOM 2682 C CA . LEU A 1 343 ? -27.382 22.930 31.302 1.00 76.00 343 LEU A CA 1
ATOM 2683 C C . LEU A 1 343 ? -27.640 22.994 29.786 1.00 76.00 343 LEU A C 1
ATOM 2685 O O . LEU A 1 343 ? -26.703 22.899 28.988 1.00 76.00 343 LEU A O 1
ATOM 2689 N N . THR A 1 344 ? -28.902 23.146 29.372 1.00 77.81 344 THR A N 1
ATOM 2690 C CA . THR A 1 344 ? -29.262 23.325 27.959 1.00 77.81 344 THR A CA 1
ATOM 2691 C C . THR A 1 344 ? -28.871 24.692 27.412 1.00 77.81 344 THR A C 1
ATOM 2693 O O . THR A 1 344 ? -28.508 24.776 26.242 1.00 77.81 344 THR A O 1
ATOM 2696 N N . LYS A 1 345 ? -28.863 25.746 28.238 1.00 81.06 345 LYS A N 1
ATOM 2697 C CA . LYS A 1 345 ? -28.338 27.064 27.845 1.00 81.06 345 LYS A CA 1
ATOM 2698 C C . LYS A 1 345 ? -26.812 27.047 27.694 1.00 81.06 345 LYS A C 1
ATOM 2700 O O . LYS A 1 345 ? -26.297 27.621 26.742 1.00 81.06 345 LYS A O 1
ATOM 2705 N N . GLU A 1 346 ? -26.096 26.372 28.596 1.00 77.44 346 GLU A N 1
ATOM 2706 C CA . GLU A 1 346 ? -24.625 26.310 28.606 1.00 77.44 346 GLU A CA 1
ATOM 2707 C C . GLU A 1 346 ? -24.065 25.401 27.493 1.00 77.44 346 GLU A C 1
ATOM 2709 O O . GLU A 1 346 ? -23.128 25.767 26.782 1.00 77.44 346 GLU A O 1
ATOM 2714 N N . LEU A 1 347 ? -24.626 24.196 27.339 1.00 74.12 347 LEU A N 1
ATOM 2715 C CA . LEU A 1 347 ? -24.075 23.135 26.480 1.00 74.12 347 LEU A CA 1
ATOM 2716 C C . LEU A 1 347 ? -24.935 22.818 25.245 1.00 74.12 347 LEU A C 1
ATOM 2718 O O . LEU A 1 347 ? -24.492 22.054 24.385 1.00 74.12 347 LEU A O 1
ATOM 2722 N N . GLY A 1 348 ? -26.137 23.391 25.132 1.00 82.50 348 GLY A N 1
ATOM 2723 C CA . GLY A 1 348 ? -27.101 23.094 24.068 1.00 82.50 348 GLY A CA 1
ATOM 2724 C C . GLY A 1 348 ? -27.942 21.839 24.329 1.00 82.50 348 GLY A C 1
ATOM 2725 O O . GLY A 1 348 ? -27.994 21.312 25.444 1.00 82.50 348 GLY A O 1
ATOM 2726 N N . SER A 1 349 ? -28.614 21.322 23.295 1.00 85.00 349 SER A N 1
ATOM 2727 C CA . SER A 1 349 ? -29.303 20.025 23.378 1.00 85.00 349 SER A CA 1
ATOM 2728 C C . SER A 1 349 ? -28.305 18.880 23.592 1.00 85.00 349 SER A C 1
ATOM 2730 O O . SER A 1 349 ? -27.111 19.010 23.312 1.00 85.00 349 SER A O 1
ATOM 2732 N N . GLU A 1 350 ? -28.773 17.737 24.098 1.00 83.62 350 GLU A N 1
ATOM 2733 C CA . GLU A 1 350 ? -27.888 16.585 24.338 1.00 83.62 350 GLU A CA 1
ATOM 2734 C C . GLU A 1 350 ? -27.208 16.103 23.066 1.00 83.62 350 GLU A C 1
ATOM 2736 O O . GLU A 1 350 ? -26.002 15.862 23.047 1.00 83.62 350 GLU A O 1
ATOM 2741 N N . GLU A 1 351 ? -27.970 16.046 21.983 1.00 84.94 351 GLU A N 1
ATOM 2742 C CA . GLU A 1 351 ? -27.468 15.673 20.671 1.00 84.94 351 GLU A CA 1
ATOM 2743 C C . GLU A 1 351 ? -26.448 16.681 20.139 1.00 84.94 351 GLU A C 1
ATOM 2745 O O . GLU A 1 351 ? -25.416 16.282 19.600 1.00 84.94 351 GLU A O 1
ATOM 2750 N N . ALA A 1 352 ? -26.685 17.985 20.321 1.00 86.00 352 ALA A N 1
ATOM 2751 C CA . ALA A 1 352 ? -25.736 19.016 19.910 1.00 86.00 352 ALA A CA 1
ATOM 2752 C C . ALA A 1 352 ? -24.423 18.917 20.701 1.00 86.00 352 ALA A C 1
ATOM 2754 O O . ALA A 1 352 ? -23.339 19.042 20.122 1.00 86.00 352 ALA A O 1
ATOM 2755 N N . HIS A 1 353 ? -24.506 18.635 22.005 1.00 85.94 353 HIS A N 1
ATOM 2756 C CA . HIS A 1 353 ? -23.326 18.447 22.840 1.00 85.94 353 HIS A CA 1
ATOM 2757 C C . HIS A 1 353 ? -22.537 17.195 22.425 1.00 85.94 353 HIS A C 1
ATOM 2759 O O . HIS A 1 353 ? -21.322 17.283 22.236 1.00 85.94 353 HIS A O 1
ATOM 2765 N N . LYS A 1 354 ? -23.218 16.063 22.189 1.00 89.69 354 LYS A N 1
ATOM 2766 C CA . LYS A 1 354 ? -22.600 14.824 21.683 1.00 89.69 354 LYS A CA 1
ATOM 2767 C C . LYS A 1 354 ? -21.887 15.050 20.347 1.00 89.69 354 LYS A C 1
ATOM 2769 O O . LYS A 1 354 ? -20.710 14.714 20.234 1.00 89.69 354 LYS A O 1
ATOM 2774 N N . LYS A 1 355 ? -22.539 15.702 19.376 1.00 87.44 355 LYS A N 1
ATOM 2775 C CA . LYS A 1 355 ? -21.946 16.040 18.065 1.00 87.44 355 LYS A CA 1
ATOM 2776 C C . LYS A 1 355 ? -20.703 16.922 18.203 1.00 87.44 355 LYS A C 1
ATOM 2778 O O . LYS A 1 355 ? -19.656 16.635 17.624 1.00 87.44 355 LYS A O 1
ATOM 2783 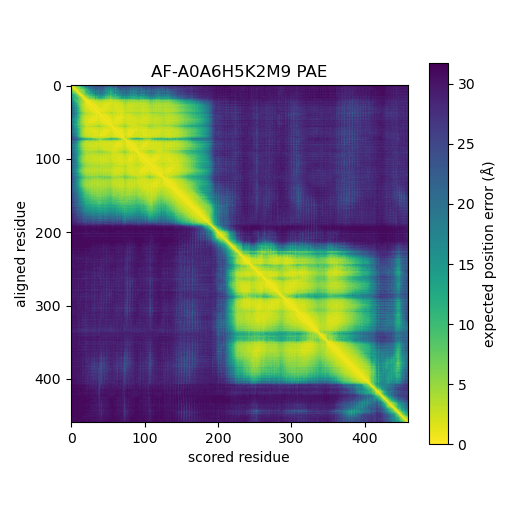N N . LYS A 1 356 ? -20.776 17.975 19.025 1.00 88.81 356 LYS A N 1
ATOM 2784 C CA . LYS A 1 356 ? -19.640 18.881 19.275 1.00 88.81 356 LYS A CA 1
ATOM 2785 C C . LYS A 1 356 ? -18.469 18.162 19.949 1.00 88.81 356 LYS A C 1
ATOM 2787 O O . LYS A 1 356 ? -17.319 18.423 19.600 1.00 88.81 356 LYS A O 1
ATOM 2792 N N . ALA A 1 357 ? -18.744 17.272 20.900 1.00 90.38 357 ALA A N 1
ATOM 2793 C CA . ALA A 1 357 ? -17.720 16.474 21.565 1.00 90.38 357 ALA A CA 1
ATOM 2794 C C . ALA A 1 357 ? -17.069 15.468 20.603 1.00 90.38 357 ALA A C 1
ATOM 2796 O O . ALA A 1 357 ? -15.844 15.366 20.584 1.00 90.38 357 ALA A O 1
ATOM 2797 N N . CYS A 1 358 ? -17.858 14.796 19.756 1.00 90.50 358 CYS A N 1
ATOM 2798 C CA . CYS A 1 358 ? -17.338 13.870 18.746 1.00 90.50 358 CYS A CA 1
ATOM 2799 C C . CYS A 1 358 ? -16.417 14.589 17.758 1.00 90.50 358 CYS A C 1
ATOM 2801 O O . CYS A 1 358 ? -15.296 14.147 17.530 1.00 90.50 358 CYS A O 1
ATOM 2803 N N . MET A 1 359 ? -16.839 15.745 17.239 1.00 89.25 359 MET A N 1
ATOM 2804 C CA . MET A 1 359 ? -16.014 16.561 16.343 1.00 89.25 359 MET A CA 1
ATOM 2805 C C . MET A 1 359 ? -14.666 16.936 16.974 1.00 89.25 359 MET A C 1
ATOM 2807 O O . MET A 1 359 ? -13.632 16.856 16.313 1.00 89.25 359 MET A O 1
ATOM 2811 N N . LYS A 1 360 ? -14.662 17.330 18.255 1.00 90.56 360 LYS A N 1
ATOM 2812 C CA . LYS A 1 360 ? -13.425 17.650 18.981 1.00 90.56 360 LYS A CA 1
ATOM 2813 C C . LYS A 1 360 ? -12.512 16.434 19.121 1.00 90.56 360 LYS A C 1
ATOM 2815 O O . LYS A 1 360 ? -11.316 16.575 18.905 1.00 90.56 360 LYS A O 1
ATOM 2820 N N . GLU A 1 361 ? -13.062 15.268 19.447 1.00 92.00 361 GLU A N 1
ATOM 2821 C CA . GLU A 1 361 ? -12.279 14.038 19.605 1.00 92.00 361 GLU A CA 1
ATOM 2822 C C . GLU A 1 361 ? -11.659 13.580 18.277 1.00 92.00 361 GLU A C 1
ATOM 2824 O O . GLU A 1 361 ? -10.483 13.239 18.204 1.00 92.00 361 GLU A O 1
ATOM 2829 N N . PHE A 1 362 ? -12.404 13.648 17.173 1.00 91.50 362 PHE A N 1
ATOM 2830 C CA . PHE A 1 362 ? -11.823 13.348 15.865 1.00 91.50 362 PHE A CA 1
ATOM 2831 C C . PHE A 1 362 ? -10.757 14.367 15.453 1.00 91.50 362 PHE A C 1
ATOM 2833 O O . PHE A 1 362 ? -9.746 13.993 14.856 1.00 91.50 362 PHE A O 1
ATOM 2840 N N . ALA A 1 363 ? -10.938 15.642 15.806 1.00 90.25 363 ALA A N 1
ATOM 2841 C CA . ALA A 1 363 ? -9.932 16.666 15.562 1.00 90.25 363 ALA A CA 1
ATOM 2842 C C . ALA A 1 363 ? -8.633 16.405 16.342 1.00 90.25 363 ALA A C 1
ATOM 2844 O O . ALA A 1 363 ? -7.551 16.527 15.767 1.00 90.25 363 ALA A O 1
ATOM 2845 N N . THR A 1 364 ? -8.710 16.008 17.617 1.00 89.69 364 THR A N 1
ATOM 2846 C CA . THR A 1 364 ? -7.519 15.668 18.415 1.00 89.69 364 THR A CA 1
ATOM 2847 C C . THR A 1 364 ? -6.813 14.427 17.875 1.00 89.69 364 THR A C 1
ATOM 2849 O O . THR A 1 364 ? -5.585 14.428 17.771 1.00 89.69 364 THR A O 1
ATOM 2852 N N . ILE A 1 365 ? -7.565 13.402 17.460 1.00 88.69 365 ILE A N 1
ATOM 2853 C CA . ILE A 1 365 ? -7.013 12.197 16.823 1.00 88.69 365 ILE A CA 1
ATOM 2854 C C . ILE A 1 365 ? -6.257 12.556 15.535 1.00 88.69 365 ILE A C 1
ATOM 2856 O O . ILE A 1 365 ? -5.125 12.110 15.337 1.00 88.69 365 ILE A O 1
ATOM 2860 N N . GLU A 1 366 ? -6.841 13.390 14.673 1.00 87.81 366 GLU A N 1
ATOM 2861 C CA . GLU A 1 366 ? -6.215 13.794 13.410 1.00 87.81 366 GLU A CA 1
ATOM 2862 C C . GLU A 1 366 ? -4.988 14.697 13.628 1.00 87.81 366 GLU A C 1
ATOM 2864 O O . GLU A 1 366 ? -3.976 14.540 12.941 1.00 87.81 366 GLU A O 1
ATOM 2869 N N . LEU A 1 367 ? -5.023 15.606 14.609 1.00 87.19 367 LEU A N 1
ATOM 2870 C CA . LEU A 1 367 ? -3.852 16.406 14.988 1.00 87.19 367 LEU A CA 1
ATOM 2871 C C . LEU A 1 367 ? -2.699 15.514 15.458 1.00 87.19 367 LEU A C 1
ATOM 2873 O O . LEU A 1 367 ? -1.591 15.616 14.927 1.00 87.19 367 LEU A O 1
ATOM 2877 N N . ARG A 1 368 ? -2.980 14.570 16.362 1.00 90.19 368 ARG A N 1
ATOM 2878 C CA . ARG A 1 368 ? -1.990 13.610 16.864 1.00 90.19 368 ARG A CA 1
ATOM 2879 C C . ARG A 1 368 ? -1.406 12.756 15.740 1.00 90.19 368 ARG A C 1
ATOM 2881 O O . ARG A 1 368 ? -0.200 12.519 15.698 1.00 90.19 368 ARG A O 1
ATOM 2888 N N . ARG A 1 369 ? -2.236 12.314 14.792 1.00 89.19 369 ARG A N 1
ATOM 2889 C CA . ARG A 1 369 ? -1.780 11.573 13.608 1.00 89.19 369 ARG A CA 1
ATOM 2890 C C . ARG A 1 369 ? -0.788 12.392 12.778 1.00 89.19 369 ARG A C 1
ATOM 2892 O O . ARG A 1 369 ? 0.262 11.870 12.404 1.00 89.19 369 ARG A O 1
ATOM 2899 N N . ARG A 1 370 ? -1.093 13.667 12.512 1.00 84.38 370 ARG A N 1
ATOM 2900 C CA . ARG A 1 370 ? -0.208 14.567 11.750 1.00 84.38 370 ARG A CA 1
ATOM 2901 C C . ARG A 1 370 ? 1.111 14.826 12.466 1.00 84.38 370 ARG A C 1
ATOM 2903 O O . ARG A 1 370 ? 2.143 14.921 11.809 1.00 84.38 370 ARG A O 1
ATOM 2910 N N . GLU A 1 371 ? 1.097 14.936 13.788 1.00 87.19 371 GLU A N 1
ATOM 2911 C CA . GLU A 1 371 ? 2.314 15.073 14.592 1.00 87.19 371 GLU A CA 1
ATOM 2912 C C . GLU A 1 371 ? 3.193 13.825 14.495 1.00 87.19 371 GLU A C 1
ATOM 2914 O O . GLU A 1 371 ? 4.378 13.940 14.185 1.00 87.19 371 GLU A O 1
ATOM 2919 N N . ILE A 1 372 ? 2.612 12.631 14.660 1.00 82.75 372 ILE A N 1
ATOM 2920 C CA . ILE A 1 372 ? 3.332 11.357 14.504 1.00 82.75 372 ILE A CA 1
ATOM 2921 C C . ILE A 1 372 ? 3.948 11.250 13.104 1.00 82.75 372 ILE A C 1
ATOM 2923 O O . ILE A 1 372 ? 5.109 10.866 12.959 1.00 82.75 372 ILE A O 1
ATOM 2927 N N . GLU A 1 373 ? 3.201 11.617 12.063 1.00 85.69 373 GLU A N 1
ATOM 2928 C CA . GLU A 1 373 ? 3.700 11.588 10.689 1.00 85.69 373 GLU A CA 1
ATOM 2929 C C . GLU A 1 373 ? 4.844 12.585 10.466 1.00 85.69 373 GLU A C 1
ATOM 2931 O O . GLU A 1 373 ? 5.867 12.216 9.885 1.00 85.69 373 GLU A O 1
ATOM 2936 N N . LYS A 1 374 ? 4.729 13.812 10.989 1.00 87.69 374 LYS A N 1
ATOM 2937 C CA . LYS A 1 374 ? 5.817 14.803 10.964 1.00 87.69 374 LYS A CA 1
ATOM 2938 C C . LYS A 1 374 ? 7.065 14.288 11.675 1.00 87.69 374 LYS A C 1
ATOM 2940 O O . LYS A 1 374 ? 8.157 14.399 11.120 1.00 87.69 374 LYS A O 1
ATOM 2945 N N . HIS A 1 375 ? 6.918 13.695 12.859 1.00 83.00 375 HIS A N 1
ATOM 2946 C CA . HIS A 1 375 ? 8.034 13.099 13.591 1.00 83.00 375 HIS A CA 1
ATOM 2947 C C . HIS A 1 375 ? 8.688 11.966 12.797 1.00 83.00 375 HIS A C 1
ATOM 2949 O O . HIS A 1 375 ? 9.909 11.951 12.649 1.00 83.00 375 HIS A O 1
ATOM 2955 N N . ARG A 1 376 ? 7.893 11.073 12.198 1.00 87.62 376 ARG A N 1
ATOM 2956 C CA . ARG A 1 376 ? 8.397 9.973 11.365 1.00 87.62 376 ARG A CA 1
ATOM 2957 C C . ARG A 1 376 ? 9.112 10.472 10.108 1.00 87.62 376 ARG A C 1
ATOM 2959 O O . ARG A 1 376 ? 10.147 9.929 9.735 1.00 87.62 376 ARG A O 1
ATOM 2966 N N . GLN A 1 377 ? 8.590 11.506 9.448 1.00 84.56 377 GLN A N 1
ATOM 2967 C CA . GLN A 1 377 ? 9.249 12.127 8.295 1.00 84.56 377 GLN A CA 1
ATOM 2968 C C . GLN A 1 377 ? 10.555 12.821 8.697 1.00 84.56 377 GLN A C 1
ATOM 2970 O O . GLN A 1 377 ? 11.550 12.706 7.983 1.00 84.56 377 GLN A O 1
ATOM 2975 N N . ALA A 1 378 ? 10.578 13.511 9.839 1.00 88.12 378 ALA A N 1
ATOM 2976 C CA . ALA A 1 378 ? 11.793 14.117 10.374 1.00 88.12 378 ALA A CA 1
ATOM 2977 C C . ALA A 1 378 ? 12.848 13.056 10.717 1.00 88.12 378 ALA A C 1
ATOM 2979 O O . ALA A 1 378 ? 14.021 13.251 10.410 1.00 88.12 378 ALA A O 1
ATOM 2980 N N . GLN A 1 379 ? 12.432 11.922 11.285 1.00 84.06 379 GLN A N 1
ATOM 2981 C CA . GLN A 1 379 ? 13.311 10.789 11.558 1.00 84.06 379 GLN A CA 1
ATOM 2982 C C . GLN A 1 379 ? 13.923 10.230 10.269 1.00 84.06 379 GLN A C 1
ATOM 2984 O O . GLN A 1 379 ? 15.142 10.192 10.154 1.00 84.06 379 GLN A O 1
ATOM 2989 N N . LYS A 1 380 ? 13.103 9.922 9.256 1.00 85.75 380 LYS A N 1
ATOM 2990 C CA . LYS A 1 380 ? 13.594 9.440 7.953 1.00 85.75 380 LYS A CA 1
ATOM 2991 C C . LYS A 1 380 ? 14.568 10.412 7.285 1.00 85.75 380 LYS A C 1
ATOM 2993 O O . LYS A 1 380 ? 15.557 9.992 6.701 1.00 85.75 380 LYS A O 1
ATOM 2998 N N . LYS A 1 381 ? 14.307 11.723 7.372 1.00 86.31 381 LYS A N 1
ATOM 2999 C CA . LYS A 1 381 ? 15.223 12.752 6.848 1.00 86.31 381 LYS A CA 1
ATOM 3000 C C . LYS A 1 381 ? 16.562 12.760 7.587 1.00 86.31 381 LYS A C 1
ATOM 3002 O O . LYS A 1 381 ? 17.590 12.988 6.959 1.00 86.31 381 LYS A O 1
ATOM 3007 N N . ARG A 1 382 ? 16.557 12.525 8.904 1.00 85.38 382 ARG A N 1
ATOM 3008 C CA . ARG A 1 382 ? 17.784 12.419 9.707 1.00 85.38 382 ARG A CA 1
ATOM 3009 C C . ARG A 1 382 ? 18.566 11.155 9.364 1.00 85.38 382 ARG A C 1
ATOM 3011 O O . ARG A 1 382 ? 19.760 11.270 9.134 1.00 85.38 382 ARG A O 1
ATOM 3018 N N . GLU A 1 383 ? 17.895 10.008 9.269 1.00 81.50 383 GLU A N 1
ATOM 3019 C CA . GLU A 1 383 ? 18.495 8.729 8.855 1.00 81.50 383 GLU A CA 1
ATOM 3020 C C . GLU A 1 383 ? 19.136 8.854 7.465 1.00 81.50 383 GLU A C 1
ATOM 3022 O O . GLU A 1 383 ? 20.329 8.617 7.320 1.00 81.50 383 GLU A O 1
ATOM 3027 N N . HIS A 1 384 ? 18.404 9.373 6.474 1.00 86.00 384 HIS A N 1
ATOM 3028 C CA . HIS A 1 384 ? 18.944 9.608 5.130 1.00 86.00 384 HIS A CA 1
ATOM 3029 C C . HIS A 1 384 ? 20.129 10.587 5.129 1.00 86.00 384 HIS A C 1
ATOM 3031 O O . HIS A 1 384 ? 21.098 10.396 4.405 1.00 86.00 384 HIS A O 1
ATOM 3037 N N . SER A 1 385 ? 20.073 11.660 5.924 1.00 87.56 385 SER A N 1
ATOM 3038 C CA . SER A 1 385 ? 21.191 12.608 6.041 1.00 87.56 385 SER A CA 1
ATOM 3039 C C . SER A 1 385 ? 22.441 11.946 6.637 1.00 87.56 385 SER A C 1
ATOM 3041 O O . SER A 1 385 ? 23.553 12.213 6.189 1.00 87.56 385 SER A O 1
ATOM 3043 N N . GLN A 1 386 ? 22.266 11.054 7.618 1.00 85.06 386 GLN A N 1
ATOM 3044 C CA . GLN A 1 386 ? 23.364 10.281 8.198 1.00 85.06 386 GLN A CA 1
ATOM 3045 C C . GLN A 1 386 ? 23.947 9.280 7.203 1.00 85.06 386 GLN A C 1
ATOM 3047 O O . GLN A 1 386 ? 25.166 9.205 7.093 1.00 85.06 386 GLN A O 1
ATOM 3052 N N . GLU A 1 387 ? 23.107 8.570 6.449 1.00 84.56 387 GLU A N 1
ATOM 3053 C CA . GLU A 1 387 ? 23.561 7.652 5.399 1.00 84.56 387 GLU A CA 1
ATOM 3054 C C . GLU A 1 387 ? 24.365 8.380 4.316 1.00 84.56 387 GLU A C 1
ATOM 3056 O O . GLU A 1 387 ? 25.420 7.903 3.905 1.00 84.56 387 GLU A O 1
ATOM 3061 N N . GLU A 1 388 ? 23.908 9.552 3.869 1.00 85.25 388 GLU A N 1
ATOM 3062 C CA . GLU A 1 388 ? 24.650 10.359 2.895 1.00 85.25 388 GLU A CA 1
ATOM 3063 C C . GLU A 1 388 ? 25.970 10.874 3.483 1.00 85.25 388 GLU A C 1
ATOM 3065 O O . GLU A 1 388 ? 27.006 10.791 2.827 1.00 85.25 388 GLU A O 1
ATOM 3070 N N . ALA A 1 389 ? 25.976 11.319 4.744 1.00 88.06 389 ALA A N 1
ATOM 3071 C CA . ALA A 1 389 ? 27.202 11.727 5.425 1.00 88.06 389 ALA A CA 1
ATOM 3072 C C . ALA A 1 389 ? 28.196 10.563 5.601 1.00 88.06 389 ALA A C 1
ATOM 3074 O O . ALA A 1 389 ? 29.404 10.767 5.473 1.00 88.06 389 ALA A O 1
ATOM 3075 N N . GLU A 1 390 ? 27.711 9.348 5.871 1.00 84.88 390 GLU A N 1
ATOM 3076 C CA . GLU A 1 390 ? 28.529 8.135 5.966 1.00 84.88 390 GLU A CA 1
ATOM 3077 C C . GLU A 1 390 ? 29.111 7.758 4.598 1.00 84.88 390 GLU A C 1
ATOM 3079 O O . GLU A 1 390 ? 30.317 7.532 4.488 1.00 84.88 390 GLU A O 1
ATOM 3084 N N . LYS A 1 391 ? 28.301 7.780 3.531 1.00 84.12 391 LYS A N 1
ATOM 3085 C CA . LYS A 1 391 ? 28.780 7.571 2.153 1.00 84.12 391 LYS A CA 1
ATOM 3086 C C . LYS A 1 391 ? 29.826 8.607 1.754 1.00 84.12 391 LYS A C 1
ATOM 3088 O O . LYS A 1 391 ? 30.848 8.239 1.178 1.00 84.12 391 LYS A O 1
ATOM 3093 N N . ASP A 1 392 ? 29.610 9.877 2.083 1.00 85.56 392 ASP A N 1
ATOM 3094 C CA . ASP A 1 392 ? 30.566 10.951 1.818 1.00 85.56 392 ASP A CA 1
ATOM 3095 C C . ASP A 1 392 ? 31.857 10.780 2.626 1.00 85.56 392 ASP A C 1
ATOM 3097 O O . ASP A 1 392 ? 32.944 11.033 2.105 1.00 85.56 392 ASP A O 1
ATOM 3101 N N . ALA A 1 393 ? 31.772 10.325 3.879 1.00 87.81 393 ALA A N 1
ATOM 3102 C CA . ALA A 1 393 ? 32.943 10.012 4.693 1.00 87.81 393 ALA A CA 1
ATOM 3103 C C . ALA A 1 393 ? 33.741 8.839 4.102 1.00 87.81 393 ALA A C 1
ATOM 3105 O O . ALA A 1 393 ? 34.960 8.941 3.964 1.00 87.81 393 ALA A O 1
ATOM 3106 N N . ILE A 1 394 ? 33.064 7.767 3.676 1.00 82.94 394 ILE A N 1
ATOM 3107 C CA . ILE A 1 394 ? 33.686 6.628 2.986 1.00 82.94 394 ILE A CA 1
ATOM 3108 C C . ILE A 1 394 ? 34.334 7.095 1.680 1.00 82.94 394 ILE A C 1
ATOM 3110 O O . ILE A 1 394 ? 35.492 6.776 1.416 1.00 82.94 394 ILE A O 1
ATOM 3114 N N . ARG A 1 395 ? 33.629 7.897 0.876 1.00 86.62 395 ARG A N 1
ATOM 3115 C CA . ARG A 1 395 ? 34.157 8.457 -0.371 1.00 86.62 395 ARG A CA 1
ATOM 3116 C C . ARG A 1 395 ? 35.417 9.283 -0.119 1.00 86.62 395 ARG A C 1
ATOM 3118 O O . ARG A 1 395 ? 36.423 9.047 -0.781 1.00 86.62 395 ARG A O 1
ATOM 3125 N N . LYS A 1 396 ? 35.387 10.197 0.855 1.00 86.38 396 LYS A N 1
ATOM 3126 C CA . LYS A 1 396 ? 36.552 11.004 1.251 1.00 86.38 396 LYS A CA 1
ATOM 3127 C C . LYS A 1 396 ? 37.698 10.140 1.772 1.00 86.38 396 LYS A C 1
ATOM 3129 O O . LYS A 1 396 ? 38.848 10.449 1.486 1.00 86.38 396 LYS A O 1
ATOM 3134 N N . SER A 1 397 ? 37.403 9.055 2.490 1.00 79.06 397 SER A N 1
ATOM 3135 C CA . SER A 1 397 ? 38.411 8.085 2.934 1.00 79.06 397 SER A CA 1
ATOM 3136 C C . SER A 1 397 ? 39.099 7.422 1.744 1.00 79.06 397 SER A C 1
ATOM 3138 O O . SER A 1 397 ? 40.321 7.431 1.659 1.00 79.06 397 SER A O 1
ATOM 3140 N N . VAL A 1 398 ? 38.325 6.910 0.785 1.00 83.38 398 VAL A N 1
ATOM 3141 C CA . VAL A 1 398 ? 38.854 6.271 -0.429 1.00 83.38 398 VAL A CA 1
ATOM 3142 C C . VAL A 1 398 ? 39.634 7.269 -1.291 1.00 83.38 398 VAL A C 1
ATOM 3144 O O . VAL A 1 398 ? 40.688 6.934 -1.827 1.00 83.38 398 VAL A O 1
ATOM 3147 N N . GLU A 1 399 ? 39.142 8.500 -1.443 1.00 79.38 399 GLU A N 1
ATOM 3148 C CA . GLU A 1 399 ? 39.853 9.576 -2.146 1.00 79.38 399 GLU A CA 1
ATOM 3149 C C . GLU A 1 399 ? 41.154 9.955 -1.424 1.00 79.38 399 GLU A C 1
ATOM 3151 O O . GLU A 1 399 ? 42.186 10.114 -2.074 1.00 79.38 399 GLU A O 1
ATOM 3156 N N . GLY A 1 400 ? 41.136 10.024 -0.091 1.00 77.88 400 GLY A N 1
ATOM 3157 C CA . GLY A 1 400 ? 42.312 10.259 0.744 1.00 77.88 400 GLY A CA 1
ATOM 3158 C C . GLY A 1 400 ? 43.359 9.153 0.615 1.00 77.88 400 GLY A C 1
ATOM 3159 O O . GLY A 1 400 ? 44.534 9.453 0.429 1.00 77.88 400 GLY A O 1
ATOM 3160 N N . GLU A 1 401 ? 42.948 7.883 0.628 1.00 74.25 401 GLU A N 1
ATOM 3161 C CA . GLU A 1 401 ? 43.837 6.736 0.398 1.00 74.25 401 GLU A CA 1
ATOM 3162 C C . GLU A 1 401 ? 44.432 6.743 -1.012 1.00 74.25 401 GLU A C 1
ATOM 3164 O O . GLU A 1 401 ? 45.625 6.494 -1.174 1.00 74.25 401 GLU A O 1
ATOM 3169 N N . LYS A 1 402 ? 43.637 7.078 -2.036 1.00 77.31 402 LYS A N 1
ATOM 3170 C CA . LYS A 1 402 ? 44.126 7.233 -3.415 1.00 77.31 402 LYS A CA 1
ATOM 3171 C C . LYS A 1 402 ? 45.135 8.374 -3.532 1.00 77.31 402 LYS A C 1
ATOM 3173 O O . LYS A 1 402 ? 46.200 8.179 -4.113 1.00 77.31 402 LYS A O 1
ATOM 3178 N N . ALA A 1 403 ? 44.833 9.538 -2.957 1.00 74.88 403 ALA A N 1
ATOM 3179 C CA . ALA A 1 403 ? 45.724 10.696 -2.956 1.00 74.88 403 ALA A CA 1
ATOM 3180 C C . ALA A 1 403 ? 47.011 10.426 -2.161 1.00 74.88 403 ALA A C 1
ATOM 3182 O O . ALA A 1 403 ? 48.102 10.808 -2.592 1.00 74.88 403 ALA A O 1
ATOM 3183 N N . TRP A 1 404 ? 46.907 9.719 -1.032 1.00 72.44 404 TRP A N 1
ATOM 3184 C CA . TRP A 1 404 ? 48.055 9.235 -0.273 1.00 72.44 404 TRP A CA 1
ATOM 3185 C C . TRP A 1 404 ? 48.884 8.258 -1.106 1.00 72.44 404 TRP A C 1
ATOM 3187 O O . TRP A 1 404 ? 50.075 8.476 -1.272 1.00 72.44 404 TRP A O 1
ATOM 3197 N N . ALA A 1 405 ? 48.273 7.248 -1.729 1.00 67.19 405 ALA A N 1
ATOM 3198 C CA . ALA A 1 405 ? 48.975 6.293 -2.590 1.00 67.19 405 ALA A CA 1
ATOM 3199 C C . ALA A 1 405 ? 49.666 6.972 -3.790 1.00 67.19 405 ALA A C 1
ATOM 3201 O O . ALA A 1 405 ? 50.754 6.567 -4.204 1.00 67.19 405 ALA A O 1
ATOM 3202 N N . GLU A 1 406 ? 49.072 8.032 -4.337 1.00 64.62 406 GLU A N 1
ATOM 3203 C CA . GLU A 1 406 ? 49.642 8.823 -5.427 1.00 64.62 406 GLU A CA 1
ATOM 3204 C C . GLU A 1 406 ? 50.789 9.745 -4.976 1.00 64.62 406 GLU A C 1
ATOM 3206 O O . GLU A 1 406 ? 51.758 9.945 -5.716 1.00 64.62 406 GLU A O 1
ATOM 3211 N N . THR A 1 407 ? 50.733 10.267 -3.749 1.00 63.19 407 THR A N 1
ATOM 3212 C CA . THR A 1 407 ? 51.825 11.049 -3.144 1.00 63.19 407 THR A CA 1
ATOM 3213 C C . THR A 1 407 ? 52.951 10.171 -2.585 1.00 63.19 407 THR A C 1
ATOM 3215 O O . THR A 1 407 ? 54.111 10.574 -2.655 1.00 63.19 407 THR A O 1
ATOM 3218 N N . GLU A 1 408 ? 52.651 8.951 -2.131 1.00 55.19 408 GLU A N 1
ATOM 3219 C CA . GLU A 1 408 ? 53.595 7.942 -1.629 1.00 55.19 408 GLU A CA 1
ATOM 3220 C C . GLU A 1 408 ? 54.155 6.997 -2.710 1.00 55.19 408 GLU A C 1
ATOM 3222 O O . GLU A 1 408 ? 54.898 6.061 -2.376 1.00 55.19 408 GLU A O 1
ATOM 3227 N N . ARG A 1 409 ? 53.882 7.223 -4.006 1.00 55.31 409 ARG A N 1
ATOM 3228 C CA . ARG A 1 409 ? 54.571 6.490 -5.084 1.00 55.31 409 ARG A CA 1
ATOM 3229 C C . ARG A 1 409 ? 56.085 6.551 -4.859 1.00 55.31 409 ARG A C 1
ATOM 3231 O O . ARG A 1 409 ? 56.654 7.609 -4.590 1.00 55.31 409 ARG A O 1
ATOM 3238 N N . ARG A 1 410 ? 56.730 5.384 -4.961 1.00 49.91 410 ARG A N 1
ATOM 3239 C CA . ARG A 1 410 ? 58.147 5.115 -4.637 1.00 49.91 410 ARG A CA 1
ATOM 3240 C C . ARG A 1 410 ? 59.129 6.153 -5.210 1.00 49.91 410 ARG A C 1
ATOM 3242 O O . ARG A 1 410 ? 60.160 6.406 -4.599 1.00 49.91 410 ARG A O 1
ATOM 3249 N N . GLU A 1 411 ? 58.766 6.790 -6.318 1.00 51.56 411 GLU A N 1
ATOM 3250 C CA . GLU A 1 411 ? 59.509 7.841 -7.024 1.00 51.56 411 GLU A CA 1
ATOM 3251 C C . GLU A 1 411 ? 59.648 9.168 -6.255 1.00 51.56 411 GLU A C 1
ATOM 3253 O O . GLU A 1 411 ? 60.650 9.852 -6.421 1.00 51.56 411 GLU A O 1
ATOM 3258 N N . LYS A 1 412 ? 58.695 9.536 -5.385 1.00 53.78 412 LYS A N 1
ATOM 3259 C CA . LYS A 1 412 ? 58.755 10.782 -4.585 1.00 53.78 412 LYS A CA 1
ATOM 3260 C C . LYS A 1 412 ? 59.382 10.597 -3.200 1.00 53.78 412 LYS A C 1
ATOM 3262 O O . LYS A 1 412 ? 59.677 11.578 -2.522 1.00 53.78 412 LYS A O 1
ATOM 3267 N N . ARG A 1 413 ? 59.564 9.346 -2.760 1.00 52.91 413 ARG A N 1
ATOM 3268 C CA . ARG A 1 413 ? 60.101 8.994 -1.432 1.00 52.91 413 ARG A CA 1
ATOM 3269 C C . ARG A 1 413 ? 61.627 8.985 -1.392 1.00 52.91 413 ARG A C 1
ATOM 3271 O O . ARG A 1 413 ? 62.216 9.232 -0.344 1.00 52.91 413 ARG A O 1
ATOM 3278 N N . VAL A 1 414 ? 62.259 8.697 -2.524 1.00 52.91 414 VAL A N 1
ATOM 3279 C CA . VAL A 1 414 ? 63.710 8.759 -2.664 1.00 52.91 414 VAL A CA 1
ATOM 3280 C C . VAL A 1 414 ? 64.027 10.138 -3.226 1.00 52.91 414 VAL A C 1
ATOM 3282 O O . VAL A 1 414 ? 63.911 10.361 -4.427 1.00 52.91 414 VAL A O 1
ATOM 3285 N N . GLY A 1 415 ? 64.390 11.087 -2.357 1.00 53.94 415 GLY A N 1
ATOM 3286 C CA . GLY A 1 415 ? 65.113 12.272 -2.824 1.00 53.94 415 GLY A CA 1
ATOM 3287 C C . GLY A 1 415 ? 66.287 11.782 -3.667 1.00 53.94 415 GLY A C 1
ATOM 3288 O O . GLY A 1 415 ? 66.947 10.814 -3.275 1.00 53.94 415 GLY A O 1
ATOM 3289 N N . GLY A 1 416 ? 66.481 12.358 -4.856 1.00 54.78 416 GLY A N 1
ATOM 3290 C CA . GLY A 1 416 ? 67.526 11.903 -5.771 1.00 54.78 416 GLY A CA 1
ATOM 3291 C C . GLY A 1 416 ? 68.845 11.771 -5.012 1.00 54.78 416 GLY A C 1
ATOM 3292 O O . GLY A 1 416 ? 69.113 12.579 -4.132 1.00 54.78 416 GLY A O 1
ATOM 3293 N N . TRP A 1 417 ? 69.653 10.756 -5.324 1.00 52.12 417 TRP A N 1
ATOM 3294 C CA . TRP A 1 417 ? 70.898 10.377 -4.624 1.00 52.12 417 TRP A CA 1
ATOM 3295 C C . TRP A 1 417 ? 71.770 11.556 -4.123 1.00 52.12 417 TRP A C 1
ATOM 3297 O O . TRP A 1 417 ? 72.451 11.451 -3.106 1.00 52.12 417 TRP A O 1
ATOM 3307 N N . ARG A 1 418 ? 71.717 12.706 -4.808 1.00 52.56 418 ARG A N 1
ATOM 3308 C CA . ARG A 1 418 ? 72.339 13.981 -4.417 1.00 52.56 418 ARG A CA 1
ATOM 3309 C C . ARG A 1 418 ? 71.836 14.592 -3.099 1.00 52.56 418 ARG A C 1
ATOM 3311 O O . ARG A 1 418 ? 72.650 15.155 -2.373 1.00 52.56 418 ARG A O 1
ATOM 3318 N N . ASP A 1 419 ? 70.552 14.485 -2.770 1.00 54.50 419 ASP A N 1
ATOM 3319 C CA . ASP A 1 419 ? 69.973 15.040 -1.536 1.00 54.50 419 ASP A CA 1
ATOM 3320 C C . ASP A 1 419 ? 70.327 14.197 -0.301 1.00 54.50 419 ASP A C 1
ATOM 3322 O O . ASP A 1 419 ? 70.401 14.719 0.808 1.00 54.50 419 ASP A O 1
ATOM 3326 N N . PHE A 1 420 ? 70.630 12.908 -0.488 1.00 54.62 420 PHE A N 1
ATOM 3327 C CA . PHE A 1 420 ? 71.067 12.004 0.582 1.00 54.62 420 PHE A CA 1
ATOM 3328 C C . PHE A 1 420 ? 72.485 12.323 1.097 1.00 54.62 420 PHE A C 1
ATOM 3330 O O . PHE A 1 420 ? 72.772 12.113 2.272 1.00 54.62 420 PHE A O 1
ATOM 3337 N N . GLN A 1 421 ? 73.368 12.884 0.259 1.00 56.41 421 GLN A N 1
ATOM 3338 C CA . GLN A 1 421 ? 74.725 13.272 0.677 1.00 56.41 421 GLN A CA 1
ATOM 3339 C C . GLN A 1 421 ? 74.779 14.562 1.510 1.00 56.41 421 GLN A C 1
ATOM 3341 O O . GLN A 1 421 ? 75.758 14.787 2.221 1.00 56.41 421 GLN A O 1
ATOM 3346 N N . LYS A 1 422 ? 73.754 15.417 1.453 1.00 55.25 422 LYS A N 1
ATOM 3347 C CA . LYS A 1 422 ? 73.689 16.652 2.247 1.00 55.25 422 LYS A CA 1
ATOM 3348 C C . LYS A 1 422 ? 72.833 16.396 3.483 1.00 55.25 422 LYS A C 1
ATOM 3350 O O . LYS A 1 422 ? 71.641 16.668 3.470 1.00 55.25 422 LYS A O 1
ATOM 3355 N N . GLY A 1 423 ? 73.443 15.825 4.523 1.00 50.97 423 GLY A N 1
ATOM 3356 C CA . GLY A 1 423 ? 72.798 15.336 5.750 1.00 50.97 423 GLY A CA 1
ATOM 3357 C C . GLY A 1 423 ? 71.818 16.302 6.433 1.00 50.97 423 GLY A C 1
ATOM 3358 O O . GLY A 1 423 ? 72.164 16.975 7.398 1.00 50.97 423 GLY A O 1
ATOM 3359 N N . GLY A 1 424 ? 70.570 16.325 5.966 1.00 44.62 424 GLY A N 1
ATOM 3360 C CA . GLY A 1 424 ? 69.459 17.056 6.564 1.00 44.62 424 GLY A CA 1
ATOM 3361 C C . GLY A 1 424 ? 68.488 16.092 7.231 1.00 44.62 424 GLY A C 1
ATOM 3362 O O . GLY A 1 424 ? 67.628 15.504 6.578 1.00 44.62 424 GLY A O 1
ATOM 3363 N N . ASN A 1 425 ? 68.624 15.929 8.544 1.00 52.41 425 ASN A N 1
ATOM 3364 C CA . ASN A 1 425 ? 67.734 15.128 9.376 1.00 52.41 425 ASN A CA 1
ATOM 3365 C C . ASN A 1 425 ? 66.330 15.774 9.386 1.00 52.41 425 ASN A C 1
ATOM 3367 O O . ASN A 1 425 ? 66.156 16.849 9.960 1.00 52.41 425 ASN A O 1
ATOM 3371 N N . LYS A 1 426 ? 65.323 15.164 8.744 1.00 49.84 426 LYS A N 1
ATOM 3372 C CA . LYS A 1 426 ? 63.917 15.583 8.911 1.00 49.84 426 LYS A CA 1
ATOM 3373 C C . LYS A 1 426 ? 63.269 14.765 10.034 1.00 49.84 426 LYS A C 1
ATOM 3375 O O . LYS A 1 426 ? 63.391 13.538 10.020 1.00 49.84 426 LYS A O 1
ATOM 3380 N N . PRO A 1 427 ? 62.555 15.395 10.984 1.00 45.56 427 PRO A N 1
ATOM 3381 C CA . PRO A 1 427 ? 61.915 14.663 12.064 1.00 45.56 427 PRO A CA 1
ATOM 3382 C C . PRO A 1 427 ? 60.765 13.812 11.516 1.00 45.56 427 PRO A C 1
ATOM 3384 O O . PRO A 1 427 ? 59.891 14.301 10.798 1.00 45.56 427 PRO A O 1
ATOM 3387 N N . LYS A 1 428 ? 60.759 12.525 11.879 1.00 48.16 428 LYS A N 1
ATOM 3388 C CA . LYS A 1 428 ? 59.628 11.619 11.659 1.00 48.16 428 LYS A CA 1
ATOM 3389 C C . LYS A 1 428 ? 58.463 12.055 12.546 1.00 48.16 428 LYS A C 1
ATOM 3391 O O . LYS A 1 428 ? 58.370 11.637 13.695 1.00 48.16 428 LYS A O 1
ATOM 3396 N N . VAL A 1 429 ? 57.542 12.851 12.013 1.00 44.69 429 VAL A N 1
ATOM 3397 C CA . VAL A 1 429 ? 56.204 12.971 12.603 1.00 44.69 429 VAL A CA 1
ATOM 3398 C C . VAL A 1 429 ? 55.375 11.799 12.081 1.00 44.69 429 VAL A C 1
ATOM 3400 O O . VAL A 1 429 ? 54.655 11.918 11.096 1.00 44.69 429 VAL A O 1
ATOM 3403 N N . GLN A 1 430 ? 55.502 10.631 12.716 1.00 46.44 430 GLN A N 1
ATOM 3404 C CA . GLN A 1 430 ? 54.512 9.564 12.556 1.00 46.44 430 GLN A CA 1
ATOM 3405 C C . GLN A 1 430 ? 53.295 9.898 13.426 1.00 46.44 430 GLN A C 1
ATOM 3407 O O . GLN A 1 430 ? 53.160 9.395 14.536 1.00 46.44 430 GLN A O 1
ATOM 3412 N N . LYS A 1 431 ? 52.386 10.734 12.916 1.00 44.69 431 LYS A N 1
ATOM 3413 C CA . LYS A 1 431 ? 50.978 10.628 13.315 1.00 44.69 431 LYS A CA 1
ATOM 3414 C C . LYS A 1 431 ? 50.349 9.580 12.408 1.00 44.69 431 LYS A C 1
ATOM 3416 O O . LYS A 1 431 ? 50.251 9.773 11.201 1.00 44.69 431 LYS A O 1
ATOM 3421 N N . THR A 1 432 ? 50.024 8.424 12.975 1.00 42.62 432 THR A N 1
ATOM 3422 C CA . THR A 1 432 ? 49.390 7.343 12.219 1.00 42.62 432 THR A CA 1
ATOM 3423 C C . THR A 1 432 ? 47.906 7.657 12.051 1.00 42.62 432 THR A C 1
ATOM 3425 O O . THR A 1 432 ? 47.189 7.881 13.020 1.00 42.62 432 THR A O 1
ATOM 3428 N N . TRP A 1 433 ? 47.438 7.652 10.805 1.00 42.06 433 TRP A N 1
ATOM 3429 C CA . TRP A 1 433 ? 46.057 7.961 10.408 1.00 42.06 433 TRP A CA 1
ATOM 3430 C C . TRP A 1 433 ? 45.000 7.049 11.074 1.00 42.06 433 TRP A C 1
ATOM 3432 O O . TRP A 1 433 ? 43.844 7.426 11.244 1.00 42.06 433 TRP A O 1
ATOM 3442 N N . LYS A 1 434 ? 45.420 5.875 11.573 1.00 43.28 434 LYS A N 1
ATOM 3443 C CA . LYS A 1 434 ? 44.600 4.975 12.403 1.00 43.28 434 LYS A CA 1
ATOM 3444 C C . LYS A 1 434 ? 44.058 5.628 13.685 1.00 43.28 434 LYS A C 1
ATOM 3446 O O . LYS A 1 434 ? 43.001 5.212 14.145 1.00 43.28 434 LYS A O 1
ATOM 3451 N N . GLN A 1 435 ? 44.740 6.628 14.253 1.00 44.84 435 GLN A N 1
ATOM 3452 C CA . GLN A 1 435 ? 44.276 7.307 15.473 1.00 44.84 435 GLN A CA 1
ATOM 3453 C C . GLN A 1 435 ? 43.098 8.268 15.231 1.00 44.84 435 GLN A C 1
ATOM 3455 O O . GLN A 1 435 ? 42.307 8.471 16.145 1.00 44.84 435 GLN A O 1
ATOM 3460 N N . GLU A 1 436 ? 42.930 8.812 1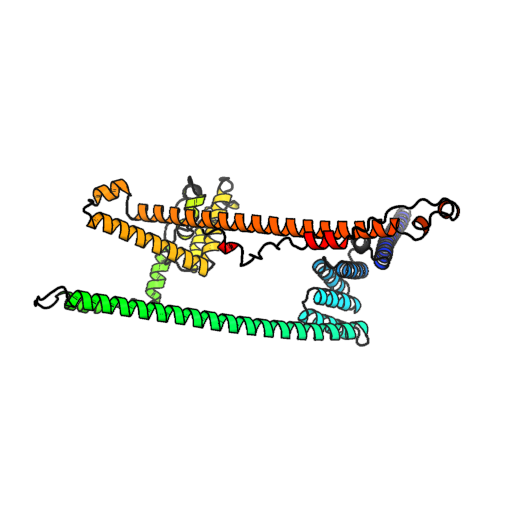4.020 1.00 42.53 436 GLU A N 1
ATOM 3461 C CA . GLU A 1 436 ? 41.787 9.681 13.675 1.00 42.53 436 GLU A CA 1
ATOM 3462 C C . GLU A 1 436 ? 40.542 8.879 13.257 1.00 42.53 436 GLU A C 1
ATOM 3464 O O . GLU A 1 436 ? 39.413 9.308 13.482 1.00 42.53 436 GLU A O 1
ATOM 3469 N N . MET A 1 437 ? 40.727 7.674 12.709 1.00 43.97 437 MET A N 1
ATOM 3470 C CA . MET A 1 437 ? 39.616 6.766 12.388 1.00 43.97 437 MET A CA 1
ATOM 3471 C C . MET A 1 437 ? 38.965 6.164 13.641 1.00 43.97 437 MET A C 1
ATOM 3473 O O . MET A 1 437 ? 37.745 6.001 13.674 1.00 43.97 437 MET A O 1
ATOM 3477 N N . ALA A 1 438 ? 39.753 5.886 14.687 1.00 45.66 438 ALA A N 1
ATOM 3478 C CA . ALA A 1 438 ? 39.232 5.386 15.959 1.00 45.66 438 ALA A CA 1
ATOM 3479 C C . ALA A 1 438 ? 38.269 6.393 16.618 1.00 45.66 438 ALA A C 1
ATOM 3481 O O . ALA A 1 438 ? 37.176 6.008 17.024 1.00 45.66 438 ALA A O 1
ATOM 3482 N N . SER A 1 439 ? 38.596 7.691 16.607 1.00 45.03 439 SER A N 1
ATOM 3483 C CA . SER A 1 439 ? 37.753 8.739 17.207 1.00 45.03 439 SER A CA 1
ATOM 3484 C C . SER A 1 439 ? 36.512 9.107 16.379 1.00 45.03 439 SER A C 1
ATOM 3486 O O . SER A 1 439 ? 35.542 9.640 16.916 1.00 45.03 439 SER A O 1
ATOM 3488 N N . SER A 1 440 ? 36.494 8.810 15.074 1.00 46.12 440 SER A N 1
ATOM 3489 C CA . SER A 1 440 ? 35.309 9.003 14.219 1.00 46.12 440 SER A CA 1
ATOM 3490 C C . SER A 1 440 ? 34.306 7.843 14.333 1.00 46.12 440 SER A C 1
ATOM 3492 O O . SER A 1 440 ? 33.103 8.050 14.173 1.00 46.12 440 SER A O 1
ATOM 3494 N N . SER A 1 441 ? 34.787 6.636 14.659 1.00 46.66 441 SER A N 1
ATOM 3495 C CA . SER A 1 441 ? 33.960 5.438 14.884 1.00 46.66 441 SER A CA 1
ATOM 3496 C C . SER A 1 441 ? 33.224 5.410 16.233 1.00 46.66 441 SER A C 1
ATOM 3498 O O . SER A 1 441 ? 32.345 4.577 16.432 1.00 46.66 441 SER A O 1
ATOM 3500 N N . GLU A 1 442 ? 33.543 6.340 17.138 1.00 47.09 442 GLU A N 1
ATOM 3501 C CA . GLU A 1 442 ? 32.950 6.453 18.480 1.00 47.09 442 GLU A CA 1
ATOM 3502 C C . GLU A 1 442 ? 31.647 7.269 18.525 1.00 47.09 442 GLU A C 1
ATOM 3504 O O . GLU A 1 442 ? 31.040 7.406 19.586 1.00 47.09 442 GLU A O 1
ATOM 3509 N N . LYS A 1 443 ? 31.168 7.816 17.399 1.00 52.50 443 LYS A N 1
ATOM 3510 C CA . LYS A 1 443 ? 29.870 8.505 17.388 1.00 52.50 443 LYS A CA 1
ATOM 3511 C C . LYS A 1 443 ? 28.741 7.466 17.410 1.00 52.50 443 LYS A C 1
ATOM 3513 O O . LYS A 1 443 ? 28.647 6.677 16.467 1.00 52.50 443 LYS A O 1
ATOM 3518 N N . PRO A 1 444 ? 27.870 7.453 18.436 1.00 54.81 444 PRO A N 1
ATOM 3519 C CA . PRO A 1 444 ? 26.817 6.452 18.532 1.00 54.81 444 PRO A CA 1
ATOM 3520 C C . PRO A 1 444 ? 25.873 6.557 17.331 1.00 54.81 444 PRO A C 1
ATOM 3522 O O . PRO A 1 444 ? 25.421 7.645 16.960 1.00 54.81 444 PRO A O 1
ATOM 3525 N N . LYS A 1 445 ? 25.575 5.406 16.717 1.00 55.94 445 LYS A N 1
ATOM 3526 C CA . LYS A 1 445 ? 24.555 5.305 15.668 1.00 55.94 445 LYS A CA 1
ATOM 3527 C C . LYS A 1 445 ? 23.209 5.756 16.231 1.00 55.94 445 LYS A C 1
ATOM 3529 O O . LYS A 1 445 ? 22.857 5.434 17.366 1.00 55.94 445 LYS A O 1
ATOM 3534 N N . PHE A 1 446 ? 22.438 6.480 15.426 1.00 46.69 446 PHE A N 1
ATOM 3535 C CA . PHE A 1 446 ? 21.100 6.908 15.816 1.00 46.69 446 PHE A CA 1
ATOM 3536 C C . PHE A 1 446 ? 20.229 5.686 16.155 1.00 46.69 446 PHE A C 1
ATOM 3538 O O . PHE A 1 446 ? 20.087 4.776 15.343 1.00 46.69 446 PHE A O 1
ATOM 3545 N N . GLY A 1 447 ? 19.684 5.657 17.376 1.00 57.66 447 GLY A N 1
ATOM 3546 C CA . GLY A 1 447 ? 18.891 4.539 17.905 1.00 57.66 447 GLY A CA 1
ATOM 3547 C C . GLY A 1 447 ? 19.632 3.608 18.874 1.00 57.66 447 GLY A C 1
ATOM 3548 O O . GLY A 1 447 ? 18.977 2.812 19.543 1.00 57.66 447 GLY A O 1
ATOM 3549 N N . VAL A 1 448 ? 20.956 3.732 19.022 1.00 52.62 448 VAL A N 1
ATOM 3550 C CA . VAL A 1 448 ? 21.698 3.075 20.108 1.00 52.62 448 VAL A CA 1
ATOM 3551 C C . VAL A 1 448 ? 21.746 4.042 21.286 1.00 52.62 448 VAL A C 1
ATOM 3553 O O . VAL A 1 448 ? 22.584 4.937 21.340 1.00 52.62 448 VAL A O 1
ATOM 3556 N N . VAL A 1 449 ? 20.786 3.907 22.202 1.00 51.00 449 VAL A N 1
ATOM 3557 C CA . VAL A 1 449 ? 20.866 4.577 23.504 1.00 51.00 449 VAL A CA 1
ATOM 3558 C C . VAL A 1 449 ? 21.880 3.797 24.325 1.00 51.00 449 VAL A C 1
ATOM 3560 O O . VAL A 1 449 ? 21.652 2.627 24.634 1.00 51.00 449 VAL A O 1
ATOM 3563 N N . ASP A 1 450 ? 23.003 4.426 24.651 1.00 47.88 450 ASP A N 1
ATOM 3564 C CA . ASP A 1 450 ? 23.947 3.857 25.600 1.00 47.88 450 ASP A CA 1
ATOM 3565 C C . ASP A 1 450 ? 23.235 3.755 26.958 1.00 47.88 450 ASP A C 1
ATOM 3567 O O . ASP A 1 450 ? 22.765 4.753 27.514 1.00 47.88 450 ASP A O 1
ATOM 3571 N N . ALA A 1 451 ? 23.058 2.537 27.475 1.00 49.84 451 ALA A N 1
ATOM 3572 C CA . ALA A 1 451 ? 22.239 2.282 28.666 1.00 49.84 451 ALA A CA 1
ATOM 3573 C C . ALA A 1 451 ? 22.770 3.002 29.928 1.00 49.84 451 ALA A C 1
ATOM 3575 O O . ALA A 1 451 ? 22.067 3.088 30.939 1.00 49.84 451 ALA A O 1
ATOM 3576 N N . GLY A 1 452 ? 24.001 3.524 29.870 1.00 50.16 452 GLY A N 1
ATOM 3577 C CA . GLY A 1 452 ? 24.629 4.322 30.919 1.00 50.16 452 GLY A CA 1
ATOM 3578 C C . GLY A 1 452 ? 24.183 5.788 30.984 1.00 50.16 452 GLY A C 1
ATOM 3579 O O . GLY A 1 452 ? 24.184 6.352 32.079 1.00 50.16 452 GLY A O 1
ATOM 3580 N N . ASP A 1 453 ? 23.755 6.396 29.873 1.00 47.03 453 ASP A N 1
ATOM 3581 C CA . ASP A 1 453 ? 23.493 7.845 29.829 1.00 47.03 453 ASP A CA 1
ATOM 3582 C C . ASP A 1 453 ? 22.086 8.223 30.311 1.00 47.03 453 ASP A C 1
ATOM 3584 O O . ASP A 1 453 ? 21.911 9.257 30.953 1.00 47.03 453 ASP A O 1
ATOM 3588 N N . TYR A 1 454 ? 21.093 7.340 30.154 1.00 49.31 454 TYR A N 1
ATOM 3589 C CA . TYR A 1 454 ? 19.729 7.591 30.649 1.00 49.31 454 TYR A CA 1
ATOM 3590 C C . TYR A 1 454 ? 19.649 7.740 32.185 1.00 49.31 454 TYR A C 1
ATOM 3592 O O . TYR A 1 454 ? 18.689 8.296 32.711 1.00 49.31 454 TYR A O 1
ATOM 3600 N N . LYS A 1 455 ? 20.659 7.267 32.932 1.00 47.22 455 LYS A N 1
ATOM 3601 C CA . LYS A 1 455 ? 20.698 7.361 34.404 1.00 47.22 455 LYS A CA 1
ATOM 3602 C C . LYS A 1 455 ? 21.334 8.644 34.948 1.00 47.22 455 LYS A C 1
ATOM 3604 O O . LYS A 1 455 ? 21.261 8.856 36.156 1.00 47.22 455 LYS A O 1
ATOM 3609 N N . LYS A 1 456 ? 21.964 9.483 34.117 1.00 48.62 456 LYS A N 1
ATOM 3610 C CA . LYS A 1 456 ? 22.613 10.723 34.590 1.00 48.62 456 LYS A CA 1
ATOM 3611 C C . LYS A 1 456 ? 21.695 11.941 34.598 1.00 48.62 456 LYS A C 1
ATOM 3613 O O . LYS A 1 456 ? 21.891 12.805 35.444 1.00 48.62 456 LYS A O 1
ATOM 3618 N N . ASP A 1 457 ? 20.657 11.951 33.766 1.00 43.62 457 ASP A N 1
ATOM 3619 C CA . ASP A 1 457 ? 19.722 13.082 33.664 1.00 43.62 457 ASP A CA 1
ATOM 3620 C C . ASP A 1 457 ? 18.544 13.003 34.655 1.00 43.62 457 ASP A C 1
ATOM 3622 O O . ASP A 1 457 ? 17.598 13.784 34.573 1.00 43.62 457 ASP A O 1
ATOM 3626 N N . TRP A 1 458 ? 18.598 12.074 35.618 1.00 45.41 458 TRP A N 1
ATOM 3627 C CA . TRP A 1 458 ? 17.589 11.917 36.670 1.00 45.41 458 TRP A CA 1
ATOM 3628 C C . TRP A 1 458 ? 18.196 12.028 38.078 1.00 45.41 458 TRP A C 1
ATOM 3630 O O . TRP A 1 458 ? 17.971 11.175 38.940 1.00 45.41 458 TRP A O 1
ATOM 3640 N N . LYS A 1 459 ? 18.990 13.079 38.307 1.00 38.31 459 LYS A N 1
ATOM 3641 C CA . LYS A 1 459 ? 19.395 13.528 39.644 1.00 38.31 459 LYS A CA 1
ATOM 3642 C C . LYS A 1 459 ? 19.115 15.005 39.841 1.00 38.31 459 LYS A C 1
ATOM 3644 O O . LYS A 1 459 ? 19.467 15.783 38.929 1.00 38.31 459 LYS A O 1
#

Foldseek 3Di:
DVVVVVVVVVVVVVVVVVVVLLVVLVVLCVQLVVCVVVLNLVSNLVSLVSSCVSPVLDLVSLLSNLVSLVSVLVRLVSSLVSLVSSCVSPVLDLSSLVSNLSSCVSVLVLVVSLVSLVSSCVNVVPPPSSVVSNVVSVVSVVVVVVVVVVVVVVVVVVVVVVVVVVVVVVVVVVVVVVVVVVVVVVVVVVVDDDDDDDDPVVVVVVVVVVPCPDDPPVVVVVVLLCVLQPDDPDALVVLLCVCPPVVNVLLLLLLCVLLVHALPDDLVSLVNSLVVNLVRLPCVVPVVDPSSVVSNVSSVVSSVQCNPPVSSVVSNVLLVVLLVVLVVVVVVCVVVVDDPVVVCVVQNDSVSNSSVSSSVSSVVVVVVVVVVVVVVVVVVVVVVVVVVVVVVVVVVVVVVVVVVCVCVPVVNVDDPPVVVVVDDDDDPPPPDPVVVVVVVVPDDDPPPDPPVPVVPVPD

Sequence (459 aa):
MADAGAAKEKHGQDAQEEEDWKIQAEAFKNEGNEAFKTGKWKEAIEGYTRAIDIDPDNKVYFSNRSAAYLKLGDAKSKALKDAERCVELAPEWSKSFSRLGAAQHALGRFDGAVQTFKAGLAIDPNNAGLESSLAAAKEAQETDRRERWRQAAIERDIEEERLSKKDALKAKAKAEAAEAAEAKAAAAVEAGEGNASGDPLSSFFSEIQGEQKSVPAKKVERVLHDKYTNQDLGTPKEQMDRLLQHNYKWKNLNAFETLQLGQDATVEDIKQRYRKLSTLVHPDKRLDMPLARDAFEEVKKAYQLLLDEDRRKTMAATIDAVCTRVAKERQKKIDKGVALADLTKELGSEEAHKKKACMKEFATIELRRREIEKHRQAQKKREHSQEEAEKDAIRKSVEGEKAWAETERREKRVGGWRDFQKGGNKPKVQKTWKQEMASSSEKPKFGVVDAGDYKKDWK